Protein 9FPH (pdb70)

Secondary structure (DSSP, 8-state):
-GGGTBS-HHHHHHHHHHHHHT---HHHHHHHHPSPPHHHHHT-EE-SSTT--EE--SSSSS--S-TTS--HHHHHHHHHHHHHHHHHHHHHHHHHHHHHHHHHHHTTS-TT-----HHHHHHHHHHHT---TT--HHHHHHHHHHHHHHTTS--SS--HHHHTTS-HHHHHHHHHTT-S-S-HHHHHHHHHHHTSTTS---HHHHHHHHHHHHHHHHHHHHHHHHHHHHHH-----EEEEESGGG--TTSEEEEEESS-HHHHHHHHHHHHHTHHHHHHTT-S-EEEEEEHHHHHHHHHHH-PPEEE-GGGTHHHHHTS-EEEEEE-SSS--TTHHHHHHHH--EEEE-BTTB--TTSEE----GGGHHHHHHHHHHHHHHHHHHTTT---------EEEEE---HHHHHHHHHTT-TT-THHHHHHHHHTTSS--EEEE-S---TTS-BTHHHHHHHHHHHHTT-EEEEEHHHHHHHHHTTTT-GGGHHHHS-HHHHHHHHHHHHHTT-SSPPPSEEEEESSTTHHHHHHHHHHHHHHHTS-GGGSSEEEEETT--SHHHHHHHHHHHHHT-EEEESS--TTTT-HHHHHIIIIITHHHHS-EEEE-SSHHHHHHHHHHHHHHHHHHTT---

Foldseek 3Di:
DCLQFAVFVLLSVLVVLCVVVVNDAPLNVVVVCPPPDPQQLQQQFDDLDPVDRGGDPLDDDPPQAGPLRFGSLLSNLLVLLLLLLVLLCVLLVLLLVLLVLLLCCLVVQFVVWDFPDLVLLVVLCVLLVHDDVPDDSSVSSNVLSVLSVVQQDADPDHRSLQVSQFDVVLVVLCVVLVQGHRHQVVLSVVSSVQSHPPHPRDNVVSVSSSLSNLSSSLSSLSSNLSSCCRTQNQFAKDKAKEALLLFDQQALEEEEEEANLLLVSVLVVLQVVCQVVLVVLRGNGYQYEYEWFNRLSCCRRPVRYHHAYARSVLSSLSQLRHLEYEYEDDRDDLSNLVSCVVSLHQYEYAYPVDDRPNHHYQHADSSCSSVSSVVRVVSSSVSSSVCVPPHGHRPNAMEMAIANPFLVNQLVLQCLVPVPCSCVVVVVLCQVQLALAEEEEEAHAASVGHGLVLLVLLQQLNQQSNHAYEYAICSSRSCSRVHQRPQVCSVVRHHPSNLVSQQVSCVSVVNNGGGGNYYYQGYRSSVSSVSSNLSVVCVVVVHASLLGLYAYEPQRHDHSSVSSNQSNCQQSAHAYEYQRRDNNNSDPVSQCCQAPVCCVSRNYHYDYHNPSNVVSVVSSVSSVVSCVSVVGDD

Solvent-accessible surface area: 22941 Å² total; per-residue (Å²): 104,24,93,140,62,0,44,3,156,0,0,28,62,0,5,69,26,0,159,155,86,68,18,101,3,22,12,54,70,47,108,83,121,96,132,63,79,35,56,37,81,28,11,1,52,16,192,45,48,184,107,23,104,18,110,8,42,57,189,64,111,144,34,140,75,5,117,64,44,10,63,24,62,6,5,2,0,9,37,16,0,60,19,2,1,38,0,0,48,16,2,2,29,2,0,64,39,0,0,74,0,0,56,50,16,26,77,69,118,2,99,33,8,92,40,105,27,138,110,19,0,41,59,4,0,167,66,18,62,26,102,41,166,80,88,132,35,73,64,2,0,31,80,0,0,93,21,0,32,25,0,12,99,109,71,155,58,56,0,37,0,0,32,39,11,8,6,111,59,0,24,158,52,0,58,87,76,42,0,27,0,36,0,0,52,56,6,26,61,61,3,81,121,36,0,35,94,62,53,23,70,78,6,64,66,0,6,40,1,1,7,40,0,0,0,0,0,0,0,0,0,24,0,0,5,4,0,1,0,0,1,9,18,32,5,61,79,36,96,15,64,0,2,0,10,5,6,93,51,82,2,0,0,0,0,1,1,0,5,0,0,0,5,1,6,9,0,7,53,1,5,151,114,5,53,116,68,0,140,95,20,61,8,74,6,15,19,8,0,0,0,2,3,3,1,2,2,0,0,2,32,73,15,24,28,2,0,0,2,7,9,0,2,0,0,0,0,1,0,22,0,4,2,0,0,1,0,2,18,33,31,22,31,94,20,0,6,83,8,13,146,84,28,44,8,22,5,0,2,0,16,123,143,29,120,30,139,72,23,64,59,7,81,10,29,9,96,42,0,44,108,19,0,45,102,0,0,105,59,0,8,65,8,22,108,152,29,184,75,129,133,40,47,37,1,144,28,93,30,96,0,17,0,0,2,0,11,80,9,10,54,78,5,6,23,109,76,45,73,148,35,30,20,81,11,7,26,55,25,19,76,96,31,45,0,42,0,9,0,10,0,5,4,13,1,16,33,96,19,38,0,0,68,5,0,20,35,0,0,113,69,0,0,117,76,29,0,11,0,2,0,0,0,9,0,0,0,0,0,0,9,55,4,1,0,23,28,85,40,2,105,101,6,6,9,123,11,0,80,53,8,0,34,46,10,0,100,42,44,69,103,73,17,29,10,2,1,0,7,0,0,0,1,17,3,1,0,1,8,6,4,24,5,8,6,29,12,0,88,110,75,68,33,20,0,44,109,4,10,5,0,5,0,7,0,0,6,96,43,79,8,6,24,0,10,5,3,4,3,0,0,1,0,8,0,2,1,10,1,16,75,16,65,4,64,17,2,129,66,0,28,106,24,7,37,51,41,2,95,127,26,1,17,0,23,20,17,37,28,93,68,21,107,51,0,0,77,87,0,17,61,6,0,21,117,19,4,52,53,56,68,26,101,182

Radius of gyration: 23.7 Å; Cα contacts (8 Å, |Δi|>4): 1548; chains: 1; bounding box: 56×66×66 Å

B-factor: mean 18.49, std 10.69, range [6.75, 78.42]

Structure (mmCIF, N/CA/C/O backbone):
data_9FPH
#
_entry.id   9FPH
#
_cell.length_a   112.320
_cell.length_b   75.240
_cell.length_c   71.040
_cell.angle_alpha   90.00
_cell.angle_beta   111.33
_cell.angle_gamma   90.00
#
_symmetry.space_group_name_H-M   'C 1 2 1'
#
loop_
_entity.id
_entity.type
_entity.pdbx_description
1 polymer 'Carbon monoxide dehydrogenase 2'
2 non-polymer 'IRON/SULFUR CLUSTER'
3 non-polymer 'FE2/S2 (INORGANIC) CLUSTER'
4 non-polymer 'FE(3)-NI(1)-S(4) CLUSTER'
5 non-polymer 'FE (III) ION'
6 non-polymer 'CARBON DIOXIDE'
7 non-polymer 2-AMINO-2-HYDROXYMETHYL-PROPANE-1,3-DIOL
8 non-polymer DI(HYDROXYETHYL)ETHER
9 water water
#
loop_
_atom_site.group_PDB
_atom_site.id
_atom_site.type_symbol
_atom_site.label_atom_id
_atom_site.label_alt_id
_atom_site.label_comp_id
_atom_site.label_asym_id
_atom_site.label_entity_id
_atom_site.label_seq_id
_atom_site.pdbx_PDB_ins_code
_atom_site.Cartn_x
_atom_site.Cartn_y
_atom_site.Cartn_z
_atom_site.occupancy
_atom_site.B_iso_or_equiv
_atom_site.auth_seq_id
_atom_site.auth_comp_id
_atom_site.auth_asym_id
_atom_site.auth_atom_id
_atom_site.pdbx_PDB_model_num
ATOM 1 N N . ARG A 1 3 ? 57.363 -13.574 58.573 1.00 63.01 3 ARG X N 1
ATOM 2 C CA . ARG A 1 3 ? 58.380 -12.610 59.072 1.00 62.70 3 ARG X CA 1
ATOM 3 C C . ARG A 1 3 ? 57.988 -11.193 58.641 1.00 56.94 3 ARG X C 1
ATOM 4 O O . ARG A 1 3 ? 57.942 -10.953 57.420 1.00 56.31 3 ARG X O 1
ATOM 7 N N . GLN A 1 4 ? 57.740 -10.284 59.591 1.00 51.46 4 GLN X N 1
ATOM 8 C CA . GLN A 1 4 ? 57.392 -8.910 59.269 1.00 45.32 4 GLN X CA 1
ATOM 9 C C . GLN A 1 4 ? 58.540 -8.178 58.569 1.00 37.75 4 GLN X C 1
ATOM 10 O O . GLN A 1 4 ? 58.250 -7.190 57.916 1.00 30.56 4 GLN X O 1
ATOM 24 N N . ASN A 1 5 ? 59.820 -8.651 58.685 1.00 36.65 5 ASN X N 1
ATOM 25 C CA A ASN A 1 5 ? 60.954 -8.053 57.963 0.44 35.56 5 ASN X CA 1
ATOM 26 C CA B ASN A 1 5 ? 60.933 -8.013 57.962 0.56 36.31 5 ASN X CA 1
ATOM 27 C C . ASN A 1 5 ? 60.789 -8.129 56.445 1.00 33.46 5 ASN X C 1
ATOM 28 O O . ASN A 1 5 ? 61.396 -7.353 55.700 1.00 33.31 5 ASN X O 1
ATOM 49 N N . LEU A 1 6 ? 60.026 -9.092 55.950 1.00 27.93 6 LEU X N 1
ATOM 50 C CA A LEU A 1 6 ? 59.794 -9.060 54.524 0.59 24.33 6 LEU X CA 1
ATOM 51 C CA B LEU A 1 6 ? 59.696 -9.127 54.531 0.41 24.61 6 LEU X CA 1
ATOM 52 C C . LEU A 1 6 ? 58.807 -7.947 54.165 1.00 19.78 6 LEU X C 1
ATOM 53 O O . LEU A 1 6 ? 58.819 -7.515 53.037 1.00 18.94 6 LEU X O 1
ATOM 84 N N . LYS A 1 7 ? 58.002 -7.424 55.114 1.00 14.34 7 LYS X N 1
ATOM 85 C CA A LYS A 1 7 ? 57.029 -6.369 54.817 0.48 12.93 7 LYS X CA 1
ATOM 86 C CA B LYS A 1 7 ? 57.028 -6.368 54.825 0.52 12.29 7 LYS X CA 1
ATOM 87 C C . LYS A 1 7 ? 57.626 -4.987 55.030 1.00 11.55 7 LYS X C 1
ATOM 88 O O . LYS A 1 7 ? 57.519 -4.117 54.162 1.00 11.27 7 LYS X O 1
ATOM 125 N N . SER A 1 8 ? 58.288 -4.782 56.158 1.00 11.38 8 SER X N 1
ATOM 126 C CA . SER A 1 8 ? 58.930 -3.505 56.462 1.00 10.47 8 SER X CA 1
ATOM 127 C C . SER A 1 8 ? 60.235 -3.723 57.194 1.00 10.70 8 SER X C 1
ATOM 128 O O . SER A 1 8 ? 60.333 -4.603 58.051 1.00 11.68 8 SER X O 1
ATOM 136 N N . THR A 1 9 ? 61.221 -2.913 56.847 1.00 10.04 9 THR X N 1
ATOM 137 C CA . THR A 1 9 ? 62.484 -2.910 57.575 1.00 10.21 9 THR X CA 1
ATOM 138 C C . THR A 1 9 ? 62.453 -2.032 58.831 1.00 10.52 9 THR X C 1
ATOM 139 O O . THR A 1 9 ? 63.458 -1.961 59.568 1.00 11.66 9 THR X O 1
ATOM 150 N N A ASP A 1 10 ? 61.335 -1.355 59.097 0.69 10.54 10 ASP X N 1
ATOM 151 N N B ASP A 1 10 ? 61.363 -1.308 59.056 0.31 10.38 10 ASP X N 1
ATOM 152 C CA A ASP A 1 10 ? 61.163 -0.503 60.271 0.69 10.80 10 ASP X CA 1
ATOM 153 C CA B ASP A 1 10 ? 61.198 -0.500 60.256 0.31 10.58 10 ASP X CA 1
ATOM 154 C C A ASP A 1 10 ? 60.626 -1.361 61.410 0.69 10.95 10 ASP X C 1
ATOM 155 C C B ASP A 1 10 ? 60.656 -1.366 61.385 0.31 10.92 10 ASP X C 1
ATOM 156 O O A ASP A 1 10 ? 59.541 -1.954 61.307 0.69 10.82 10 ASP X O 1
ATOM 157 O O B ASP A 1 10 ? 59.585 -1.971 61.255 0.31 10.77 10 ASP X O 1
ATOM 174 N N . ARG A 1 11 ? 61.400 -1.426 62.499 1.00 11.56 11 ARG X N 1
ATOM 175 C CA A ARG A 1 11 ? 61.043 -2.256 63.640 0.52 12.17 11 ARG X CA 1
ATOM 176 C CA B ARG A 1 11 ? 61.017 -2.286 63.605 0.48 11.89 11 ARG X CA 1
ATOM 177 C C . ARG A 1 11 ? 59.738 -1.837 64.298 1.00 11.48 11 ARG X C 1
ATOM 178 O O . ARG A 1 11 ? 59.047 -2.676 64.873 1.00 12.12 11 ARG X O 1
ATOM 219 N N . ALA A 1 12 ? 59.426 -0.529 64.320 1.00 11.23 12 ALA X N 1
ATOM 220 C CA . ALA A 1 12 ? 58.160 -0.074 64.908 1.00 11.23 12 ALA X CA 1
ATOM 221 C C . ALA A 1 12 ? 56.979 -0.584 64.064 1.00 10.78 12 ALA X C 1
ATOM 222 O O . ALA A 1 12 ? 55.938 -0.991 64.599 1.00 11.61 12 ALA X O 1
ATOM 229 N N . VAL A 1 13 ? 57.124 -0.516 62.743 1.00 10.20 13 VAL X N 1
ATOM 230 C CA . VAL A 1 13 ? 56.124 -1.041 61.828 1.00 10.14 13 VAL X CA 1
ATOM 231 C C . VAL A 1 13 ? 55.966 -2.551 62.021 1.00 10.69 13 VAL X C 1
ATOM 232 O O . VAL A 1 13 ? 54.839 -3.059 62.083 1.00 10.44 13 VAL X O 1
ATOM 245 N N . GLN A 1 14 ? 57.071 -3.278 62.158 1.00 10.61 14 GLN X N 1
ATOM 246 C CA . GLN A 1 14 ? 56.996 -4.716 62.383 1.00 10.69 14 GLN X CA 1
ATOM 247 C C . GLN A 1 14 ? 56.176 -5.018 63.633 1.00 11.05 14 GLN X C 1
ATOM 248 O O . GLN A 1 14 ? 55.337 -5.928 63.647 1.00 11.48 14 GLN X O 1
ATOM 262 N N . GLN A 1 15 ? 56.411 -4.271 64.725 1.00 10.82 15 GLN X N 1
ATOM 263 C CA . GLN A 1 15 ? 55.681 -4.508 65.964 1.00 11.42 15 GLN X CA 1
ATOM 264 C C . GLN A 1 15 ? 54.187 -4.295 65.775 1.00 11.26 15 GLN X C 1
ATOM 265 O O . GLN A 1 15 ? 53.375 -5.089 66.266 1.00 11.45 15 GLN X O 1
ATOM 279 N N . MET A 1 16 ? 53.813 -3.239 65.041 1.00 10.78 16 MET X N 1
ATOM 280 C CA . MET A 1 16 ? 52.393 -2.975 64.804 1.00 10.68 16 MET X CA 1
ATOM 281 C C . MET A 1 16 ? 51.785 -3.978 63.814 1.00 10.48 16 MET X C 1
ATOM 282 O O . MET A 1 16 ? 50.603 -4.286 63.910 1.00 10.96 16 MET X O 1
ATOM 296 N N . LEU A 1 17 ? 52.572 -4.502 62.884 1.00 10.51 17 LEU X N 1
ATOM 297 C CA . LEU A 1 17 ? 52.065 -5.560 62.014 1.00 10.65 17 LEU X CA 1
ATOM 298 C C . LEU A 1 17 ? 51.695 -6.787 62.823 1.00 11.18 17 LEU X C 1
ATOM 299 O O . LEU A 1 17 ? 50.679 -7.443 62.533 1.00 11.58 17 LEU X O 1
ATOM 315 N N . ASP A 1 18 ? 52.498 -7.124 63.845 1.00 11.00 18 ASP X N 1
ATOM 316 C CA . ASP A 1 18 ? 52.153 -8.219 64.735 1.00 11.49 18 ASP X CA 1
ATOM 317 C C . ASP A 1 18 ? 50.839 -7.959 65.474 1.00 11.69 18 ASP X C 1
ATOM 318 O O . ASP A 1 18 ? 49.999 -8.856 65.608 1.00 12.33 18 ASP X O 1
ATOM 327 N N . LYS A 1 19 ? 50.652 -6.735 65.965 1.00 11.21 19 LYS X N 1
ATOM 328 C CA . LYS A 1 19 ? 49.420 -6.372 66.652 1.00 11.36 19 LYS X CA 1
ATOM 329 C C . LYS A 1 19 ? 48.222 -6.443 65.695 1.00 11.49 19 LYS X C 1
ATOM 330 O O . LYS A 1 19 ? 47.187 -7.013 66.038 1.00 12.42 19 LYS X O 1
ATOM 349 N N . ALA A 1 20 ? 48.357 -5.879 64.488 1.00 11.38 20 ALA X N 1
ATOM 350 C CA . ALA A 1 20 ? 47.265 -5.924 63.524 1.00 12.21 20 ALA X CA 1
ATOM 351 C C . ALA A 1 20 ? 46.880 -7.374 63.222 1.00 12.50 20 ALA X C 1
ATOM 352 O O . ALA A 1 20 ? 45.682 -7.725 63.120 1.00 13.31 20 ALA X O 1
ATOM 359 N N . LYS A 1 21 ? 47.875 -8.256 63.079 1.00 12.59 21 LYS X N 1
ATOM 360 C CA A LYS A 1 21 ? 47.607 -9.654 62.772 0.30 13.29 21 LYS X CA 1
ATOM 361 C CA B LYS A 1 21 ? 47.607 -9.655 62.772 0.70 14.09 21 LYS X CA 1
ATOM 362 C C . LYS A 1 21 ? 46.822 -10.329 63.885 1.00 14.01 21 LYS X C 1
ATOM 363 O O . LYS A 1 21 ? 45.794 -10.966 63.624 1.00 14.86 21 LYS X O 1
ATOM 400 N N . ARG A 1 22 ? 47.265 -10.177 65.122 1.00 14.48 22 ARG X N 1
ATOM 401 C CA . ARG A 1 22 ? 46.550 -10.863 66.188 1.00 15.67 22 ARG X CA 1
ATOM 402 C C . ARG A 1 22 ? 45.145 -10.274 66.407 1.00 15.81 22 ARG X C 1
ATOM 403 O O . ARG A 1 22 ? 44.252 -10.993 66.856 1.00 16.88 22 ARG X O 1
ATOM 424 N N . GLU A 1 23 ? 44.924 -9.010 66.062 1.00 15.79 23 GLU X N 1
ATOM 425 C CA . GLU A 1 23 ? 43.639 -8.343 66.199 1.00 16.38 23 GLU X CA 1
ATOM 426 C C . GLU A 1 23 ? 42.764 -8.478 64.967 1.00 16.62 23 GLU X C 1
ATOM 427 O O . GLU A 1 23 ? 41.620 -8.007 64.990 1.00 18.26 23 GLU X O 1
ATOM 439 N N . GLY A 1 24 ? 43.234 -9.153 63.919 1.00 14.93 24 GLY X N 1
ATOM 440 C CA . GLY A 1 24 ? 42.450 -9.352 62.698 1.00 14.90 24 GLY X CA 1
ATOM 441 C C . GLY A 1 24 ? 42.209 -8.120 61.883 1.00 14.83 24 GLY X C 1
ATOM 442 O O . GLY A 1 24 ? 41.244 -8.088 61.120 1.00 16.53 24 GLY X O 1
ATOM 446 N N . ILE A 1 25 ? 43.056 -7.112 61.999 1.00 12.93 25 ILE X N 1
ATOM 447 C CA . ILE A 1 25 ? 42.899 -5.868 61.253 1.00 12.89 25 ILE X CA 1
ATOM 448 C C . ILE A 1 25 ? 43.699 -6.011 59.956 1.00 12.56 25 ILE X C 1
ATOM 449 O O . ILE A 1 25 ? 44.923 -6.089 59.969 1.00 12.91 25 ILE X O 1
ATOM 465 N N . GLN A 1 26 ? 43.010 -5.977 58.815 1.00 12.17 26 GLN X N 1
ATOM 466 C CA . GLN A 1 26 ? 43.662 -6.097 57.518 1.00 11.35 26 GLN X CA 1
ATOM 467 C C . GLN A 1 26 ? 44.454 -4.833 57.216 1.00 11.18 26 GLN X C 1
ATOM 468 O O . GLN A 1 26 ? 43.987 -3.704 57.419 1.00 12.72 26 GLN X O 1
ATOM 482 N N . THR A 1 27 ? 45.661 -5.029 56.698 1.00 10.41 27 THR X N 1
ATOM 483 C CA . THR A 1 27 ? 46.575 -3.943 56.353 1.00 9.76 27 THR X CA 1
ATOM 484 C C . THR A 1 27 ? 46.806 -3.873 54.840 1.00 9.65 27 THR X C 1
ATOM 485 O O . THR A 1 27 ? 46.455 -4.794 54.084 1.00 9.75 27 THR X O 1
ATOM 496 N N . VAL A 1 28 ? 47.524 -2.835 54.416 1.00 9.29 28 VAL X N 1
ATOM 497 C CA . VAL A 1 28 ? 47.955 -2.708 53.015 1.00 9.29 28 VAL X CA 1
ATOM 498 C C . VAL A 1 28 ? 48.713 -3.942 52.553 1.00 9.20 28 VAL X C 1
ATOM 499 O O . VAL A 1 28 ? 48.572 -4.354 51.400 1.00 9.48 28 VAL X O 1
ATOM 512 N N . TRP A 1 29 ? 49.573 -4.518 53.421 1.00 9.32 29 TRP X N 1
ATOM 513 C CA . TRP A 1 29 ? 50.300 -5.715 53.008 1.00 10.05 29 TRP X CA 1
ATOM 514 C C . TRP A 1 29 ? 49.382 -6.901 52.792 1.00 9.39 29 TRP X C 1
ATOM 515 O O . TRP A 1 29 ? 49.628 -7.710 51.901 1.00 10.19 29 TRP X O 1
ATOM 536 N N . ASP A 1 30 ? 48.351 -7.038 53.613 1.00 9.85 30 ASP X N 1
ATOM 537 C CA . ASP A 1 30 ? 47.377 -8.119 53.416 1.00 9.74 30 ASP X CA 1
ATOM 538 C C . ASP A 1 30 ? 46.583 -7.904 52.139 1.00 10.05 30 ASP X C 1
ATOM 539 O O . ASP A 1 30 ? 46.296 -8.863 51.405 1.00 10.27 30 ASP X O 1
ATOM 548 N N . ARG A 1 31 ? 46.217 -6.660 51.849 1.00 9.43 31 ARG X N 1
ATOM 549 C CA . ARG A 1 31 ? 45.475 -6.370 50.617 1.00 9.45 31 ARG X CA 1
ATOM 550 C C . ARG A 1 31 ? 46.330 -6.612 49.372 1.00 10.00 31 ARG X C 1
ATOM 551 O O . ARG A 1 31 ? 45.823 -7.071 48.345 1.00 10.01 31 ARG X O 1
ATOM 572 N N . TYR A 1 32 ? 47.634 -6.328 49.469 1.00 9.64 32 TYR X N 1
ATOM 573 C CA . TYR A 1 32 ? 48.563 -6.686 48.401 1.00 9.68 32 TYR X CA 1
ATOM 574 C C . TYR A 1 32 ? 48.637 -8.199 48.207 1.00 9.60 32 TYR X C 1
ATOM 575 O O . TYR A 1 32 ? 48.564 -8.689 47.078 1.00 9.97 32 TYR X O 1
ATOM 593 N N . GLU A 1 33 ? 48.827 -8.963 49.290 1.00 10.23 33 GLU X N 1
ATOM 594 C CA A GLU A 1 33 ? 48.869 -10.416 49.155 0.65 10.88 33 GLU X CA 1
ATOM 595 C CA B GLU A 1 33 ? 48.878 -10.415 49.138 0.35 10.86 33 GLU X CA 1
ATOM 596 C C . GLU A 1 33 ? 47.623 -10.949 48.468 1.00 10.79 33 GLU X C 1
ATOM 597 O O . GLU A 1 33 ? 47.708 -11.814 47.605 1.00 11.69 33 GLU X O 1
ATOM 620 N N . ALA A 1 34 ? 46.457 -10.389 48.803 1.00 10.16 34 ALA X N 1
ATOM 621 C CA . ALA A 1 34 ? 45.193 -10.823 48.221 1.00 10.53 34 ALA X CA 1
ATOM 622 C C . ALA A 1 34 ? 45.066 -10.456 46.757 1.00 10.34 34 ALA X C 1
ATOM 623 O O . ALA A 1 34 ? 44.216 -11.037 46.067 1.00 12.02 34 ALA X O 1
ATOM 630 N N . MET A 1 35 ? 45.878 -9.534 46.269 1.00 10.16 35 MET X N 1
ATOM 631 C CA . MET A 1 35 ? 45.856 -9.091 44.870 1.00 10.66 35 MET X CA 1
ATOM 632 C C . MET A 1 35 ? 46.734 -9.956 43.967 1.00 10.59 35 MET X C 1
ATOM 633 O O . MET A 1 35 ? 46.670 -9.838 42.750 1.00 11.32 35 MET X O 1
ATOM 647 N N . LYS A 1 36 ? 47.602 -10.788 44.556 1.00 11.72 36 LYS X N 1
ATOM 648 C CA . LYS A 1 36 ? 48.574 -11.507 43.756 1.00 12.43 36 LYS X CA 1
ATOM 649 C C . LYS A 1 36 ? 47.922 -12.763 43.153 1.00 13.04 36 LYS X C 1
ATOM 650 O O . LYS A 1 36 ? 47.075 -13.414 43.803 1.00 14.62 36 LYS X O 1
ATOM 669 N N . PRO A 1 37 ? 48.325 -13.168 41.935 1.00 13.85 37 PRO X N 1
ATOM 670 C CA . PRO A 1 37 ? 49.225 -12.454 41.009 1.00 12.81 37 PRO X CA 1
ATOM 671 C C . PRO A 1 37 ? 48.513 -11.307 40.370 1.00 11.24 37 PRO X C 1
ATOM 672 O O . PRO A 1 37 ? 47.361 -11.402 39.990 1.00 12.58 37 PRO X O 1
ATOM 683 N N . GLN A 1 38 ? 49.209 -10.180 40.238 1.00 10.48 38 GLN X N 1
ATOM 684 C CA . GLN A 1 38 ? 48.654 -8.999 39.583 1.00 9.69 38 GLN X CA 1
ATOM 685 C C . GLN A 1 38 ? 48.642 -9.182 38.056 1.00 10.20 38 GLN X C 1
ATOM 686 O O . GLN A 1 38 ? 49.378 -9.970 37.470 1.00 11.45 38 GLN X O 1
ATOM 700 N N . CYS A 1 39 ? 47.758 -8.428 37.395 1.00 9.75 39 CYS X N 1
ATOM 701 C CA . CYS A 1 39 ? 47.607 -8.537 35.948 1.00 9.37 39 CYS X CA 1
ATOM 702 C C . CYS A 1 39 ? 48.885 -8.156 35.213 1.00 9.76 39 CYS X C 1
ATOM 703 O O . CYS A 1 39 ? 49.385 -7.036 35.353 1.00 10.91 39 CYS X O 1
ATOM 710 N N . GLY A 1 40 ? 49.357 -9.049 34.342 1.00 10.48 40 GLY X N 1
ATOM 711 C CA . GLY A 1 40 ? 50.552 -8.793 33.574 1.00 10.93 40 GLY X CA 1
ATOM 712 C C . GLY A 1 40 ? 50.388 -7.768 32.475 1.00 10.54 40 GLY X C 1
ATOM 713 O O . GLY A 1 40 ? 51.367 -7.152 32.050 1.00 11.97 40 GLY X O 1
ATOM 717 N N . PHE A 1 41 ? 49.152 -7.579 31.983 1.00 9.44 41 PHE X N 1
ATOM 718 C CA . PHE A 1 41 ? 48.900 -6.534 30.996 1.00 9.63 41 PHE X CA 1
ATOM 719 C C . PHE A 1 41 ? 49.077 -5.166 31.652 1.00 9.69 41 PHE X C 1
ATOM 720 O O . PHE A 1 41 ? 49.812 -4.304 31.156 1.00 10.51 41 PHE X O 1
ATOM 737 N N . GLY A 1 42 ? 48.445 -4.973 32.816 1.00 9.88 42 GLY X N 1
ATOM 738 C CA . GLY A 1 42 ? 48.612 -3.722 33.510 1.00 10.53 42 GLY X CA 1
ATOM 739 C C . GLY A 1 42 ? 50.047 -3.473 33.961 1.00 10.81 42 GLY X C 1
ATOM 740 O O . GLY A 1 42 ? 50.547 -2.350 33.874 1.00 11.48 42 GLY X O 1
ATOM 744 N N . GLU A 1 43 ? 50.744 -4.526 34.428 1.00 10.62 43 GLU X N 1
ATOM 745 C CA . GLU A 1 43 ? 52.112 -4.368 34.909 1.00 11.41 43 GLU X CA 1
ATOM 746 C C . GLU A 1 43 ? 53.024 -3.833 33.817 1.00 10.81 43 GLU X C 1
ATOM 747 O O . GLU A 1 43 ? 53.966 -3.073 34.104 1.00 11.75 43 GLU X O 1
ATOM 759 N N . THR A 1 44 ? 52.830 -4.267 32.586 1.00 10.32 44 THR X N 1
ATOM 760 C CA . THR A 1 44 ? 53.678 -3.929 31.450 1.00 10.44 44 THR X CA 1
ATOM 761 C C . THR A 1 44 ? 53.186 -2.693 30.703 1.00 10.07 44 THR X C 1
ATOM 762 O O . THR A 1 44 ? 53.868 -2.197 29.809 1.00 10.51 44 THR X O 1
ATOM 773 N N . GLY A 1 45 ? 52.016 -2.164 31.059 1.00 9.79 45 GLY X N 1
ATOM 774 C CA . GLY A 1 45 ? 51.408 -1.043 30.372 1.00 9.50 45 GLY X CA 1
ATOM 775 C C . GLY A 1 45 ? 50.582 -1.404 29.155 1.00 9.33 45 GLY X C 1
ATOM 776 O O . GLY A 1 45 ? 50.082 -0.495 28.481 1.00 9.49 45 GLY X O 1
ATOM 780 N N . LEU A 1 46 ? 50.412 -2.675 28.863 1.00 8.79 46 LEU X N 1
ATOM 781 C CA . LEU A 1 46 ? 49.735 -3.141 27.635 1.00 8.62 46 LEU X CA 1
ATOM 782 C C . LEU A 1 46 ? 48.228 -3.357 27.845 1.00 8.63 46 LEU X C 1
ATOM 783 O O . LEU A 1 46 ? 47.679 -4.416 27.555 1.00 9.27 46 LEU X O 1
ATOM 799 N N . CYS A 1 47 ? 47.585 -2.326 28.395 1.00 8.49 47 CYS X N 1
ATOM 800 C CA . CYS A 1 47 ? 46.134 -2.299 28.553 1.00 8.14 47 CYS X CA 1
ATOM 801 C C . CYS A 1 47 ? 45.673 -0.875 28.287 1.00 8.10 47 CYS X C 1
ATOM 802 O O . CYS A 1 47 ? 46.333 0.095 28.699 1.00 8.58 47 CYS X O 1
ATOM 809 N N . CYS A 1 48 ? 44.526 -0.748 27.617 1.00 8.29 48 CYS X N 1
ATOM 810 C CA . CYS A 1 48 ? 43.906 0.538 27.334 1.00 7.94 48 CYS X CA 1
ATOM 811 C C . CYS A 1 48 ? 42.407 0.438 27.571 1.00 8.14 48 CYS X C 1
ATOM 812 O O . CYS A 1 48 ? 41.745 -0.472 27.074 1.00 8.69 48 CYS X O 1
ATOM 819 N N . ARG A 1 49 ? 41.885 1.433 28.291 1.00 7.91 49 ARG X N 1
ATOM 820 C CA . ARG A 1 49 ? 40.466 1.610 28.573 1.00 8.16 49 ARG X CA 1
ATOM 821 C C . ARG A 1 49 ? 40.009 3.016 28.172 1.00 8.18 49 ARG X C 1
ATOM 822 O O . ARG A 1 49 ? 39.100 3.584 28.791 1.00 9.30 49 ARG X O 1
ATOM 843 N N . HIS A 1 50 ? 40.653 3.587 27.153 1.00 7.96 50 HIS X N 1
ATOM 844 C CA . HIS A 1 50 ? 40.342 4.962 26.764 1.00 8.25 50 HIS X CA 1
ATOM 845 C C . HIS A 1 50 ? 39.080 5.093 25.933 1.00 7.83 50 HIS X C 1
ATOM 846 O O . HIS A 1 50 ? 38.698 6.238 25.639 1.00 8.81 50 HIS X O 1
ATOM 860 N N . CYS A 1 51 ? 38.386 4.024 25.566 1.00 8.15 51 CYS X N 1
ATOM 861 C CA . CYS A 1 51 ? 37.057 4.142 24.970 1.00 8.40 51 CYS X CA 1
ATOM 862 C C . CYS A 1 51 ? 36.238 2.919 25.347 1.00 8.18 51 CYS X C 1
ATOM 863 O O . CYS A 1 51 ? 36.739 1.927 25.877 1.00 8.79 51 CYS X O 1
ATOM 870 N N . LEU A 1 52 ? 34.940 2.978 24.956 1.00 8.23 52 LEU X N 1
ATOM 871 C CA . LEU A 1 52 ? 33.988 1.936 25.292 1.00 8.63 52 LEU X CA 1
ATOM 872 C C . LEU A 1 52 ? 34.036 0.749 24.329 1.00 8.79 52 LEU X C 1
ATOM 873 O O . LEU A 1 52 ? 33.235 -0.181 24.485 1.00 9.43 52 LEU X O 1
ATOM 889 N N . GLN A 1 53 ? 34.953 0.762 23.361 1.00 8.73 53 GLN X N 1
ATOM 890 C CA . GLN A 1 53 ? 35.277 -0.459 22.628 1.00 8.67 53 GLN X CA 1
ATOM 891 C C . GLN A 1 53 ? 36.184 -1.365 23.435 1.00 8.49 53 GLN X C 1
ATOM 892 O O . GLN A 1 53 ? 36.252 -2.562 23.160 1.00 9.30 53 GLN X O 1
ATOM 906 N N . GLY A 1 54 ? 36.888 -0.819 24.417 1.00 8.69 54 GLY X N 1
ATOM 907 C CA . GLY A 1 54 ? 37.734 -1.603 25.268 1.00 9.26 54 GLY X CA 1
ATOM 908 C C . GLY A 1 54 ? 36.971 -2.369 26.299 1.00 8.76 54 GLY X C 1
ATOM 909 O O . GLY A 1 54 ? 35.750 -2.419 26.305 1.00 9.92 54 GLY X O 1
ATOM 913 N N . PRO A 1 55 ? 37.702 -3.027 27.208 1.00 9.03 55 PRO X N 1
ATOM 914 C CA . PRO A 1 55 ? 39.161 -2.926 27.400 1.00 8.90 55 PRO X CA 1
ATOM 915 C C . PRO A 1 55 ? 39.935 -3.634 26.319 1.00 8.92 55 PRO X C 1
ATOM 916 O O . PRO A 1 55 ? 39.575 -4.725 25.874 1.00 9.13 55 PRO X O 1
ATOM 927 N N . CYS A 1 56 ? 41.042 -3.018 25.902 1.00 8.70 56 CYS X N 1
ATOM 928 C CA . CYS A 1 56 ? 41.980 -3.583 24.974 1.00 8.01 56 CYS X CA 1
ATOM 929 C C . CYS A 1 56 ? 43.244 -3.970 25.730 1.00 8.50 56 CYS X C 1
ATOM 930 O O . CYS A 1 56 ? 43.653 -3.323 26.694 1.00 9.18 56 CYS X O 1
ATOM 937 N N . ARG A 1 57 ? 43.916 -4.993 25.238 1.00 9.08 57 ARG X N 1
ATOM 938 C CA . ARG A 1 57 ? 45.201 -5.442 25.760 1.00 9.00 57 ARG X CA 1
ATOM 939 C C . ARG A 1 57 ? 46.052 -5.954 24.610 1.00 8.89 57 ARG X C 1
ATOM 940 O O . ARG A 1 57 ? 45.528 -6.232 23.509 1.00 10.05 57 ARG X O 1
ATOM 961 N N . ILE A 1 58 ? 47.340 -6.006 24.840 1.00 9.04 58 ILE X N 1
ATOM 962 C CA . ILE A 1 58 ? 48.300 -6.563 23.895 1.00 9.10 58 ILE X CA 1
ATOM 963 C C . ILE A 1 58 ? 49.142 -7.580 24.631 1.00 9.67 58 ILE X C 1
ATOM 964 O O . ILE A 1 58 ? 49.668 -7.287 25.699 1.00 10.13 58 ILE X O 1
ATOM 980 N N . ASN A 1 59 ? 49.283 -8.788 24.106 1.00 10.38 59 ASN X N 1
ATOM 981 C CA . ASN A 1 59 ? 50.190 -9.747 24.738 1.00 10.87 59 ASN X CA 1
ATOM 982 C C . ASN A 1 59 ? 51.610 -9.202 24.676 1.00 11.06 59 ASN X C 1
ATOM 983 O O . ASN A 1 59 ? 52.094 -8.846 23.597 1.00 11.64 59 ASN X O 1
ATOM 994 N N . PRO A 1 60 ? 52.340 -9.171 25.791 1.00 11.13 60 PRO X N 1
ATOM 995 C CA . PRO A 1 60 ? 53.759 -8.797 25.682 1.00 11.79 60 PRO X CA 1
ATOM 996 C C . PRO A 1 60 ? 54.515 -9.633 24.653 1.00 11.50 60 PRO X C 1
ATOM 997 O O . PRO A 1 60 ? 55.314 -9.095 23.863 1.00 12.23 60 PRO X O 1
ATOM 1008 N N . PHE A 1 61 ? 54.246 -10.932 24.638 1.00 12.16 61 PHE X N 1
ATOM 1009 C CA . PHE A 1 61 ? 54.849 -11.861 23.704 1.00 12.23 61 PHE X CA 1
ATOM 1010 C C . PHE A 1 61 ? 53.829 -12.888 23.268 1.00 12.71 61 PHE X C 1
ATOM 1011 O O . PHE A 1 61 ? 52.926 -13.245 24.030 1.00 14.29 61 PHE X O 1
ATOM 1028 N N . GLY A 1 62 ? 54.032 -13.406 22.067 1.00 12.87 62 GLY X N 1
ATOM 1029 C CA . GLY A 1 62 ? 53.219 -14.495 21.547 1.00 13.18 62 GLY X CA 1
ATOM 1030 C C . GLY A 1 62 ? 52.344 -14.054 20.405 1.00 13.88 62 GLY X C 1
ATOM 1031 O O . GLY A 1 62 ? 52.816 -13.388 19.477 1.00 16.06 62 GLY X O 1
ATOM 1035 N N . ASP A 1 63 ? 51.082 -14.442 20.458 1.00 13.26 63 ASP X N 1
ATOM 1036 C CA . ASP A 1 63 ? 50.149 -14.261 19.353 1.00 13.90 63 ASP X CA 1
ATOM 1037 C C . ASP A 1 63 ? 49.134 -13.164 19.691 1.00 13.31 63 ASP X C 1
ATOM 1038 O O . ASP A 1 63 ? 49.351 -12.353 20.585 1.00 13.70 63 ASP X O 1
ATOM 1047 N N . GLU A 1 64 ? 48.033 -13.111 18.957 1.00 13.73 64 GLU X N 1
ATOM 1048 C CA A GLU A 1 64 ? 47.078 -12.030 19.124 0.34 13.93 64 GLU X CA 1
ATOM 1049 C CA B GLU A 1 64 ? 47.050 -12.042 19.107 0.66 14.06 64 GLU X CA 1
ATOM 1050 C C . GLU A 1 64 ? 46.402 -12.112 20.492 1.00 13.25 64 GLU X C 1
ATOM 1051 O O . GLU A 1 64 ? 46.260 -13.195 21.075 1.00 14.94 64 GLU X O 1
ATOM 1074 N N . PRO A 1 65 ? 45.986 -10.965 21.060 1.00 12.15 65 PRO X N 1
ATOM 1075 C CA . PRO A 1 65 ? 45.995 -9.637 20.420 1.00 11.06 65 PRO X CA 1
ATOM 1076 C C . PRO A 1 65 ? 47.376 -8.990 20.392 1.00 10.66 65 PRO X C 1
ATOM 1077 O O . PRO A 1 65 ? 48.160 -9.060 21.351 1.00 11.18 65 PRO X O 1
ATOM 1088 N N . LYS A 1 66 ? 47.601 -8.301 19.275 1.00 11.00 66 LYS X N 1
ATOM 1089 C CA . LYS A 1 66 ? 48.855 -7.616 18.998 1.00 10.66 66 LYS X CA 1
ATOM 1090 C C . LYS A 1 66 ? 48.705 -6.105 18.902 1.00 10.47 66 LYS X C 1
ATOM 1091 O O . LYS A 1 66 ? 49.710 -5.386 18.948 1.00 11.42 66 LYS X O 1
ATOM 1110 N N . VAL A 1 67 ? 47.462 -5.603 18.794 1.00 10.30 67 VAL X N 1
ATOM 1111 C CA A VAL A 1 67 ? 47.168 -4.186 18.538 0.80 10.49 67 VAL X CA 1
ATOM 1112 C CA B VAL A 1 67 ? 47.165 -4.194 18.529 0.20 10.39 67 VAL X CA 1
ATOM 1113 C C . VAL A 1 67 ? 45.799 -3.900 19.138 1.00 9.54 67 VAL X C 1
ATOM 1114 O O . VAL A 1 67 ? 44.949 -4.791 19.222 1.00 10.15 67 VAL X O 1
ATOM 1139 N N . GLY A 1 68 ? 45.584 -2.656 19.571 1.00 9.36 68 GLY X N 1
ATOM 1140 C CA . GLY A 1 68 ? 44.283 -2.278 20.057 1.00 9.03 68 GLY X CA 1
ATOM 1141 C C . GLY A 1 68 ? 43.230 -2.279 18.968 1.00 8.44 68 GLY X C 1
ATOM 1142 O O . GLY A 1 68 ? 43.524 -2.257 17.771 1.00 9.32 68 GLY X O 1
ATOM 1146 N N . ILE A 1 69 ? 41.954 -2.245 19.378 1.00 8.81 69 ILE X N 1
ATOM 1147 C CA . ILE A 1 69 ? 40.846 -2.355 18.422 1.00 8.61 69 ILE X CA 1
ATOM 1148 C C . ILE A 1 69 ? 40.885 -1.210 17.411 1.00 9.13 69 ILE X C 1
ATOM 1149 O O . ILE A 1 69 ? 40.647 -1.434 16.213 1.00 9.68 69 ILE X O 1
ATOM 1165 N N . CYS A 1 70 ? 41.157 0.027 17.849 1.00 8.47 70 CYS X N 1
ATOM 1166 C CA . CYS A 1 70 ? 41.248 1.170 16.949 1.00 8.88 70 CYS X CA 1
ATOM 1167 C C . CYS A 1 70 ? 42.518 1.200 16.114 1.00 8.72 70 CYS X C 1
ATOM 1168 O O . CYS A 1 70 ? 42.676 2.078 15.266 1.00 9.66 70 CYS X O 1
ATOM 1175 N N . GLY A 1 71 ? 43.447 0.266 16.338 1.00 9.28 71 GLY X N 1
ATOM 1176 C CA . GLY A 1 71 ? 44.753 0.279 15.719 1.00 9.73 71 GLY X CA 1
ATOM 1177 C C . GLY A 1 71 ? 45.873 0.785 16.590 1.00 9.44 71 GLY X C 1
ATOM 1178 O O . GLY A 1 71 ? 47.027 0.866 16.116 1.00 10.47 71 GLY X O 1
ATOM 1182 N N . ALA A 1 72 ? 45.593 1.166 17.836 1.00 9.25 72 ALA X N 1
ATOM 1183 C CA . ALA A 1 72 ? 46.641 1.691 18.722 1.00 9.23 72 ALA X CA 1
ATOM 1184 C C . ALA A 1 72 ? 47.703 0.619 18.976 1.00 8.99 72 ALA X C 1
ATOM 1185 O O . ALA A 1 72 ? 47.393 -0.489 19.415 1.00 9.82 72 ALA X O 1
ATOM 1192 N N . THR A 1 73 ? 48.953 0.953 18.710 1.00 9.23 73 THR X N 1
ATOM 1193 C CA . THR A 1 73 ? 50.067 0.026 18.913 1.00 9.34 73 THR X CA 1
ATOM 1194 C C . THR A 1 73 ? 50.468 -0.007 20.383 1.00 8.92 73 THR X C 1
ATOM 1195 O O . THR A 1 73 ? 50.047 0.812 21.215 1.00 9.23 73 THR X O 1
ATOM 1206 N N . ALA A 1 74 ? 51.330 -0.966 20.727 1.00 9.45 74 ALA X N 1
ATOM 1207 C CA . ALA A 1 74 ? 51.891 -1.004 22.079 1.00 10.18 74 ALA X CA 1
ATOM 1208 C C . ALA A 1 74 ? 52.575 0.296 22.439 1.00 10.34 74 ALA X C 1
ATOM 1209 O O . ALA A 1 74 ? 52.475 0.773 23.577 1.00 10.64 74 ALA X O 1
ATOM 1216 N N A GLU A 1 75 ? 53.309 0.888 21.525 0.35 10.45 75 GLU X N 1
ATOM 1217 N N B GLU A 1 75 ? 53.283 0.882 21.463 0.65 11.02 75 GLU X N 1
ATOM 1218 C CA A GLU A 1 75 ? 54.028 2.091 21.936 0.35 10.47 75 GLU X CA 1
ATOM 1219 C CA B GLU A 1 75 ? 53.994 2.153 21.653 0.65 11.75 75 GLU X CA 1
ATOM 1220 C C A GLU A 1 75 ? 53.068 3.287 22.125 0.35 9.88 75 GLU X C 1
ATOM 1221 C C B GLU A 1 75 ? 53.029 3.221 22.124 0.65 10.78 75 GLU X C 1
ATOM 1222 O O A GLU A 1 75 ? 53.340 4.159 22.960 0.35 9.70 75 GLU X O 1
ATOM 1223 O O B GLU A 1 75 ? 53.249 3.920 23.124 0.65 11.23 75 GLU X O 1
ATOM 1246 N N . VAL A 1 76 ? 51.956 3.352 21.361 1.00 10.27 76 VAL X N 1
ATOM 1247 C CA . VAL A 1 76 ? 50.943 4.365 21.629 1.00 10.13 76 VAL X CA 1
ATOM 1248 C C . VAL A 1 76 ? 50.262 4.115 22.963 1.00 9.21 76 VAL X C 1
ATOM 1249 O O . VAL A 1 76 ? 50.128 5.029 23.783 1.00 9.70 76 VAL X O 1
ATOM 1262 N N . ILE A 1 77 ? 49.809 2.886 23.211 1.00 9.25 77 ILE X N 1
ATOM 1263 C CA . ILE A 1 77 ? 49.086 2.592 24.447 1.00 9.07 77 ILE X CA 1
ATOM 1264 C C . ILE A 1 77 ? 49.973 2.902 25.668 1.00 8.64 77 ILE X C 1
ATOM 1265 O O . ILE A 1 77 ? 49.541 3.556 26.618 1.00 9.01 77 ILE X O 1
ATOM 1281 N N . VAL A 1 78 ? 51.225 2.453 25.648 1.00 9.24 78 VAL X N 1
ATOM 1282 C CA . VAL A 1 78 ? 52.125 2.673 26.765 1.00 9.13 78 VAL X CA 1
ATOM 1283 C C . VAL A 1 78 ? 52.351 4.164 26.973 1.00 8.77 78 VAL X C 1
ATOM 1284 O O . VAL A 1 78 ? 52.314 4.679 28.103 1.00 9.20 78 VAL X O 1
ATOM 1297 N N . ALA A 1 79 ? 52.630 4.910 25.906 1.00 9.08 79 ALA X N 1
ATOM 1298 C CA . ALA A 1 79 ? 52.887 6.348 26.017 1.00 9.04 79 ALA X CA 1
ATOM 1299 C C . ALA A 1 79 ? 51.675 7.121 26.500 1.00 8.82 79 ALA X C 1
ATOM 1300 O O . ALA A 1 79 ? 51.787 8.053 27.295 1.00 9.24 79 ALA X O 1
ATOM 1307 N N . ARG A 1 80 ? 50.482 6.727 26.033 1.00 8.58 80 ARG X N 1
ATOM 1308 C CA . ARG A 1 80 ? 49.284 7.436 26.456 1.00 8.27 80 ARG X CA 1
ATOM 1309 C C . ARG A 1 80 ? 49.014 7.232 27.945 1.00 8.19 80 ARG X C 1
ATOM 1310 O O . ARG A 1 80 ? 48.637 8.155 28.661 1.00 8.88 80 ARG X O 1
ATOM 1331 N N . GLY A 1 81 ? 49.170 5.998 28.427 1.00 8.36 81 GLY X N 1
ATOM 1332 C CA . GLY A 1 81 ? 48.963 5.732 29.839 1.00 8.66 81 GLY X CA 1
ATOM 1333 C C . GLY A 1 81 ? 49.940 6.514 30.699 1.00 8.65 81 GLY X C 1
ATOM 1334 O O . GLY A 1 81 ? 49.577 7.112 31.729 1.00 8.76 81 GLY X O 1
ATOM 1338 N N . LEU A 1 82 ? 51.203 6.524 30.284 1.00 8.63 82 LEU X N 1
ATOM 1339 C CA . LEU A 1 82 ? 52.235 7.258 31.027 1.00 8.67 82 LEU X CA 1
ATOM 1340 C C . LEU A 1 82 ? 51.922 8.748 31.051 1.00 8.46 82 LEU X C 1
ATOM 1341 O O . LEU A 1 82 ? 52.002 9.402 32.103 1.00 8.41 82 LEU X O 1
ATOM 1357 N N . ASP A 1 83 ? 51.521 9.310 29.902 1.00 8.04 83 ASP X N 1
ATOM 1358 C CA . ASP A 1 83 ? 51.184 10.719 29.874 1.00 8.24 83 ASP X CA 1
ATOM 1359 C C . ASP A 1 83 ? 50.054 11.046 30.833 1.00 8.10 83 ASP X C 1
ATOM 1360 O O . ASP A 1 83 ? 50.070 12.090 31.498 1.00 8.43 83 ASP X O 1
ATOM 1369 N N . ARG A 1 84 ? 48.990 10.218 30.882 1.00 8.32 84 ARG X N 1
ATOM 1370 C CA . ARG A 1 84 ? 47.909 10.491 31.824 1.00 8.49 84 ARG X CA 1
ATOM 1371 C C . ARG A 1 84 ? 48.390 10.447 33.273 1.00 8.06 84 ARG X C 1
ATOM 1372 O O . ARG A 1 84 ? 47.934 11.260 34.078 1.00 8.51 84 ARG X O 1
ATOM 1393 N N . SER A 1 85 ? 49.343 9.584 33.604 1.00 8.09 85 SER X N 1
ATOM 1394 C CA A SER A 1 85 ? 49.884 9.572 34.964 0.68 8.59 85 SER X CA 1
ATOM 1395 C CA B SER A 1 85 ? 49.900 9.563 34.958 0.22 8.56 85 SER X CA 1
ATOM 1396 C CA C SER A 1 85 ? 49.900 9.561 34.959 0.10 8.24 85 SER X CA 1
ATOM 1397 C C . SER A 1 85 ? 50.622 10.866 35.280 1.00 8.28 85 SER X C 1
ATOM 1398 O O . SER A 1 85 ? 50.495 11.399 36.390 1.00 8.69 85 SER X O 1
ATOM 1420 N N . ILE A 1 86 ? 51.368 11.393 34.305 1.00 7.82 86 ILE X N 1
ATOM 1421 C CA . ILE A 1 86 ? 52.086 12.663 34.492 1.00 8.48 86 ILE X CA 1
ATOM 1422 C C . ILE A 1 86 ? 51.114 13.799 34.713 1.00 8.61 86 ILE X C 1
ATOM 1423 O O . ILE A 1 86 ? 51.274 14.624 35.620 1.00 8.74 86 ILE X O 1
ATOM 1439 N N . ALA A 1 87 ? 50.049 13.846 33.905 1.00 8.67 87 ALA X N 1
ATOM 1440 C CA . ALA A 1 87 ? 49.027 14.868 34.056 1.00 8.51 87 ALA X CA 1
ATOM 1441 C C . ALA A 1 87 ? 48.337 14.792 35.415 1.00 8.08 87 ALA X C 1
ATOM 1442 O O . ALA A 1 87 ? 48.078 15.817 36.039 1.00 8.49 87 ALA X O 1
ATOM 1449 N N . ALA A 1 88 ? 48.032 13.574 35.886 1.00 8.09 88 ALA X N 1
ATOM 1450 C CA . ALA A 1 88 ? 47.433 13.418 37.197 1.00 8.47 88 ALA X CA 1
ATOM 1451 C C . ALA A 1 88 ? 48.368 13.904 38.317 1.00 8.38 88 ALA X C 1
ATOM 1452 O O . ALA A 1 88 ? 47.911 14.548 39.265 1.00 8.99 88 ALA X O 1
ATOM 1459 N N . GLY A 1 89 ? 49.660 13.602 38.209 1.00 8.38 89 GLY X N 1
ATOM 1460 C CA . GLY A 1 89 ? 50.614 14.116 39.200 1.00 8.28 89 GLY X CA 1
ATOM 1461 C C . GLY A 1 89 ? 50.672 15.632 39.179 1.00 8.25 89 GLY X C 1
ATOM 1462 O O . GLY A 1 89 ? 50.595 16.276 40.228 1.00 8.95 89 GLY X O 1
ATOM 1466 N N . ALA A 1 90 ? 50.749 16.219 37.984 1.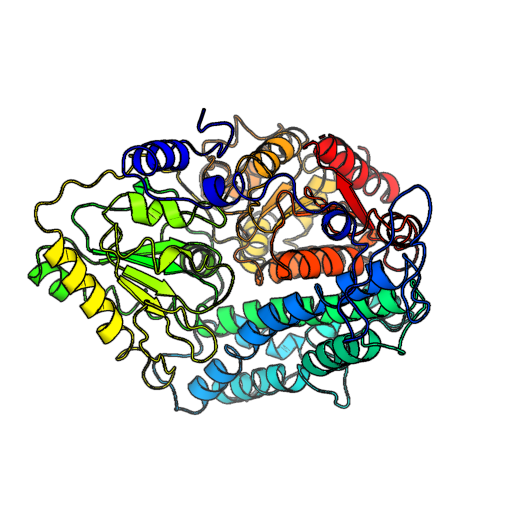00 8.13 90 ALA X N 1
ATOM 1467 C CA . ALA A 1 90 ? 50.723 17.664 37.848 1.00 8.41 90 ALA X CA 1
ATOM 1468 C C . ALA A 1 90 ? 49.491 18.261 38.462 1.00 8.50 90 ALA X C 1
ATOM 1469 O O . ALA A 1 90 ? 49.534 19.350 39.048 1.00 9.05 90 ALA X O 1
ATOM 1476 N N . ALA A 1 91 ? 48.340 17.612 38.263 1.00 8.48 91 ALA X N 1
ATOM 1477 C CA . ALA A 1 91 ? 47.089 18.105 38.801 1.00 8.97 91 ALA X CA 1
ATOM 1478 C C . ALA A 1 91 ? 47.099 18.168 40.329 1.00 8.53 91 ALA X C 1
ATOM 1479 O O . ALA A 1 91 ? 46.485 19.049 40.932 1.00 9.30 91 ALA X O 1
ATOM 1486 N N . GLY A 1 92 ? 47.769 17.200 40.970 1.00 8.62 92 GLY X N 1
ATOM 1487 C CA . GLY A 1 92 ? 47.845 17.182 42.424 1.00 9.21 92 GLY X CA 1
ATOM 1488 C C . GLY A 1 92 ? 48.780 18.249 42.965 1.00 9.20 92 GLY X C 1
ATOM 1489 O O . GLY A 1 92 ? 48.405 19.043 43.825 1.00 9.36 92 GLY X O 1
ATOM 1493 N N . HIS A 1 93 ? 50.026 18.296 42.470 1.00 9.85 93 HIS X N 1
ATOM 1494 C CA . HIS A 1 93 ? 50.965 19.282 43.026 1.00 10.48 93 HIS X CA 1
ATOM 1495 C C . HIS A 1 93 ? 50.478 20.676 42.727 1.00 10.20 93 HIS X C 1
ATOM 1496 O O . HIS A 1 93 ? 50.583 21.594 43.555 1.00 10.90 93 HIS X O 1
ATOM 1510 N N . SER A 1 94 ? 50.005 20.908 41.514 1.00 10.32 94 SER X N 1
ATOM 1511 C CA . SER A 1 94 ? 49.588 22.268 41.138 1.00 10.64 94 SER X CA 1
ATOM 1512 C C . SER A 1 94 ? 48.250 22.626 41.801 1.00 10.63 94 SER X C 1
ATOM 1513 O O . SER A 1 94 ? 48.001 23.802 42.041 1.00 10.95 94 SER X O 1
ATOM 1521 N N . GLY A 1 95 ? 47.363 21.656 42.088 1.00 10.68 95 GLY X N 1
ATOM 1522 C CA . GLY A 1 95 ? 46.136 21.920 42.851 1.00 10.84 95 GLY X CA 1
ATOM 1523 C C . GLY A 1 95 ? 46.460 22.403 44.273 1.00 10.16 95 GLY X C 1
ATOM 1524 O O . GLY A 1 95 ? 45.846 23.334 44.824 1.00 10.77 95 GLY X O 1
ATOM 1528 N N . HIS A 1 96 ? 47.469 21.785 44.870 1.00 9.75 96 HIS X N 1
ATOM 1529 C CA . HIS A 1 96 ? 48.031 22.199 46.151 1.00 9.92 96 HIS X CA 1
ATOM 1530 C C . HIS A 1 96 ? 48.538 23.643 46.050 1.00 9.46 96 HIS X C 1
ATOM 1531 O O . HIS A 1 96 ? 48.213 24.495 46.895 1.00 10.08 96 HIS X O 1
ATOM 1545 N N . ALA A 1 97 ? 49.323 23.937 45.015 1.00 9.55 97 ALA X N 1
ATOM 1546 C CA . ALA A 1 97 ? 49.848 25.294 44.837 1.00 9.45 97 ALA X CA 1
ATOM 1547 C C . ALA A 1 97 ? 48.737 26.316 44.628 1.00 10.07 97 ALA X C 1
ATOM 1548 O O . ALA A 1 97 ? 48.787 27.416 45.175 1.00 10.32 97 ALA X O 1
ATOM 1555 N N . LYS A 1 98 ? 47.742 25.960 43.812 1.00 10.08 98 LYS X N 1
ATOM 1556 C CA . LYS A 1 98 ? 46.619 26.846 43.549 1.00 10.88 98 LYS X CA 1
ATOM 1557 C C . LYS A 1 98 ? 45.915 27.205 44.849 1.00 11.05 98 LYS X C 1
ATOM 1558 O O . LYS A 1 98 ? 45.531 28.350 45.077 1.00 11.77 98 LYS X O 1
ATOM 1577 N N . HIS A 1 99 ? 45.711 26.222 45.724 1.00 10.92 99 HIS X N 1
ATOM 1578 C CA A HIS A 1 99 ? 45.043 26.510 46.978 0.31 12.50 99 HIS X CA 1
ATOM 1579 C CA B HIS A 1 99 ? 45.076 26.443 47.019 0.69 11.44 99 HIS X CA 1
ATOM 1580 C C . HIS A 1 99 ? 45.856 27.482 47.825 1.00 11.42 99 HIS X C 1
ATOM 1581 O O . HIS A 1 99 ? 45.285 28.393 48.423 1.00 12.42 99 HIS X O 1
ATOM 1608 N N . LEU A 1 100 ? 47.174 27.339 47.859 1.00 11.18 100 LEU X N 1
ATOM 1609 C CA A LEU A 1 100 ? 48.019 28.305 48.566 0.72 11.36 100 LEU X CA 1
ATOM 1610 C CA B LEU A 1 100 ? 48.019 28.301 48.561 0.28 11.33 100 LEU X CA 1
ATOM 1611 C C . LEU A 1 100 ? 47.947 29.691 47.927 1.00 11.12 100 LEU X C 1
ATOM 1612 O O . LEU A 1 100 ? 47.956 30.680 48.647 1.00 11.57 100 LEU X O 1
ATOM 1643 N N . ALA A 1 101 ? 47.864 29.773 46.591 1.00 10.49 101 ALA X N 1
ATOM 1644 C CA . ALA A 1 101 ? 47.767 31.082 45.943 1.00 11.32 101 ALA X CA 1
ATOM 1645 C C . ALA A 1 101 ? 46.488 31.793 46.342 1.00 11.71 101 ALA X C 1
ATOM 1646 O O . ALA A 1 101 ? 46.498 32.993 46.664 1.00 11.90 101 ALA X O 1
ATOM 1653 N N . HIS A 1 102 ? 45.371 31.073 46.322 1.00 11.26 102 HIS X N 1
ATOM 1654 C CA . HIS A 1 102 ? 44.110 31.663 46.772 1.00 12.37 102 HIS X CA 1
ATOM 1655 C C . HIS A 1 102 ? 44.174 32.053 48.254 1.00 12.55 102 HIS X C 1
ATOM 1656 O O . HIS A 1 102 ? 43.607 33.090 48.657 1.00 13.72 102 HIS X O 1
ATOM 1670 N N . THR A 1 103 ? 44.862 31.266 49.073 1.00 12.59 103 THR X N 1
ATOM 1671 C CA . THR A 1 103 ? 44.994 31.587 50.492 1.00 13.03 103 THR X CA 1
ATOM 1672 C C . THR A 1 103 ? 45.789 32.881 50.693 1.00 12.72 103 THR X C 1
ATOM 1673 O O . THR A 1 103 ? 45.406 33.755 51.493 1.00 13.52 103 THR X O 1
ATOM 1684 N N . LEU A 1 104 ? 46.920 33.011 49.988 1.00 12.26 104 LEU X N 1
ATOM 1685 C CA . LEU A 1 104 ? 47.697 34.244 50.125 1.00 12.65 104 LEU X CA 1
ATOM 1686 C C . LEU A 1 104 ? 46.873 35.446 49.694 1.00 14.10 104 LEU X C 1
ATOM 1687 O O . LEU A 1 104 ? 46.924 36.501 50.327 1.00 14.53 104 LEU X O 1
ATOM 1703 N N . LYS A 1 105 ? 46.153 35.325 48.576 1.00 14.86 105 LYS X N 1
ATOM 1704 C CA . LYS A 1 105 ? 45.320 36.408 48.081 1.00 17.03 105 LYS X CA 1
ATOM 1705 C C . LYS A 1 105 ? 44.299 36.817 49.138 1.00 17.63 105 LYS X C 1
ATOM 1706 O O . LYS A 1 105 ? 44.156 38.010 49.453 1.00 19.43 105 LYS X O 1
ATOM 1725 N N . LYS A 1 106 ? 43.603 35.838 49.718 1.00 18.38 106 LYS X N 1
ATOM 1726 C CA . LYS A 1 106 ? 42.618 36.122 50.758 1.00 20.06 106 LYS X CA 1
ATOM 1727 C C . LYS A 1 106 ? 43.253 36.817 51.944 1.00 19.65 106 LYS X C 1
ATOM 1728 O O . LYS A 1 106 ? 42.720 37.805 52.461 1.00 20.77 106 LYS X O 1
ATOM 1747 N N . ALA A 1 107 ? 44.429 36.333 52.357 1.00 18.78 107 ALA X N 1
ATOM 1748 C CA . ALA A 1 107 ? 45.119 36.876 53.515 1.00 19.17 107 ALA X CA 1
ATOM 1749 C C . ALA A 1 107 ? 45.391 38.353 53.342 1.00 20.04 107 ALA X C 1
ATOM 1750 O O . ALA A 1 107 ? 45.108 39.155 54.230 1.00 21.38 107 ALA X O 1
ATOM 1757 N N . VAL A 1 108 ? 45.926 38.739 52.193 1.00 20.12 108 VAL X N 1
ATOM 1758 C CA . VAL A 1 108 ? 46.304 40.140 51.984 1.00 21.66 108 VAL X CA 1
ATOM 1759 C C . VAL A 1 108 ? 45.142 41.026 51.572 1.00 23.56 108 VAL X C 1
ATOM 1760 O O . VAL A 1 108 ? 45.285 42.250 51.618 1.00 24.88 108 VAL X O 1
ATOM 1773 N N . GLN A 1 109 ? 43.995 40.458 51.216 1.00 24.75 109 GLN X N 1
ATOM 1774 C CA . GLN A 1 109 ? 42.767 41.198 50.977 1.00 27.34 109 GLN X CA 1
ATOM 1775 C C . GLN A 1 109 ? 41.908 41.322 52.227 1.00 27.38 109 GLN X C 1
ATOM 1776 O O . GLN A 1 109 ? 40.799 41.871 52.148 1.00 28.77 109 GLN X O 1
ATOM 1790 N N . GLY A 1 110 ? 42.394 40.878 53.379 1.00 27.43 110 GLY X N 1
ATOM 1791 C CA . GLY A 1 110 ? 41.627 41.040 54.603 1.00 28.16 110 GLY X CA 1
ATOM 1792 C C . GLY A 1 110 ? 40.540 40.017 54.819 1.00 28.94 110 GLY X C 1
ATOM 1793 O O . GLY A 1 110 ? 39.627 40.250 55.628 1.00 30.50 110 GLY X O 1
ATOM 1797 N N . LYS A 1 111 ? 40.577 38.910 54.090 1.00 27.93 111 LYS X N 1
ATOM 1798 C CA . LYS A 1 111 ? 39.510 37.921 54.129 1.00 28.64 111 LYS X CA 1
ATOM 1799 C C . LYS A 1 111 ? 39.861 36.688 54.937 1.00 27.17 111 LYS X C 1
ATOM 1800 O O . LYS A 1 111 ? 39.003 35.812 55.089 1.00 28.12 111 LYS X O 1
ATOM 1819 N N . ALA A 1 112 ? 41.085 36.585 55.451 1.00 25.26 112 ALA X N 1
ATOM 1820 C CA . ALA A 1 112 ? 41.489 35.381 56.169 1.00 24.13 112 ALA X CA 1
ATOM 1821 C C . ALA A 1 112 ? 42.609 35.738 57.140 1.00 22.73 112 ALA X C 1
ATOM 1822 O O . ALA A 1 112 ? 43.798 35.488 56.884 1.00 22.05 112 ALA X O 1
ATOM 1829 N N . ALA A 1 113 ? 42.224 36.305 58.281 1.00 23.68 113 ALA X N 1
ATOM 1830 C CA . ALA A 1 113 ? 43.181 36.914 59.185 1.00 23.70 113 ALA X CA 1
ATOM 1831 C C . ALA A 1 113 ? 44.021 35.901 59.953 1.00 22.83 113 ALA X C 1
ATOM 1832 O O . ALA A 1 113 ? 44.999 36.315 60.592 1.00 22.92 113 ALA X O 1
ATOM 1839 N N . SER A 1 114 ? 43.700 34.596 59.890 1.00 21.96 114 SER X N 1
ATOM 1840 C CA . SER A 1 114 ? 44.600 33.585 60.460 1.00 21.59 114 SER X CA 1
ATOM 1841 C C . SER A 1 114 ? 45.880 33.385 59.644 1.00 17.83 114 SER X C 1
ATOM 1842 O O . SER A 1 114 ? 46.771 32.656 60.088 1.00 18.00 114 SER X O 1
ATOM 1850 N N . TYR A 1 115 ? 45.951 33.982 58.456 1.00 15.62 115 TYR X N 1
ATOM 1851 C CA . TYR A 1 115 ? 47.078 33.852 57.545 1.00 14.86 115 TYR X CA 1
ATOM 1852 C C . TYR A 1 115 ? 47.676 35.234 57.324 1.00 14.90 115 TYR X C 1
ATOM 1853 O O . TYR A 1 115 ? 47.002 36.254 57.431 1.00 16.51 115 TYR X O 1
ATOM 1871 N N . MET A 1 116 ? 48.960 35.251 56.970 1.00 14.45 116 MET X N 1
ATOM 1872 C CA . MET A 1 116 ? 49.712 36.504 56.885 1.00 14.45 116 MET X CA 1
ATOM 1873 C C . MET A 1 116 ? 51.007 36.266 56.134 1.00 13.30 116 MET X C 1
ATOM 1874 O O . MET A 1 116 ? 51.396 35.134 55.873 1.00 13.88 116 MET X O 1
ATOM 1888 N N . ILE A 1 117 ? 51.675 37.363 55.794 1.00 13.97 117 ILE X N 1
ATOM 1889 C CA . ILE A 1 117 ? 53.024 37.294 55.250 1.00 13.51 117 ILE X CA 1
ATOM 1890 C C . ILE A 1 117 ? 53.975 37.044 56.414 1.00 13.65 117 ILE X C 1
ATOM 1891 O O . ILE A 1 117 ? 54.272 37.965 57.187 1.00 14.85 117 ILE X O 1
ATOM 1907 N N . LYS A 1 118 ? 54.471 35.828 56.561 1.00 13.66 118 LYS X N 1
ATOM 1908 C CA . LYS A 1 118 ? 55.418 35.541 57.642 1.00 14.08 118 LYS X CA 1
ATOM 1909 C C . LYS A 1 118 ? 56.851 35.738 57.213 1.00 14.83 118 LYS X C 1
ATOM 1910 O O . LYS A 1 118 ? 57.680 36.115 58.052 1.00 16.13 118 LYS X O 1
ATOM 1929 N N . ASP A 1 119 ? 57.167 35.484 55.947 1.00 14.73 119 ASP X N 1
ATOM 1930 C CA . ASP A 1 119 ? 58.519 35.601 55.428 1.00 15.52 119 ASP X CA 1
ATOM 1931 C C . ASP A 1 119 ? 58.598 36.716 54.403 1.00 16.02 119 ASP X C 1
ATOM 1932 O O . ASP A 1 119 ? 58.414 36.497 53.198 1.00 15.76 119 ASP X O 1
ATOM 1941 N N . ARG A 1 120 ? 58.861 37.918 54.900 1.00 17.49 120 ARG X N 1
ATOM 1942 C CA . ARG A 1 120 ? 58.890 39.074 54.015 1.00 18.65 120 ARG X CA 1
ATOM 1943 C C . ARG A 1 120 ? 60.079 39.008 53.058 1.00 19.15 120 ARG X C 1
ATOM 1944 O O . ARG A 1 120 ? 59.969 39.409 51.892 1.00 18.43 120 ARG X O 1
ATOM 1965 N N . THR A 1 121 ? 61.199 38.447 53.508 1.00 19.34 121 THR X N 1
ATOM 1966 C CA . THR A 1 121 ? 62.371 38.308 52.652 1.00 20.92 121 THR X CA 1
ATOM 1967 C C . THR A 1 121 ? 62.054 37.410 51.467 1.00 19.20 121 THR X C 1
ATOM 1968 O O . THR A 1 121 ? 62.414 37.715 50.322 1.00 19.15 121 THR X O 1
ATOM 1979 N N . LYS A 1 122 ? 61.385 36.277 51.736 1.00 17.20 122 LYS X N 1
ATOM 1980 C CA . LYS A 1 122 ? 60.992 35.354 50.669 1.00 16.06 122 LYS X CA 1
ATOM 1981 C C . LYS A 1 122 ? 60.048 36.060 49.699 1.00 15.44 122 LYS X C 1
ATOM 1982 O O . LYS A 1 122 ? 60.201 35.935 48.478 1.00 15.51 122 LYS X O 1
ATOM 2001 N N . LEU A 1 123 ? 59.075 36.808 50.215 1.00 14.70 123 LEU X N 1
ATOM 2002 C CA . LEU A 1 123 ? 58.143 37.493 49.326 1.00 14.64 123 LEU X CA 1
ATOM 2003 C C . LEU A 1 123 ? 58.874 38.422 48.368 1.00 15.84 123 LEU X C 1
ATOM 2004 O O . LEU A 1 123 ? 58.616 38.431 47.167 1.00 16.17 123 LEU X O 1
ATOM 2020 N N . HIS A 1 124 ? 59.781 39.241 48.889 1.00 17.11 124 HIS X N 1
ATOM 2021 C CA . HIS A 1 124 ? 60.472 40.197 48.028 1.00 18.97 124 HIS X CA 1
ATOM 2022 C C . HIS A 1 124 ? 61.383 39.499 47.037 1.00 19.27 124 HIS X C 1
ATOM 2023 O O . HIS A 1 124 ? 61.490 39.947 45.891 1.00 19.58 124 HIS X O 1
ATOM 2037 N N . SER A 1 125 ? 62.033 38.401 47.447 1.00 18.94 125 SER X N 1
ATOM 2038 C CA A SER A 1 125 ? 62.909 37.714 46.508 0.57 19.68 125 SER X CA 1
ATOM 2039 C CA B SER A 1 125 ? 62.911 37.658 46.546 0.43 19.39 125 SER X CA 1
ATOM 2040 C C . SER A 1 125 ? 62.114 37.044 45.396 1.00 19.32 125 SER X C 1
ATOM 2041 O O . SER A 1 125 ? 62.555 37.039 44.245 1.00 19.63 125 SER X O 1
ATOM 2056 N N . ILE A 1 126 ? 60.943 36.465 45.708 1.00 17.38 126 ILE X N 1
ATOM 2057 C CA . ILE A 1 126 ? 60.088 35.886 44.680 1.00 16.23 126 ILE X CA 1
ATOM 2058 C C . ILE A 1 126 ? 59.630 36.971 43.729 1.00 16.75 126 ILE X C 1
ATOM 2059 O O . ILE A 1 126 ? 59.684 36.784 42.514 1.00 17.33 126 ILE X O 1
ATOM 2075 N N . ALA A 1 127 ? 59.168 38.121 44.264 1.00 17.44 127 ALA X N 1
ATOM 2076 C CA . ALA A 1 127 ? 58.754 39.215 43.404 1.00 18.77 127 ALA X CA 1
ATOM 2077 C C . ALA A 1 127 ? 59.885 39.611 42.466 1.00 20.43 127 ALA X C 1
ATOM 2078 O O . ALA A 1 127 ? 59.693 39.731 41.256 1.00 20.67 127 ALA X O 1
ATOM 2085 N N . LYS A 1 128 ? 61.090 39.800 42.991 1.00 21.90 128 LYS X N 1
ATOM 2086 C CA . LYS A 1 128 ? 62.214 40.137 42.121 1.00 24.47 128 LYS X CA 1
ATOM 2087 C C . LYS A 1 128 ? 62.468 39.064 41.067 1.00 23.78 128 LYS X C 1
ATOM 2088 O O . LYS A 1 128 ? 62.776 39.376 39.908 1.00 24.12 128 LYS X O 1
ATOM 2107 N N . ARG A 1 129 ? 62.397 37.800 41.447 1.00 22.72 129 ARG X N 1
ATOM 2108 C CA . ARG A 1 129 ? 62.629 36.750 40.453 1.00 22.24 129 ARG X CA 1
ATOM 2109 C C . ARG A 1 129 ? 61.612 36.801 39.322 1.00 22.53 129 ARG X C 1
ATOM 2110 O O . ARG A 1 129 ? 61.953 36.502 38.165 1.00 23.26 129 ARG X O 1
ATOM 2131 N N . LEU A 1 130 ? 60.349 37.132 39.646 1.00 22.29 130 LEU X N 1
ATOM 2132 C CA . LEU A 1 130 ? 59.268 37.195 38.677 1.00 22.38 130 LEU X CA 1
ATOM 2133 C C . LEU A 1 130 ? 59.265 38.483 37.866 1.00 24.68 130 LEU X C 1
ATOM 2134 O O . LEU A 1 130 ? 58.554 38.541 36.850 1.00 26.38 130 LEU X O 1
ATOM 2150 N N . GLY A 1 131 ? 60.024 39.502 38.277 1.00 25.07 131 GLY X N 1
ATOM 2151 C CA . GLY A 1 131 ? 59.954 40.798 37.644 1.00 26.03 131 GLY X CA 1
ATOM 2152 C C . GLY A 1 131 ? 58.897 41.732 38.180 1.00 26.68 131 GLY X C 1
ATOM 2153 O O . GLY A 1 131 ? 58.619 42.740 37.537 1.00 27.75 131 GLY X O 1
ATOM 2157 N N . ILE A 1 132 ? 58.338 41.461 39.351 1.00 26.19 132 ILE X N 1
ATOM 2158 C CA . ILE A 1 132 ? 57.312 42.309 39.936 1.00 26.45 132 ILE X CA 1
ATOM 2159 C C . ILE A 1 132 ? 58.014 43.399 40.739 1.00 28.29 132 ILE X C 1
ATOM 2160 O O . ILE A 1 132 ? 58.825 43.100 41.627 1.00 27.57 132 ILE X O 1
ATOM 2176 N N . PRO A 1 133 ? 57.722 44.676 40.481 1.00 30.66 133 PRO X N 1
ATOM 2177 C CA . PRO A 1 133 ? 58.403 45.752 41.225 1.00 31.07 133 PRO X CA 1
ATOM 2178 C C . PRO A 1 133 ? 58.014 45.775 42.699 1.00 30.87 133 PRO X C 1
ATOM 2179 O O . PRO A 1 133 ? 56.875 45.472 43.073 1.00 30.95 133 PRO X O 1
ATOM 2190 N N . THR A 1 134 ? 59.001 46.093 43.542 1.00 30.94 134 THR X N 1
ATOM 2191 C CA . THR A 1 134 ? 58.838 46.183 44.985 1.00 31.31 134 THR X CA 1
ATOM 2192 C C . THR A 1 134 ? 59.125 47.563 45.545 1.00 32.43 134 THR X C 1
ATOM 2193 O O . THR A 1 134 ? 58.534 47.933 46.557 1.00 31.88 134 THR X O 1
ATOM 2204 N N . GLU A 1 135 ? 59.986 48.347 44.908 1.00 34.70 135 GLU X N 1
ATOM 2205 C CA . GLU A 1 135 ? 60.333 49.636 45.476 1.00 37.97 135 GLU X CA 1
ATOM 2206 C C . GLU A 1 135 ? 59.103 50.532 45.544 1.00 36.39 135 GLU X C 1
ATOM 2207 O O . GLU A 1 135 ? 58.391 50.717 44.550 1.00 35.63 135 GLU X O 1
ATOM 2219 N N A GLY A 1 136 ? 58.855 51.086 46.729 0.66 35.76 136 GLY X N 1
ATOM 2220 N N B GLY A 1 136 ? 58.843 51.068 46.739 0.34 35.62 136 GLY X N 1
ATOM 2221 C CA A GLY A 1 136 ? 57.724 51.953 46.964 0.66 35.15 136 GLY X CA 1
ATOM 2222 C CA B GLY A 1 136 ? 57.727 51.953 46.989 0.34 34.88 136 GLY X CA 1
ATOM 2223 C C A GLY A 1 136 ? 56.369 51.292 47.014 0.66 34.31 136 GLY X C 1
ATOM 2224 C C B GLY A 1 136 ? 56.392 51.286 47.224 0.34 34.06 136 GLY X C 1
ATOM 2225 O O A GLY A 1 136 ? 55.354 51.997 46.980 0.66 34.35 136 GLY X O 1
ATOM 2226 O O B GLY A 1 136 ? 55.415 51.984 47.532 0.34 34.06 136 GLY X O 1
ATOM 2233 N N . GLN A 1 137 ? 56.319 49.969 47.104 1.00 33.02 137 GLN X N 1
ATOM 2234 C CA . GLN A 1 137 ? 55.072 49.225 47.164 1.00 31.29 137 GLN X CA 1
ATOM 2235 C C . GLN A 1 137 ? 54.861 48.668 48.561 1.00 29.11 137 GLN X C 1
ATOM 2236 O O . GLN A 1 137 ? 55.819 48.289 49.233 1.00 29.54 137 GLN X O 1
ATOM 2251 N N . LYS A 1 138 ? 53.598 48.629 48.986 1.00 27.61 138 LYS X N 1
ATOM 2252 C CA . LYS A 1 138 ? 53.212 47.997 50.244 1.00 27.84 138 LYS X CA 1
ATOM 2253 C C . LYS A 1 138 ? 53.395 46.475 50.099 1.00 24.06 138 LYS X C 1
ATOM 2254 O O . LYS A 1 138 ? 53.120 45.890 49.033 1.00 22.81 138 LYS X O 1
ATOM 2273 N N . ASP A 1 139 ? 53.847 45.803 51.166 1.00 22.30 139 ASP X N 1
ATOM 2274 C CA . ASP A 1 139 ? 53.977 44.337 51.108 1.00 21.21 139 ASP X CA 1
ATOM 2275 C C . ASP A 1 139 ? 52.691 43.644 50.668 1.00 20.74 139 ASP X C 1
ATOM 2276 O O . ASP A 1 139 ? 52.741 42.655 49.942 1.00 19.75 139 ASP X O 1
ATOM 2285 N N . GLU A 1 140 ? 51.535 44.106 51.143 1.00 21.57 140 GLU X N 1
ATOM 2286 C CA . GLU A 1 140 ? 50.290 43.449 50.775 1.00 22.58 140 GLU X CA 1
ATOM 2287 C C . GLU A 1 140 ? 50.030 43.554 49.286 1.00 21.74 140 GLU X C 1
ATOM 2288 O O . GLU A 1 140 ? 49.415 42.647 48.695 1.00 21.34 140 GLU X O 1
ATOM 2300 N N . ASP A 1 141 ? 50.435 44.675 48.671 1.00 21.81 141 ASP X N 1
ATOM 2301 C CA . ASP A 1 141 ? 50.282 44.855 47.227 1.00 21.99 141 ASP X CA 1
ATOM 2302 C C . ASP A 1 141 ? 51.257 43.970 46.448 1.00 19.61 141 ASP X C 1
ATOM 2303 O O . ASP A 1 141 ? 50.885 43.375 45.433 1.00 19.77 141 ASP X O 1
ATOM 2312 N N . ILE A 1 142 ? 52.506 43.858 46.911 1.00 18.52 142 ILE X N 1
ATOM 2313 C CA . ILE A 1 142 ? 53.456 42.944 46.286 1.00 18.00 142 ILE X CA 1
ATOM 2314 C C . ILE A 1 142 ? 52.918 41.532 46.354 1.00 16.55 142 ILE X C 1
ATOM 2315 O O . ILE A 1 142 ? 52.974 40.778 45.381 1.00 16.52 142 ILE X O 1
ATOM 2331 N N . ALA A 1 143 ? 52.444 41.129 47.535 1.00 16.19 143 ALA X N 1
ATOM 2332 C CA . ALA A 1 143 ? 51.916 39.770 47.699 1.00 15.83 143 ALA X CA 1
ATOM 2333 C C . ALA A 1 143 ? 50.688 39.531 46.816 1.00 15.77 143 ALA X C 1
ATOM 2334 O O . ALA A 1 143 ? 50.525 38.435 46.263 1.00 15.88 143 ALA X O 1
ATOM 2341 N N . LEU A 1 144 ? 49.808 40.522 46.678 1.00 16.69 144 LEU X N 1
ATOM 2342 C CA . LEU A 1 144 ? 48.676 40.354 45.773 1.00 17.74 144 LEU X CA 1
ATOM 2343 C C . LEU A 1 144 ? 49.162 40.123 44.355 1.00 16.72 144 LEU X C 1
ATOM 2344 O O . LEU A 1 144 ? 48.630 39.251 43.643 1.00 16.95 144 LEU X O 1
ATOM 2360 N N . GLU A 1 145 ? 50.186 40.868 43.927 1.00 17.18 145 GLU X N 1
ATOM 2361 C CA . GLU A 1 145 ? 50.720 40.656 42.589 1.00 17.01 145 GLU X CA 1
ATOM 2362 C C . GLU A 1 145 ? 51.357 39.282 42.427 1.00 15.52 145 GLU X C 1
ATOM 2363 O O . GLU A 1 145 ? 51.222 38.648 41.378 1.00 15.11 145 GLU X O 1
ATOM 2375 N N . VAL A 1 146 ? 52.068 38.798 43.447 1.00 14.42 146 VAL X N 1
ATOM 2376 C CA . VAL A 1 146 ? 52.639 37.449 43.386 1.00 13.79 146 VAL X CA 1
ATOM 2377 C C . VAL A 1 146 ? 51.551 36.399 43.301 1.00 12.98 146 VAL X C 1
ATOM 2378 O O . VAL A 1 146 ? 51.644 35.470 42.486 1.00 12.77 146 VAL X O 1
ATOM 2391 N N . ALA A 1 147 ? 50.486 36.545 44.107 1.00 13.57 147 ALA X N 1
ATOM 2392 C CA . ALA A 1 147 ? 49.386 35.581 44.059 1.00 13.99 147 ALA X CA 1
ATOM 2393 C C . ALA A 1 147 ? 48.698 35.597 42.690 1.00 14.06 147 ALA X C 1
ATOM 2394 O O . ALA A 1 147 ? 48.333 34.549 42.148 1.00 13.74 147 ALA X O 1
ATOM 2401 N N . LYS A 1 148 ? 48.453 36.782 42.164 1.00 14.48 148 LYS X N 1
ATOM 2402 C CA A LYS A 1 148 ? 47.854 36.893 40.842 0.48 15.04 148 LYS X CA 1
ATOM 2403 C CA B LYS A 1 148 ? 47.862 36.902 40.838 0.52 15.11 148 LYS X CA 1
ATOM 2404 C C . LYS A 1 148 ? 48.744 36.269 39.773 1.00 13.59 148 LYS X C 1
ATOM 2405 O O . LYS A 1 148 ? 48.238 35.586 38.871 1.00 13.79 148 LYS X O 1
ATOM 2442 N N . ALA A 1 149 ? 50.071 36.453 39.861 1.00 13.15 149 ALA X N 1
ATOM 2443 C CA . ALA A 1 149 ? 50.974 35.822 38.903 1.00 12.69 149 ALA X CA 1
ATOM 2444 C C . ALA A 1 149 ? 50.922 34.303 39.030 1.00 12.18 149 ALA X C 1
ATOM 2445 O O . ALA A 1 149 ? 50.933 33.601 38.022 1.00 12.12 149 ALA X O 1
ATOM 2452 N N . ALA A 1 150 ? 50.863 33.784 40.255 1.00 11.62 150 ALA X N 1
ATOM 2453 C CA . ALA A 1 150 ? 50.749 32.344 40.452 1.00 11.34 150 ALA X CA 1
ATOM 2454 C C . ALA A 1 150 ? 49.486 31.810 39.777 1.00 11.05 150 ALA X C 1
ATOM 2455 O O . ALA A 1 150 ? 49.550 30.847 39.012 1.00 11.19 150 ALA X O 1
ATOM 2462 N N . LEU A 1 151 ? 48.353 32.475 39.987 1.00 11.60 151 LEU X N 1
ATOM 2463 C CA . LEU A 1 151 ? 47.123 32.016 39.355 1.00 12.14 151 LEU X CA 1
ATOM 2464 C C . LEU A 1 151 ? 47.193 32.133 37.843 1.00 11.24 151 LEU X C 1
ATOM 2465 O O . LEU A 1 151 ? 46.621 31.286 37.143 1.00 11.20 151 LEU X O 1
ATOM 2481 N N . ALA A 1 152 ? 47.845 33.169 37.317 1.00 11.48 152 ALA X N 1
ATOM 2482 C CA . ALA A 1 152 ? 47.920 33.341 35.876 1.00 11.52 152 ALA X CA 1
ATOM 2483 C C . ALA A 1 152 ? 48.724 32.236 35.197 1.00 10.89 152 ALA X C 1
ATOM 2484 O O . ALA A 1 152 ? 48.487 31.940 34.010 1.00 11.77 152 ALA X O 1
ATOM 2491 N N . ASP A 1 153 ? 49.679 31.605 35.889 1.00 10.42 153 ASP X N 1
ATOM 2492 C CA . ASP A 1 153 ? 50.448 30.522 35.299 1.00 9.97 153 ASP X CA 1
ATOM 2493 C C . ASP A 1 153 ? 49.607 29.274 35.019 1.00 9.85 153 ASP X C 1
ATOM 2494 O O . ASP A 1 153 ? 50.117 28.336 34.411 1.00 10.42 153 ASP X O 1
ATOM 2503 N N . PHE A 1 154 ? 48.359 29.230 35.485 1.00 10.42 154 PHE X N 1
ATOM 2504 C CA . PHE A 1 154 ? 47.508 28.052 35.215 1.00 10.11 154 PHE X CA 1
ATOM 2505 C C . PHE A 1 154 ? 46.906 28.055 33.825 1.00 10.02 154 PHE X C 1
ATOM 2506 O O . PHE A 1 154 ? 46.437 26.992 33.392 1.00 10.41 154 PHE X O 1
ATOM 2523 N N . HIS A 1 155 ? 46.892 29.193 33.137 1.00 10.49 155 HIS X N 1
ATOM 2524 C CA . HIS A 1 155 ? 46.220 29.337 31.855 1.00 10.86 155 HIS X CA 1
ATOM 2525 C C . HIS A 1 155 ? 47.147 30.018 30.852 1.00 11.30 155 HIS X C 1
ATOM 2526 O O . HIS A 1 155 ? 48.166 30.591 31.212 1.00 11.65 155 HIS X O 1
ATOM 2540 N N . GLU A 1 156 ? 46.774 29.940 29.575 1.00 11.54 156 GLU X N 1
ATOM 2541 C CA . GLU A 1 156 ? 47.536 30.628 28.540 1.00 12.08 156 GLU X CA 1
ATOM 2542 C C . GLU A 1 156 ? 47.473 32.148 28.759 1.00 12.14 156 GLU X C 1
ATOM 2543 O O . GLU A 1 156 ? 46.472 32.693 29.256 1.00 12.91 156 GLU X O 1
ATOM 2555 N N . LYS A 1 157 ? 48.555 32.827 28.391 1.00 13.03 157 LYS X N 1
ATOM 2556 C CA . LYS A 1 157 ? 48.657 34.267 28.456 1.00 14.28 157 LYS X CA 1
ATOM 2557 C C . LYS A 1 157 ? 49.814 34.670 27.546 1.00 16.29 157 LYS X C 1
ATOM 2558 O O . LYS A 1 157 ? 50.292 33.882 26.735 1.00 17.79 157 LYS X O 1
ATOM 2577 N N . ASP A 1 158 ? 50.278 35.911 27.672 1.00 18.12 158 ASP X N 1
ATOM 2578 C CA A ASP A 1 158 ? 51.306 36.415 26.770 0.42 19.96 158 ASP X CA 1
ATOM 2579 C CA B ASP A 1 158 ? 51.309 36.425 26.774 0.58 20.11 158 ASP X CA 1
ATOM 2580 C C . ASP A 1 158 ? 52.718 35.965 27.126 1.00 19.75 158 ASP X C 1
ATOM 2581 O O . ASP A 1 158 ? 53.658 36.315 26.382 1.00 22.94 158 ASP X O 1
ATOM 2598 N N . THR A 1 159 ? 52.907 35.281 28.248 1.00 17.23 159 THR X N 1
ATOM 2599 C CA . THR A 1 159 ? 54.164 34.706 28.681 1.00 16.34 159 THR X CA 1
ATOM 2600 C C . THR A 1 159 ? 53.901 33.222 28.923 1.00 14.65 159 THR X C 1
ATOM 2601 O O . THR A 1 159 ? 52.767 32.807 29.225 1.00 13.93 159 THR X O 1
ATOM 2612 N N . PRO A 1 160 ? 54.932 32.390 28.829 1.00 15.36 160 PRO X N 1
ATOM 2613 C CA . PRO A 1 160 ? 54.850 30.980 29.252 1.00 14.87 160 PRO X CA 1
ATOM 2614 C C . PRO A 1 160 ? 54.752 30.928 30.773 1.00 12.83 160 PRO X C 1
ATOM 2615 O O . PRO A 1 160 ? 54.704 31.944 31.471 1.00 13.29 160 PRO X O 1
ATOM 2626 N N . VAL A 1 161 ? 54.773 29.715 31.305 1.00 11.78 161 VAL X N 1
ATOM 2627 C CA . VAL A 1 161 ? 54.705 29.512 32.748 1.00 11.27 161 VAL X CA 1
ATOM 2628 C C . VAL A 1 161 ? 55.986 30.049 33.404 1.00 11.35 161 VAL X C 1
ATOM 2629 O O . VAL A 1 161 ? 57.090 29.507 33.223 1.00 11.92 161 VAL X O 1
ATOM 2642 N N . LEU A 1 162 ? 55.829 31.118 34.182 1.00 11.06 162 LEU X N 1
ATOM 2643 C CA . LEU A 1 162 ? 56.983 31.796 34.791 1.00 11.39 162 LEU X CA 1
ATOM 2644 C C . LEU A 1 162 ? 57.592 30.947 35.892 1.00 10.87 162 LEU X C 1
ATOM 2645 O O . LEU A 1 162 ? 58.797 31.060 36.171 1.00 11.57 162 LEU X O 1
ATOM 2661 N N . TRP A 1 163 ? 56.817 30.085 36.546 1.00 10.50 163 TRP X N 1
ATOM 2662 C CA . TRP A 1 163 ? 57.363 29.147 37.540 1.00 10.27 163 TRP X CA 1
ATOM 2663 C C . TRP A 1 163 ? 58.099 27.971 36.894 1.00 10.59 163 TRP X C 1
ATOM 2664 O O . TRP A 1 163 ? 58.597 27.113 37.643 1.00 11.68 163 TRP X O 1
ATOM 2685 N N . VAL A 1 164 ? 58.307 28.008 35.561 1.00 11.04 164 VAL X N 1
ATOM 2686 C CA . VAL A 1 164 ? 59.377 27.279 34.876 1.00 11.11 164 VAL X CA 1
ATOM 2687 C C . VAL A 1 164 ? 60.471 28.243 34.399 1.00 11.39 164 VAL X C 1
ATOM 2688 O O . VAL A 1 164 ? 61.646 28.050 34.690 1.00 11.75 164 VAL X O 1
ATOM 2701 N N . THR A 1 165 ? 60.109 29.249 33.593 1.00 12.12 165 THR X N 1
ATOM 2702 C CA . THR A 1 165 ? 61.127 30.008 32.879 1.00 12.11 165 THR X CA 1
ATOM 2703 C C . THR A 1 165 ? 61.956 30.886 33.793 1.00 12.76 165 THR X C 1
ATOM 2704 O O . THR A 1 165 ? 63.056 31.246 33.387 1.00 14.64 165 THR X O 1
ATOM 2715 N N . THR A 1 166 ? 61.457 31.250 34.984 1.00 12.27 166 THR X N 1
ATOM 2716 C CA . THR A 1 166 ? 62.223 32.093 35.893 1.00 12.60 166 THR X CA 1
ATOM 2717 C C . THR A 1 166 ? 62.991 31.294 36.940 1.00 12.91 166 THR X C 1
ATOM 2718 O O . THR A 1 166 ? 63.684 31.890 37.757 1.00 14.90 166 THR X O 1
ATOM 2729 N N . VAL A 1 167 ? 62.919 29.970 36.920 1.00 12.31 167 VAL X N 1
ATOM 2730 C CA . VAL A 1 167 ? 63.556 29.154 37.951 1.00 12.70 167 VAL X CA 1
ATOM 2731 C C . VAL A 1 167 ? 64.664 28.280 37.410 1.00 12.51 167 VAL X C 1
ATOM 2732 O O . VAL A 1 167 ? 65.394 27.661 38.208 1.00 14.29 167 VAL X O 1
ATOM 2745 N N . LEU A 1 168 ? 64.797 28.162 36.119 1.00 12.36 168 LEU X N 1
ATOM 2746 C CA . LEU A 1 168 ? 65.858 27.399 35.495 1.00 12.49 168 LEU X CA 1
ATOM 2747 C C . LEU A 1 168 ? 66.761 28.370 34.772 1.00 13.95 168 LEU X C 1
ATOM 2748 O O . LEU A 1 168 ? 66.314 29.442 34.343 1.00 15.23 168 LEU X O 1
ATOM 2764 N N . PRO A 1 169 ? 68.018 28.029 34.551 1.00 15.75 169 PRO X N 1
ATOM 2765 C CA . PRO A 1 169 ? 68.917 28.989 33.918 1.00 17.13 169 PRO X CA 1
ATOM 2766 C C . PRO A 1 169 ? 68.501 29.195 32.473 1.00 15.47 169 PRO X C 1
ATOM 2767 O O . PRO A 1 169 ? 67.982 28.269 31.819 1.00 14.15 169 PRO X O 1
ATOM 2778 N N . PRO A 1 170 ? 68.797 30.374 31.902 1.00 16.25 170 PRO X N 1
ATOM 2779 C CA . PRO A 1 170 ? 68.491 30.622 30.497 1.00 15.80 170 PRO X CA 1
ATOM 2780 C C . PRO A 1 170 ? 68.966 29.540 29.525 1.00 14.74 170 PRO X C 1
ATOM 2781 O O . PRO A 1 170 ? 68.235 29.215 28.594 1.00 14.87 170 PRO X O 1
ATOM 2792 N N . SER A 1 171 ? 70.143 28.962 29.717 1.00 15.26 171 SER X N 1
ATOM 2793 C CA . SER A 1 171 ? 70.587 27.965 28.732 1.00 15.76 171 SER X CA 1
ATOM 2794 C C . SER A 1 171 ? 69.714 26.702 28.744 1.00 14.02 171 SER X C 1
ATOM 2795 O O . SER A 1 171 ? 69.482 26.105 27.693 1.00 14.16 171 SER X O 1
ATOM 2803 N N . ARG A 1 172 ? 69.206 26.331 29.913 1.00 13.20 172 ARG X N 1
ATOM 2804 C CA . ARG A 1 172 ? 68.282 25.204 30.053 1.00 12.65 172 ARG X CA 1
ATOM 2805 C C . ARG A 1 172 ? 66.938 25.543 29.434 1.00 12.16 172 ARG X C 1
ATOM 2806 O O . ARG A 1 172 ? 66.369 24.728 28.704 1.00 12.58 172 ARG X O 1
ATOM 2827 N N . VAL A 1 173 ? 66.426 26.750 29.696 1.00 12.30 173 VAL X N 1
ATOM 2828 C CA . VAL A 1 173 ? 65.173 27.171 29.081 1.00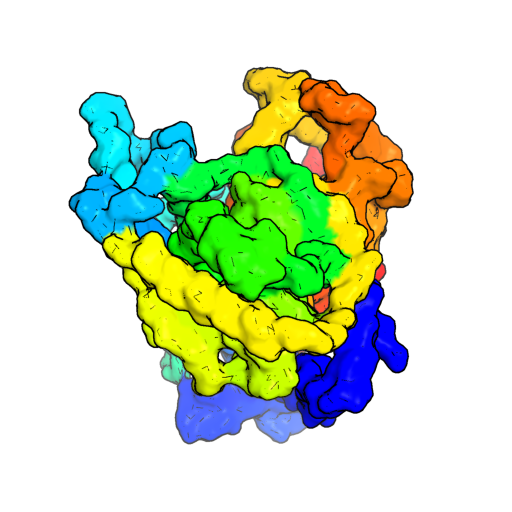 12.27 173 VAL X CA 1
ATOM 2829 C C . VAL A 1 173 ? 65.297 27.135 27.568 1.00 12.34 173 VAL X C 1
ATOM 2830 O O . VAL A 1 173 ? 64.357 26.729 26.867 1.00 13.37 173 VAL X O 1
ATOM 2843 N N . LYS A 1 174 ? 66.442 27.553 27.043 1.00 13.19 174 LYS X N 1
ATOM 2844 C CA . LYS A 1 174 ? 66.663 27.547 25.603 1.00 13.75 174 LYS X CA 1
ATOM 2845 C C . LYS A 1 174 ? 66.614 26.148 25.008 1.00 13.81 174 LYS X C 1
ATOM 2846 O O . LYS A 1 174 ? 65.976 25.928 23.968 1.00 14.36 174 LYS X O 1
ATOM 2865 N N . VAL A 1 175 ? 67.280 25.180 25.663 1.00 13.34 175 VAL X N 1
ATOM 2866 C CA . VAL A 1 175 ? 67.240 23.786 25.200 1.00 14.66 175 VAL X CA 1
ATOM 2867 C C . VAL A 1 175 ? 65.802 23.299 25.168 1.00 14.00 175 VAL X C 1
ATOM 2868 O O . VAL A 1 175 ? 65.358 22.665 24.205 1.00 15.11 175 VAL X O 1
ATOM 2881 N N . LEU A 1 176 ? 65.072 23.559 26.241 1.00 12.82 176 LEU X N 1
ATOM 2882 C CA . LEU A 1 176 ? 63.690 23.095 26.342 1.00 13.57 176 LEU X CA 1
ATOM 2883 C C . LEU A 1 176 ? 62.804 23.762 25.305 1.00 12.92 176 LEU X C 1
ATOM 2884 O O . LEU A 1 176 ? 61.973 23.098 24.672 1.00 13.58 176 LEU X O 1
ATOM 2900 N N . SER A 1 177 ? 62.949 25.071 25.135 1.00 13.35 177 SER X N 1
ATOM 2901 C CA A SER A 1 177 ? 62.166 25.810 24.153 0.46 14.67 177 SER X CA 1
ATOM 2902 C CA B SER A 1 177 ? 62.143 25.791 24.162 0.54 14.58 177 SER X CA 1
ATOM 2903 C C . SER A 1 177 ? 62.388 25.284 22.747 1.00 14.84 177 SER X C 1
ATOM 2904 O O . SER A 1 177 ? 61.455 25.211 21.939 1.00 16.06 177 SER X O 1
ATOM 2919 N N . ALA A 1 178 ? 63.618 24.924 22.424 1.00 15.97 178 ALA X N 1
ATOM 2920 C CA . ALA A 1 178 ? 63.911 24.442 21.093 1.00 17.54 178 ALA X CA 1
ATOM 2921 C C . ALA A 1 178 ? 63.138 23.179 20.775 1.00 17.45 178 ALA X C 1
ATOM 2922 O O . ALA A 1 178 ? 62.855 22.918 19.600 1.00 18.37 178 ALA X O 1
ATOM 2929 N N . HIS A 1 179 ? 62.831 22.369 21.787 1.00 17.14 179 HIS X N 1
ATOM 2930 C CA . HIS A 1 179 ? 62.069 21.151 21.645 1.00 17.94 179 HIS X CA 1
ATOM 2931 C C . HIS A 1 179 ? 60.582 21.355 21.904 1.00 16.90 179 HIS X C 1
ATOM 2932 O O . HIS A 1 179 ? 59.846 20.368 21.954 1.00 18.61 179 HIS X O 1
ATOM 2946 N N . GLY A 1 180 ? 60.133 22.590 22.100 1.00 15.29 180 GLY X N 1
ATOM 2947 C CA . GLY A 1 180 ? 58.737 22.873 22.347 1.00 14.68 180 GLY X CA 1
ATOM 2948 C C . GLY A 1 180 ? 58.255 22.443 23.697 1.00 14.48 180 GLY X C 1
ATOM 2949 O O . GLY A 1 180 ? 57.066 22.203 23.864 1.00 16.08 180 GLY X O 1
ATOM 2953 N N . LEU A 1 181 ? 59.141 22.368 24.683 1.00 12.68 181 LEU X N 1
ATOM 2954 C CA . LEU A 1 181 ? 58.787 21.740 25.952 1.00 11.98 181 LEU X CA 1
ATOM 2955 C C . LEU A 1 181 ? 58.382 22.712 27.060 1.00 11.77 181 LEU X C 1
ATOM 2956 O O . LEU A 1 181 ? 57.998 22.232 28.113 1.00 12.10 181 LEU X O 1
ATOM 2972 N N . ILE A 1 182 ? 58.460 24.012 26.859 1.00 11.91 182 ILE X N 1
ATOM 2973 C CA . ILE A 1 182 ? 58.045 24.949 27.914 1.00 12.04 182 ILE X CA 1
ATOM 2974 C C . ILE A 1 182 ? 56.520 24.978 27.990 1.00 11.85 182 ILE X C 1
ATOM 2975 O O . ILE A 1 182 ? 55.862 25.268 26.993 1.00 13.24 182 ILE X O 1
ATOM 2991 N N . PRO A 1 183 ? 55.950 24.743 29.156 1.00 11.28 183 PRO X N 1
ATOM 2992 C CA . PRO A 1 183 ? 54.485 24.780 29.282 1.00 11.64 183 PRO X CA 1
ATOM 2993 C C . PRO A 1 183 ? 53.902 26.167 29.042 1.00 11.28 183 PRO X C 1
ATOM 2994 O O . PRO A 1 183 ? 54.486 27.177 29.433 1.00 11.96 183 PRO X O 1
ATOM 3005 N N . ALA A 1 184 ? 52.719 26.181 28.427 1.00 11.10 184 ALA X N 1
ATOM 3006 C CA . ALA A 1 184 ? 52.011 27.424 28.164 1.00 11.86 184 ALA X CA 1
ATOM 3007 C C . ALA A 1 184 ? 51.133 27.840 29.336 1.00 10.95 184 ALA X C 1
ATOM 3008 O O . ALA A 1 184 ? 50.892 29.032 29.530 1.00 12.19 184 ALA X O 1
ATOM 3015 N N . GLY A 1 185 ? 50.656 26.884 30.116 1.00 10.44 185 GLY X N 1
ATOM 3016 C CA . GLY A 1 185 ? 49.825 27.107 31.270 1.00 10.10 185 GLY X CA 1
ATOM 3017 C C . GLY A 1 185 ? 49.670 25.795 31.983 1.00 10.04 185 GLY X C 1
ATOM 3018 O O . GLY A 1 185 ? 49.613 24.765 31.320 1.00 10.08 185 GLY X O 1
ATOM 3022 N N . ILE A 1 186 ? 49.579 25.760 33.310 1.00 9.90 186 ILE X N 1
ATOM 3023 C CA . ILE A 1 186 ? 49.610 24.475 34.008 1.00 9.13 186 ILE X CA 1
ATOM 3024 C C . ILE A 1 186 ? 48.351 23.657 33.696 1.00 8.91 186 ILE X C 1
ATOM 3025 O O . ILE A 1 186 ? 48.460 22.492 33.291 1.00 9.41 186 ILE X O 1
ATOM 3041 N N . ASP A 1 187 ? 47.166 24.227 33.923 1.00 9.22 187 ASP X N 1
ATOM 3042 C CA . ASP A 1 187 ? 45.938 23.466 33.655 1.00 9.41 187 ASP X CA 1
ATOM 3043 C C . ASP A 1 187 ? 45.722 23.285 32.151 1.00 9.35 187 ASP X C 1
ATOM 3044 O O . ASP A 1 187 ? 45.168 22.271 31.720 1.00 9.56 187 ASP X O 1
ATOM 3053 N N . HIS A 1 188 ? 46.220 24.216 31.353 1.00 9.58 188 HIS X N 1
ATOM 3054 C CA . HIS A 1 188 ? 46.210 24.064 29.906 1.00 9.74 188 HIS X CA 1
ATOM 3055 C C . HIS A 1 188 ? 46.922 22.779 29.477 1.00 9.61 188 HIS X C 1
ATOM 3056 O O . HIS A 1 188 ? 46.412 22.033 28.624 1.00 9.95 188 HIS X O 1
ATOM 3070 N N . GLU A 1 189 ? 48.125 22.533 30.024 1.00 9.60 189 GLU X N 1
ATOM 3071 C CA . GLU A 1 189 ? 48.890 21.341 29.651 1.00 9.36 189 GLU X CA 1
ATOM 3072 C C . GLU A 1 189 ? 48.194 20.071 30.133 1.00 9.21 189 GLU X C 1
ATOM 3073 O O . GLU A 1 189 ? 48.175 19.066 29.421 1.00 9.00 189 GLU X O 1
ATOM 3085 N N . ILE A 1 190 ? 47.661 20.077 31.373 1.00 8.87 190 ILE X N 1
ATOM 3086 C CA . ILE A 1 190 ? 46.955 18.912 31.889 1.00 8.55 190 ILE X CA 1
ATOM 3087 C C . ILE A 1 190 ? 45.819 18.547 30.946 1.00 8.65 190 ILE X C 1
ATOM 3088 O O . ILE A 1 190 ? 45.639 17.391 30.577 1.00 8.89 190 ILE X O 1
ATOM 3104 N N . ALA A 1 191 ? 45.026 19.545 30.545 1.00 9.10 191 ALA X N 1
ATOM 3105 C CA . ALA A 1 191 ? 43.910 19.293 29.628 1.00 8.85 191 ALA X CA 1
ATOM 3106 C C . ALA A 1 191 ? 44.402 18.823 28.272 1.00 8.57 191 ALA X C 1
ATOM 3107 O O . ALA A 1 191 ? 43.813 17.911 27.678 1.00 9.35 191 ALA X O 1
ATOM 3114 N N . GLU A 1 192 ? 45.469 19.421 27.738 1.00 8.97 192 GLU X N 1
ATOM 3115 C CA . GLU A 1 192 ? 45.984 19.000 26.456 1.00 9.29 192 GLU X CA 1
ATOM 3116 C C . GLU A 1 192 ? 46.452 17.542 26.506 1.00 9.04 192 GLU X C 1
ATOM 3117 O O . GLU A 1 192 ? 46.246 16.791 25.536 1.00 9.13 192 GLU X O 1
ATOM 3129 N N . ILE A 1 193 ? 47.050 17.100 27.624 1.00 8.75 193 ILE X N 1
ATOM 3130 C CA . ILE A 1 193 ? 47.391 15.684 27.745 1.00 8.43 193 ILE X CA 1
ATOM 3131 C C . ILE A 1 193 ? 46.133 14.827 27.648 1.00 7.88 193 ILE X C 1
ATOM 3132 O O . ILE A 1 193 ? 46.137 13.793 26.969 1.00 8.48 193 ILE X O 1
ATOM 3148 N N . MET A 1 194 ? 45.108 15.180 28.424 1.00 8.20 194 MET X N 1
ATOM 3149 C CA . MET A 1 194 ? 43.888 14.377 28.431 1.00 8.44 194 MET X CA 1
ATOM 3150 C C . MET A 1 194 ? 43.245 14.285 27.044 1.00 8.23 194 MET X C 1
ATOM 3151 O O . MET A 1 194 ? 42.734 13.235 26.640 1.00 9.09 194 MET X O 1
ATOM 3165 N N . HIS A 1 195 ? 43.275 15.406 26.316 1.00 8.46 195 HIS X N 1
ATOM 3166 C CA . HIS A 1 195 ? 42.814 15.434 24.928 1.00 9.01 195 HIS X CA 1
ATOM 3167 C C . HIS A 1 195 ? 43.663 14.537 24.037 1.00 8.77 195 HIS X C 1
ATOM 3168 O O . HIS A 1 195 ? 43.149 13.633 23.365 1.00 8.84 195 HIS X O 1
ATOM 3182 N N . ARG A 1 196 ? 44.971 14.773 23.994 1.00 8.75 196 ARG X N 1
ATOM 3183 C CA . ARG A 1 196 ? 45.811 14.099 23.031 1.00 8.54 196 ARG X CA 1
ATOM 3184 C C . ARG A 1 196 ? 45.856 12.582 23.236 1.00 8.95 196 ARG X C 1
ATOM 3185 O O . ARG A 1 196 ? 46.136 11.823 22.288 1.00 8.80 196 ARG X O 1
ATOM 3206 N N . THR A 1 197 ? 45.653 12.135 24.471 1.00 8.24 197 THR X N 1
ATOM 3207 C CA . THR A 1 197 ? 45.664 10.747 24.844 1.00 8.35 197 THR X CA 1
ATOM 3208 C C . THR A 1 197 ? 44.292 10.082 24.730 1.00 8.17 197 THR X C 1
ATOM 3209 O O . THR A 1 197 ? 44.196 8.839 24.890 1.00 8.50 197 THR X O 1
ATOM 3220 N N . SER A 1 198 ? 43.240 10.839 24.429 1.00 8.43 198 SER X N 1
ATOM 3221 C CA . SER A 1 198 ? 41.933 10.246 24.208 1.00 8.51 198 SER X CA 1
ATOM 3222 C C . SER A 1 198 ? 41.901 9.554 22.848 1.00 8.07 198 SER X C 1
ATOM 3223 O O . SER A 1 198 ? 42.826 9.664 22.022 1.00 8.92 198 SER X O 1
ATOM 3231 N N . MET A 1 199 ? 40.848 8.769 22.612 1.00 8.62 199 MET X N 1
ATOM 3232 C CA A MET A 1 199 ? 40.840 7.909 21.439 0.54 8.86 199 MET X CA 1
ATOM 3233 C CA B MET A 1 199 ? 40.822 7.904 21.439 0.46 8.20 199 MET X CA 1
ATOM 3234 C C . MET A 1 199 ? 40.920 8.720 20.143 1.00 8.69 199 MET X C 1
ATOM 3235 O O . MET A 1 199 ? 40.267 9.770 19.977 1.00 9.24 199 MET X O 1
ATOM 3262 N N . GLY A 1 200 ? 41.736 8.213 19.229 1.00 8.30 200 GLY X N 1
ATOM 3263 C CA . GLY A 1 200 ? 41.758 8.770 17.907 1.00 9.13 200 GLY X CA 1
ATOM 3264 C C . GLY A 1 200 ? 42.450 10.104 17.781 1.00 9.26 200 GLY X C 1
ATOM 3265 O O . GLY A 1 200 ? 42.184 10.862 16.830 1.00 10.18 200 GLY X O 1
ATOM 3269 N N . CYS A 1 201 ? 43.383 10.379 18.701 1.00 9.15 201 CYS X N 1
ATOM 3270 C CA A CYS A 1 201 ? 44.179 11.608 18.718 0.89 9.56 201 CYS X CA 1
ATOM 3271 C CA B CYS A 1 201 ? 44.170 11.604 18.718 0.11 9.60 201 CYS X CA 1
ATOM 3272 C C . CYS A 1 201 ? 45.645 11.253 18.498 1.00 9.66 201 CYS X C 1
ATOM 3273 O O . CYS A 1 201 ? 45.984 10.638 17.496 1.00 10.36 201 CYS X O 1
ATOM 3288 N N . ASP A 1 202 ? 46.535 11.655 19.402 1.00 9.42 202 ASP X N 1
ATOM 3289 C CA . ASP A 1 202 ? 47.966 11.463 19.183 1.00 9.96 202 ASP X CA 1
ATOM 3290 C C . ASP A 1 202 ? 48.292 9.978 19.214 1.00 9.43 202 ASP X C 1
ATOM 3291 O O . ASP A 1 202 ? 47.866 9.252 20.131 1.00 9.81 202 ASP X O 1
ATOM 3300 N N . ALA A 1 203 ? 49.102 9.551 18.247 1.00 9.78 203 ALA X N 1
ATOM 3301 C CA . ALA A 1 203 ? 49.375 8.149 17.985 1.00 9.52 203 ALA X CA 1
ATOM 3302 C C . ALA A 1 203 ? 50.785 8.012 17.414 1.00 9.67 203 ALA X C 1
ATOM 3303 O O . ALA A 1 203 ? 51.035 7.275 16.463 1.00 9.67 203 ALA X O 1
ATOM 3310 N N . ASP A 1 204 ? 51.720 8.721 18.025 1.00 10.43 204 ASP X N 1
ATOM 3311 C CA . ASP A 1 204 ? 53.143 8.668 17.688 1.00 11.29 204 ASP X CA 1
ATOM 3312 C C . ASP A 1 204 ? 53.873 8.700 19.027 1.00 10.88 204 ASP X C 1
ATOM 3313 O O . ASP A 1 204 ? 53.683 9.657 19.783 1.00 11.54 204 ASP X O 1
ATOM 3322 N N . ALA A 1 205 ? 54.665 7.680 19.359 1.00 11.82 205 ALA X N 1
ATOM 3323 C CA . ALA A 1 205 ? 55.246 7.611 20.699 1.00 13.16 205 ALA X CA 1
ATOM 3324 C C . ALA A 1 205 ? 56.134 8.801 21.017 1.00 12.74 205 ALA X C 1
ATOM 3325 O O . ALA A 1 205 ? 56.040 9.370 22.109 1.00 11.61 205 ALA X O 1
ATOM 3332 N N A GLN A 1 206 ? 56.995 9.206 20.086 0.59 12.83 206 GLN X N 1
ATOM 3333 N N B GLN A 1 206 ? 57.034 9.168 20.103 0.41 13.37 206 GLN X N 1
ATOM 3334 C CA A GLN A 1 206 ? 57.858 10.339 20.378 0.59 13.45 206 GLN X CA 1
ATOM 3335 C CA B GLN A 1 206 ? 57.879 10.331 20.348 0.41 14.13 206 GLN X CA 1
ATOM 3336 C C A GLN A 1 206 ? 57.045 11.602 20.622 0.59 12.39 206 GLN X C 1
ATOM 3337 C C B GLN A 1 206 ? 57.044 11.578 20.627 0.41 12.84 206 GLN X C 1
ATOM 3338 O O A GLN A 1 206 ? 57.330 12.367 21.556 0.59 12.37 206 GLN X O 1
ATOM 3339 O O B GLN A 1 206 ? 57.310 12.314 21.585 0.41 12.95 206 GLN X O 1
ATOM 3366 N N . ASN A 1 207 ? 56.042 11.847 19.786 1.00 11.75 207 ASN X N 1
ATOM 3367 C CA . ASN A 1 207 ? 55.219 13.046 19.982 1.00 11.74 207 ASN X CA 1
ATOM 3368 C C . ASN A 1 207 ? 54.512 13.002 21.340 1.00 11.08 207 ASN X C 1
ATOM 3369 O O . ASN A 1 207 ? 54.441 14.007 22.066 1.00 11.13 207 ASN X O 1
ATOM 3380 N N . LEU A 1 208 ? 53.919 11.851 21.671 1.00 10.23 208 LEU X N 1
ATOM 3381 C CA . LEU A 1 208 ? 53.237 11.693 22.939 1.00 9.56 208 LEU X CA 1
ATOM 3382 C C . LEU A 1 208 ? 54.193 11.987 24.091 1.00 9.89 208 LEU X C 1
ATOM 3383 O O . LEU A 1 208 ? 53.832 12.656 25.067 1.00 9.90 208 LEU X O 1
ATOM 3399 N N . LEU A 1 209 ? 55.402 11.414 24.042 1.00 10.66 209 LEU X N 1
ATOM 3400 C CA . LEU A 1 209 ? 56.334 11.569 25.157 1.00 10.81 209 LEU X CA 1
ATOM 3401 C C . LEU A 1 209 ? 56.860 12.994 25.279 1.00 10.86 209 LEU X C 1
ATOM 3402 O O . LEU A 1 209 ? 57.051 13.475 26.402 1.00 10.72 209 LEU X O 1
ATOM 3418 N N . LEU A 1 210 ? 57.065 13.693 24.165 1.00 11.17 210 LEU X N 1
ATOM 3419 C CA . LEU A 1 210 ? 57.386 15.131 24.251 1.00 12.00 210 LEU X CA 1
ATOM 3420 C C . LEU A 1 210 ? 56.283 15.861 25.012 1.00 11.03 210 LEU X C 1
ATOM 3421 O O . LEU A 1 210 ? 56.565 16.729 25.837 1.00 10.75 210 LEU X O 1
ATOM 3437 N N . GLY A 1 211 ? 55.016 15.569 24.696 1.00 10.75 211 GLY X N 1
ATOM 3438 C CA . GLY A 1 211 ? 53.953 16.182 25.459 1.00 10.92 211 GLY X CA 1
ATOM 3439 C C . GLY A 1 211 ? 54.045 15.879 26.950 1.00 9.80 211 GLY X C 1
ATOM 3440 O O . GLY A 1 211 ? 53.832 16.762 27.790 1.00 10.05 211 GLY X O 1
ATOM 3444 N N . GLY A 1 212 ? 54.357 14.630 27.292 1.00 9.99 212 GLY X N 1
ATOM 3445 C CA . GLY A 1 212 ? 54.560 14.273 28.687 1.00 9.92 212 GLY X CA 1
ATOM 3446 C C . GLY A 1 212 ? 55.693 15.025 29.352 1.00 8.82 212 GLY X C 1
ATOM 3447 O O . GLY A 1 212 ? 55.568 15.432 30.497 1.00 9.63 212 GLY X O 1
ATOM 3451 N N . LEU A 1 213 ? 56.821 15.197 28.646 1.00 9.26 213 LEU X N 1
ATOM 3452 C CA . LEU A 1 213 ? 57.921 15.996 29.243 1.00 9.32 213 LEU X CA 1
ATOM 3453 C C . LEU A 1 213 ? 57.448 17.415 29.527 1.00 9.00 213 LEU X C 1
ATOM 3454 O O . LEU A 1 213 ? 57.728 17.975 30.577 1.00 9.66 213 LEU X O 1
ATOM 3470 N N . ARG A 1 214 ? 56.717 18.020 28.582 1.00 9.47 214 ARG X N 1
ATOM 3471 C CA . ARG A 1 214 ? 56.184 19.359 28.792 1.00 9.42 214 ARG X CA 1
ATOM 3472 C C . ARG A 1 214 ? 55.230 19.404 29.987 1.00 9.09 214 ARG X C 1
ATOM 3473 O O . ARG A 1 214 ? 55.277 20.328 30.824 1.00 9.55 214 ARG X O 1
ATOM 3494 N N . CYS A 1 215 ? 54.319 18.419 30.109 1.00 9.12 215 CYS X N 1
ATOM 3495 C CA . CYS A 1 215 ? 53.422 18.404 31.250 1.00 9.11 215 CYS X CA 1
ATOM 3496 C C . CYS A 1 215 ? 54.193 18.172 32.551 1.00 8.67 215 CYS X C 1
ATOM 3497 O O . CYS A 1 215 ? 53.799 18.683 33.592 1.00 9.02 215 CYS X O 1
ATOM 3505 N N . SER A 1 216 ? 55.287 17.439 32.496 1.00 8.76 216 SER X N 1
ATOM 3506 C CA . SER A 1 216 ? 56.091 17.288 33.726 1.00 8.66 216 SER X CA 1
ATOM 3507 C C . SER A 1 216 ? 56.673 18.616 34.171 1.00 8.69 216 SER X C 1
ATOM 3508 O O . SER A 1 216 ? 56.821 18.848 35.375 1.00 9.01 216 SER X O 1
ATOM 3516 N N . LEU A 1 217 ? 56.991 19.505 33.231 1.00 8.77 217 LEU X N 1
ATOM 3517 C CA . LEU A 1 217 ? 57.435 20.834 33.620 1.00 9.15 217 LEU X CA 1
ATOM 3518 C C . LEU A 1 217 ? 56.298 21.664 34.232 1.00 9.07 217 LEU X C 1
ATOM 3519 O O . LEU A 1 217 ? 56.542 22.522 35.077 1.00 9.43 217 LEU X O 1
ATOM 3535 N N . ALA A 1 218 ? 55.045 21.431 33.817 1.00 9.10 218 ALA X N 1
ATOM 3536 C CA . ALA A 1 218 ? 53.919 22.030 34.504 1.00 9.34 218 ALA X CA 1
ATOM 3537 C C . ALA A 1 218 ? 53.861 21.534 35.940 1.00 8.84 218 ALA X C 1
ATOM 3538 O O . ALA A 1 218 ? 53.539 22.297 36.848 1.00 9.58 218 ALA X O 1
ATOM 3545 N N . ASP A 1 219 ? 54.136 20.237 36.165 1.00 8.69 219 ASP X N 1
ATOM 3546 C CA . ASP A 1 219 ? 54.248 19.707 37.526 1.00 8.21 219 ASP X CA 1
ATOM 3547 C C . ASP A 1 219 ? 55.354 20.400 38.325 1.00 8.54 219 ASP X C 1
ATOM 3548 O O . ASP A 1 219 ? 55.145 20.799 39.458 1.00 8.88 219 ASP X O 1
ATOM 3557 N N . LEU A 1 220 ? 56.528 20.580 37.709 1.00 9.06 220 LEU X N 1
ATOM 3558 C CA . LEU A 1 220 ? 57.616 21.289 38.389 1.00 9.21 220 LEU X CA 1
ATOM 3559 C C . LEU A 1 220 ? 57.171 22.679 38.784 1.00 8.79 220 LEU X C 1
ATOM 3560 O O . LEU A 1 220 ? 57.462 23.126 39.891 1.00 9.17 220 LEU X O 1
ATOM 3576 N N . ALA A 1 221 ? 56.497 23.389 37.872 1.00 8.89 221 ALA X N 1
ATOM 3577 C CA . ALA A 1 221 ? 56.029 24.723 38.215 1.00 9.44 221 ALA X CA 1
ATOM 3578 C C . ALA A 1 221 ? 55.102 24.674 39.428 1.00 9.48 221 ALA X C 1
ATOM 3579 O O . ALA A 1 221 ? 55.161 25.539 40.301 1.00 9.58 221 ALA X O 1
ATOM 3586 N N . GLY A 1 222 ? 54.171 23.715 39.462 1.00 9.14 222 GLY X N 1
ATOM 3587 C CA . GLY A 1 222 ? 53.296 23.567 40.614 1.00 9.13 222 GLY X CA 1
ATOM 3588 C C . GLY A 1 222 ? 54.069 23.310 41.907 1.00 8.94 222 GLY X C 1
ATOM 3589 O O . GLY A 1 222 ? 53.758 23.873 42.950 1.00 9.44 222 GLY X O 1
ATOM 3593 N N . CYS A 1 223 ? 55.066 22.424 41.838 1.00 8.63 223 CYS X N 1
ATOM 3594 C CA . CYS A 1 223 ? 55.908 22.161 43.014 1.00 8.86 223 CYS X CA 1
ATOM 3595 C C . CYS A 1 223 ? 56.603 23.439 43.488 1.00 8.58 223 CYS X C 1
ATOM 3596 O O . CYS A 1 223 ? 56.572 23.784 44.686 1.00 9.08 223 CYS X O 1
ATOM 3604 N N . TYR A 1 224 ? 57.245 24.151 42.558 1.00 8.79 224 TYR X N 1
ATOM 3605 C CA . TYR A 1 224 ? 58.026 25.346 42.931 1.00 9.40 224 TYR X CA 1
ATOM 3606 C C . TYR A 1 224 ? 57.093 26.443 43.473 1.00 9.23 224 TYR X C 1
ATOM 3607 O O . TYR A 1 224 ? 57.416 27.126 44.441 1.00 9.42 224 TYR X O 1
ATOM 3625 N N . MET A 1 225 ? 55.923 26.605 42.828 1.00 9.32 225 MET X N 1
ATOM 3626 C CA . MET A 1 225 ? 54.957 27.570 43.305 1.00 9.87 225 MET X CA 1
ATOM 3627 C C . MET A 1 225 ? 54.458 27.221 44.695 1.00 9.92 225 MET X C 1
ATOM 3628 O O . MET A 1 225 ? 54.299 28.083 45.576 1.00 10.37 225 MET X O 1
ATOM 3642 N N . GLY A 1 226 ? 54.226 25.915 44.935 1.00 10.23 226 GLY X N 1
ATOM 3643 C CA . GLY A 1 226 ? 53.794 25.479 46.261 1.00 10.02 226 GLY X CA 1
ATOM 3644 C C . GLY A 1 226 ? 54.806 25.801 47.351 1.00 9.81 226 GLY X C 1
ATOM 3645 O O . GLY A 1 226 ? 54.448 26.314 48.415 1.00 10.78 226 GLY X O 1
ATOM 3649 N N . THR A 1 227 ? 56.075 25.478 47.097 1.00 9.42 227 THR X N 1
ATOM 3650 C CA . THR A 1 227 ? 57.124 25.797 48.073 1.00 9.07 227 THR X CA 1
ATOM 3651 C C . THR A 1 227 ? 57.211 27.301 48.291 1.00 9.20 227 THR X C 1
ATOM 3652 O O . THR A 1 227 ? 57.305 27.773 49.435 1.00 9.82 227 THR X O 1
ATOM 3663 N N . ASP A 1 228 ? 57.247 28.078 47.196 1.00 9.57 228 ASP X N 1
ATOM 3664 C CA . ASP A 1 228 ? 57.360 29.528 47.288 1.00 10.21 228 ASP X CA 1
ATOM 3665 C C . ASP A 1 228 ? 56.260 30.096 48.179 1.00 9.83 228 ASP X C 1
ATOM 3666 O O . ASP A 1 228 ? 56.512 30.907 49.079 1.00 11.04 228 ASP X O 1
ATOM 3675 N N . LEU A 1 229 ? 55.008 29.745 47.870 1.00 10.31 229 LEU X N 1
ATOM 3676 C CA . LEU A 1 229 ? 53.870 30.327 48.566 1.00 10.64 229 LEU X CA 1
ATOM 3677 C C . LEU A 1 229 ? 53.812 29.854 50.023 1.00 10.38 229 LEU X C 1
ATOM 3678 O O . LEU A 1 229 ? 53.471 30.639 50.912 1.00 10.92 229 LEU X O 1
ATOM 3694 N N . ALA A 1 230 ? 54.081 28.572 50.281 1.00 10.05 230 ALA X N 1
ATOM 3695 C CA . ALA A 1 230 ? 54.121 28.093 51.664 1.00 10.02 230 ALA X CA 1
ATOM 3696 C C . ALA A 1 230 ? 55.212 28.770 52.455 1.00 10.05 230 ALA X C 1
ATOM 3697 O O . ALA A 1 230 ? 55.025 29.053 53.641 1.00 10.59 230 ALA X O 1
ATOM 3704 N N . ASP A 1 231 ? 56.356 29.070 51.832 1.00 10.13 231 ASP X N 1
ATOM 3705 C CA . ASP A 1 231 ? 57.405 29.775 52.577 1.00 10.23 231 ASP X CA 1
ATOM 3706 C C . ASP A 1 231 ? 56.956 31.176 52.922 1.00 10.47 231 ASP X C 1
ATOM 3707 O O . ASP A 1 231 ? 57.201 31.649 54.034 1.00 11.20 231 ASP X O 1
ATOM 3716 N N . ILE A 1 232 ? 56.307 31.884 51.999 1.00 10.47 232 ILE X N 1
ATOM 3717 C CA . ILE A 1 232 ? 55.806 33.224 52.324 1.00 11.10 232 ILE X CA 1
ATOM 3718 C C . ILE A 1 232 ? 54.861 33.172 53.520 1.00 11.55 232 ILE X C 1
ATOM 3719 O O . ILE A 1 232 ? 54.928 33.983 54.437 1.00 12.12 232 ILE X O 1
ATOM 3735 N N . LEU A 1 233 ? 53.869 32.278 53.422 1.00 11.32 233 LEU X N 1
ATOM 3736 C CA . LEU A 1 233 ? 52.787 32.207 54.392 1.00 11.76 233 LEU X CA 1
ATOM 3737 C C . LEU A 1 233 ? 53.264 31.672 55.742 1.00 11.61 233 LEU X C 1
ATOM 3738 O O . LEU A 1 233 ? 52.723 32.086 56.774 1.00 12.02 233 LEU X O 1
ATOM 3754 N N . PHE A 1 234 ? 54.193 30.694 55.733 1.00 11.36 234 PHE X N 1
ATOM 3755 C CA . PHE A 1 234 ? 54.442 29.925 56.951 1.00 10.91 234 PHE X CA 1
ATOM 3756 C C . PHE A 1 234 ? 55.877 29.984 57.433 1.00 11.21 234 PHE X C 1
ATOM 3757 O O . PHE A 1 234 ? 56.144 29.536 58.553 1.00 12.13 234 PHE X O 1
ATOM 3774 N N . GLY A 1 235 ? 56.784 30.555 56.651 1.00 11.48 235 GLY X N 1
ATOM 3775 C CA . GLY A 1 235 ? 58.201 30.749 56.983 1.00 11.55 235 GLY X CA 1
ATOM 3776 C C . GLY A 1 235 ? 59.102 29.785 56.212 1.00 11.45 235 GLY X C 1
ATOM 3777 O O . GLY A 1 235 ? 58.814 28.595 56.087 1.00 13.49 235 GLY X O 1
ATOM 3781 N N . THR A 1 236 ? 60.226 30.277 55.749 1.00 11.30 236 THR X N 1
ATOM 3782 C CA . THR A 1 236 ? 61.192 29.423 55.082 1.00 10.64 236 THR X CA 1
ATOM 3783 C C . THR A 1 236 ? 61.882 28.553 56.121 1.00 10.43 236 THR X C 1
ATOM 3784 O O . THR A 1 236 ? 62.382 29.084 57.126 1.00 11.65 236 THR X O 1
ATOM 3795 N N . PRO A 1 237 ? 61.980 27.235 55.931 1.00 10.42 237 PRO X N 1
ATOM 3796 C CA . PRO A 1 237 ? 62.653 26.398 56.926 1.00 10.03 237 PRO X CA 1
ATOM 3797 C C . PRO A 1 237 ? 64.103 26.781 57.180 1.00 10.28 237 PRO X C 1
ATOM 3798 O O . PRO A 1 237 ? 64.838 27.227 56.284 1.00 10.52 237 PRO X O 1
ATOM 3809 N N . ALA A 1 238 ? 64.532 26.535 58.390 1.00 10.16 238 ALA X N 1
ATOM 3810 C CA . ALA A 1 238 ? 65.922 26.608 58.827 1.00 10.54 238 ALA X CA 1
ATOM 3811 C C . ALA A 1 238 ? 66.203 25.388 59.708 1.00 10.27 238 ALA X C 1
ATOM 3812 O O . ALA A 1 238 ? 65.274 24.705 60.166 1.00 10.89 238 ALA X O 1
ATOM 3819 N N . PRO A 1 239 ? 67.460 25.078 60.018 1.00 10.82 239 PRO X N 1
ATOM 3820 C CA . PRO A 1 239 ? 67.762 23.841 60.739 1.00 11.47 239 PRO X CA 1
ATOM 3821 C C . PRO A 1 239 ? 66.996 23.708 62.043 1.00 11.39 239 PRO X C 1
ATOM 3822 O O . PRO A 1 239 ? 66.932 24.649 62.829 1.00 12.13 239 PRO X O 1
ATOM 3833 N N . VAL A 1 240 ? 66.443 22.514 62.279 1.00 10.89 240 VAL X N 1
ATOM 3834 C CA . VAL A 1 240 ? 65.620 22.234 63.450 1.00 11.78 240 VAL X CA 1
ATOM 3835 C C . VAL A 1 240 ? 65.885 20.811 63.875 1.00 11.71 240 VAL X C 1
ATOM 3836 O O . VAL A 1 240 ? 66.264 19.983 63.058 1.00 13.83 240 VAL X O 1
ATOM 3849 N N . VAL A 1 241 ? 65.710 20.539 65.164 1.00 12.68 241 VAL X N 1
ATOM 3850 C CA A VAL A 1 241 ? 65.944 19.224 65.749 0.86 13.59 241 VAL X CA 1
ATOM 3851 C CA B VAL A 1 241 ? 65.943 19.215 65.734 0.14 13.01 241 VAL X CA 1
ATOM 3852 C C . VAL A 1 241 ? 64.636 18.655 66.291 1.00 12.91 241 VAL X C 1
ATOM 3853 O O . VAL A 1 241 ? 63.913 19.344 67.028 1.00 14.68 241 VAL X O 1
ATOM 3878 N N . THR A 1 242 ? 64.329 17.416 65.918 1.00 11.66 242 THR X N 1
ATOM 3879 C CA . THR A 1 242 ? 63.107 16.771 66.376 1.00 12.23 242 THR X CA 1
ATOM 3880 C C . THR A 1 242 ? 63.354 15.262 66.412 1.00 11.81 242 THR X C 1
ATOM 3881 O O . THR A 1 242 ? 64.499 14.817 66.554 1.00 12.05 242 THR X O 1
ATOM 3892 N N . GLU A 1 243 ? 62.275 14.483 66.319 1.00 12.09 243 GLU X N 1
ATOM 3893 C CA . GLU A 1 243 ? 62.321 13.037 66.380 1.00 11.78 243 GLU X CA 1
ATOM 3894 C C . GLU A 1 243 ? 61.377 12.445 65.338 1.00 11.58 243 GLU X C 1
ATOM 3895 O O . GLU A 1 243 ? 60.508 13.143 64.805 1.00 12.15 243 GLU X O 1
ATOM 3907 N N . SER A 1 244 ? 61.523 11.159 65.066 1.00 11.05 244 SER X N 1
ATOM 3908 C CA . SER A 1 244 ? 60.628 10.445 64.175 1.00 10.75 244 SER X CA 1
ATOM 3909 C C . SER A 1 244 ? 60.400 9.031 64.655 1.00 10.68 244 SER X C 1
ATOM 3910 O O . SER A 1 244 ? 61.206 8.455 65.395 1.00 11.49 244 SER X O 1
ATOM 3918 N N . ASN A 1 245 ? 59.323 8.459 64.110 1.00 10.36 245 ASN X N 1
ATOM 3919 C CA . ASN A 1 245 ? 58.837 7.092 64.288 1.00 10.75 245 ASN X CA 1
ATOM 3920 C C . ASN A 1 245 ? 57.752 7.004 65.353 1.00 10.65 245 ASN X C 1
ATOM 3921 O O . ASN A 1 245 ? 57.440 7.987 66.028 1.00 11.13 245 ASN X O 1
ATOM 3932 N N . LEU A 1 246 ? 57.136 5.827 65.494 1.00 10.64 246 LEU X N 1
ATOM 3933 C CA . LEU A 1 246 ? 55.899 5.726 66.260 1.00 11.25 246 LEU X CA 1
ATOM 3934 C C . LEU A 1 246 ? 56.076 6.072 67.732 1.00 11.38 246 LEU X C 1
ATOM 3935 O O . LEU A 1 246 ? 55.107 6.458 68.386 1.00 12.26 246 LEU X O 1
ATOM 3951 N N . GLY A 1 247 ? 57.284 5.946 68.266 1.00 11.71 247 GLY X N 1
ATOM 3952 C CA . GLY A 1 247 ? 57.584 6.291 69.643 1.00 12.24 247 GLY X CA 1
ATOM 3953 C C . GLY A 1 247 ? 57.399 7.751 69.978 1.00 12.72 247 GLY X C 1
ATOM 3954 O O . GLY A 1 247 ? 57.481 8.082 71.161 1.00 13.79 247 GLY X O 1
ATOM 3958 N N . VAL A 1 248 ? 57.159 8.624 68.986 1.00 12.52 248 VAL X N 1
ATOM 3959 C CA . VAL A 1 248 ? 56.790 10.027 69.249 1.00 12.43 248 VAL X CA 1
ATOM 3960 C C . VAL A 1 248 ? 55.365 10.180 69.751 1.00 12.72 248 VAL X C 1
ATOM 3961 O O . VAL A 1 248 ? 55.009 11.250 70.260 1.00 13.95 248 VAL X O 1
ATOM 3974 N N . LEU A 1 249 ? 54.526 9.159 69.607 1.00 12.85 249 LEU X N 1
ATOM 3975 C CA . LEU A 1 249 ? 53.208 9.180 70.227 1.00 12.99 249 LEU X CA 1
ATOM 3976 C C . LEU A 1 249 ? 53.355 9.050 71.728 1.00 13.53 249 LEU X C 1
ATOM 3977 O O . LEU A 1 249 ? 54.283 8.388 72.217 1.00 14.18 249 LEU X O 1
ATOM 3993 N N . LYS A 1 250 ? 52.407 9.624 72.489 1.00 14.54 250 LYS X N 1
ATOM 3994 C CA . LYS A 1 250 ? 52.455 9.618 73.935 1.00 15.89 250 LYS X CA 1
ATOM 3995 C C . LYS A 1 250 ? 51.137 9.179 74.506 1.00 16.18 250 LYS X C 1
ATOM 3996 O O . LYS A 1 250 ? 50.098 9.812 74.234 1.00 16.49 250 LYS X O 1
ATOM 4015 N N . ALA A 1 251 ? 51.133 8.085 75.282 1.00 16.65 251 ALA X N 1
ATOM 4016 C CA . ALA A 1 251 ? 49.867 7.549 75.776 1.00 17.77 251 ALA X CA 1
ATOM 4017 C C . ALA A 1 251 ? 49.072 8.584 76.566 1.00 18.45 251 ALA X C 1
ATOM 4018 O O . ALA A 1 251 ? 47.828 8.541 76.553 1.00 19.40 251 ALA X O 1
ATOM 4025 N N . ASP A 1 252 ? 49.761 9.477 77.289 1.00 19.36 252 ASP X N 1
ATOM 4026 C CA . ASP A 1 252 ? 49.115 10.403 78.211 1.00 21.65 252 ASP X CA 1
ATOM 4027 C C . ASP A 1 252 ? 48.721 11.723 77.562 1.00 20.63 252 ASP X C 1
ATOM 4028 O O . ASP A 1 252 ? 48.221 12.607 78.244 1.00 21.71 252 ASP X O 1
ATOM 4037 N N . ALA A 1 253 ? 48.906 11.872 76.263 1.00 18.82 253 ALA X N 1
ATOM 4038 C CA . ALA A 1 253 ? 48.540 13.068 75.524 1.00 17.96 253 ALA X CA 1
ATOM 4039 C C . ALA A 1 253 ? 47.416 12.758 74.551 1.00 17.24 253 ALA X C 1
ATOM 4040 O O . ALA A 1 253 ? 47.163 11.600 74.213 1.00 16.76 253 ALA X O 1
ATOM 4047 N N . VAL A 1 254 ? 46.755 13.812 74.087 1.00 16.85 254 VAL X N 1
ATOM 4048 C CA . VAL A 1 254 ? 45.885 13.699 72.913 1.00 16.31 254 VAL X CA 1
ATOM 4049 C C . VAL A 1 254 ? 46.768 13.668 71.673 1.00 15.54 254 VAL X C 1
ATOM 4050 O O . VAL A 1 254 ? 47.403 14.671 71.332 1.00 16.43 254 VAL X O 1
ATOM 4063 N N . ASN A 1 255 ? 46.855 12.507 71.025 1.00 14.05 255 ASN X N 1
ATOM 4064 C CA . ASN A 1 255 ? 47.712 12.365 69.853 1.00 13.44 255 ASN X CA 1
ATOM 4065 C C . ASN A 1 255 ? 46.924 12.675 68.583 1.00 13.22 255 ASN X C 1
ATOM 4066 O O . ASN A 1 255 ? 45.905 12.019 68.303 1.00 13.42 255 ASN X O 1
ATOM 4077 N N . VAL A 1 256 ? 47.365 13.682 67.838 1.00 13.19 256 VAL X N 1
ATOM 4078 C CA . VAL A 1 256 ? 46.691 14.163 66.630 1.00 13.16 256 VAL X CA 1
ATOM 4079 C C . VAL A 1 256 ? 47.679 14.094 65.472 1.00 13.19 256 VAL X C 1
ATOM 4080 O O . VAL A 1 256 ? 48.689 14.803 65.465 1.00 13.02 256 VAL X O 1
ATOM 4093 N N . ALA A 1 257 ? 47.389 13.264 64.465 1.00 12.22 257 ALA X N 1
ATOM 4094 C CA . ALA A 1 257 ? 48.210 13.243 63.258 1.00 11.45 257 ALA X CA 1
ATOM 4095 C C . ALA A 1 257 ? 47.653 14.213 62.231 1.00 11.25 257 ALA X C 1
ATOM 4096 O O . ALA A 1 257 ? 46.447 14.247 61.979 1.00 13.86 257 ALA X O 1
ATOM 4103 N N . VAL A 1 258 ? 48.537 14.994 61.638 1.00 10.45 258 VAL X N 1
ATOM 4104 C CA . VAL A 1 258 ? 48.235 15.745 60.421 1.00 10.76 258 VAL X CA 1
ATOM 4105 C C . VAL A 1 258 ? 48.767 14.936 59.246 1.00 10.61 258 VAL X C 1
ATOM 4106 O O . VAL A 1 258 ? 49.931 14.506 59.249 1.00 11.31 258 VAL X O 1
ATOM 4119 N N . HIS A 1 259 ? 47.897 14.680 58.264 1.00 10.54 259 HIS X N 1
ATOM 4120 C CA . HIS A 1 259 ? 48.179 13.733 57.183 1.00 10.52 259 HIS X CA 1
ATOM 4121 C C . HIS A 1 259 ? 47.603 14.294 55.883 1.00 11.21 259 HIS X C 1
ATOM 4122 O O . HIS A 1 259 ? 46.532 14.871 55.875 1.00 13.16 259 HIS X O 1
ATOM 4136 N N A GLY A 1 260 ? 48.261 14.033 54.791 0.64 11.44 260 GLY X N 1
ATOM 4137 N N B GLY A 1 260 ? 48.344 14.103 54.799 0.36 11.58 260 GLY X N 1
ATOM 4138 C CA A GLY A 1 260 ? 47.982 14.670 53.524 0.64 10.67 260 GLY X CA 1
ATOM 4139 C CA B GLY A 1 260 ? 48.093 14.711 53.506 0.36 11.28 260 GLY X CA 1
ATOM 4140 C C A GLY A 1 260 ? 49.085 15.628 53.149 0.64 10.46 260 GLY X C 1
ATOM 4141 C C B GLY A 1 260 ? 49.358 15.349 52.961 0.36 11.54 260 GLY X C 1
ATOM 4142 O O A GLY A 1 260 ? 50.258 15.254 53.287 0.64 10.99 260 GLY X O 1
ATOM 4143 O O B GLY A 1 260 ? 50.455 14.910 53.312 0.36 11.26 260 GLY X O 1
ATOM 4150 N N A HIS A 1 261 ? 48.734 16.831 52.683 0.63 10.77 261 HIS X N 1
ATOM 4151 N N B HIS A 1 261 ? 49.148 16.477 52.287 0.37 12.01 261 HIS X N 1
ATOM 4152 C CA A HIS A 1 261 ? 49.724 17.645 51.979 0.63 9.50 261 HIS X CA 1
ATOM 4153 C CA B HIS A 1 261 ? 50.251 17.213 51.639 0.37 12.41 261 HIS X CA 1
ATOM 4154 C C A HIS A 1 261 ? 49.834 19.125 52.303 0.63 11.03 261 HIS X C 1
ATOM 4155 C C B HIS A 1 261 ? 50.093 18.703 51.889 0.37 12.99 261 HIS X C 1
ATOM 4156 O O A HIS A 1 261 ? 50.953 19.645 52.244 0.63 12.35 261 HIS X O 1
ATOM 4157 O O B HIS A 1 261 ? 51.057 19.406 52.234 0.37 13.66 261 HIS X O 1
ATOM 4183 N N A ASN A 1 262 ? 48.723 19.843 52.518 0.64 10.34 262 ASN X N 1
ATOM 4184 N N B ASN A 1 262 ? 48.898 19.193 51.662 0.36 12.31 262 ASN X N 1
ATOM 4185 C CA A ASN A 1 262 ? 48.811 21.289 52.407 0.64 11.09 262 ASN X CA 1
ATOM 4186 C CA B ASN A 1 262 ? 48.715 20.641 51.789 0.36 12.14 262 ASN X CA 1
ATOM 4187 C C A ASN A 1 262 ? 49.009 21.967 53.748 0.64 10.68 262 ASN X C 1
ATOM 4188 C C B ASN A 1 262 ? 48.572 21.033 53.249 0.36 12.05 262 ASN X C 1
ATOM 4189 O O A ASN A 1 262 ? 48.149 21.845 54.631 0.64 11.34 262 ASN X O 1
ATOM 4190 O O B ASN A 1 262 ? 47.545 20.712 53.852 0.36 11.69 262 ASN X O 1
ATOM 4211 N N A PRO A 1 263 ? 50.076 22.767 53.909 0.64 10.77 263 PRO X N 1
ATOM 4212 N N B PRO A 1 263 ? 49.524 21.812 53.831 0.36 11.97 263 PRO X N 1
ATOM 4213 C CA A PRO A 1 263 ? 50.277 23.454 55.192 0.64 11.10 263 PRO X CA 1
ATOM 4214 C CA B PRO A 1 263 ? 49.484 22.105 55.274 0.36 12.01 263 PRO X CA 1
ATOM 4215 C C A PRO A 1 263 ? 49.215 24.500 55.486 0.64 10.90 263 PRO X C 1
ATOM 4216 C C B PRO A 1 263 ? 48.672 23.336 55.646 0.36 12.54 263 PRO X C 1
ATOM 4217 O O A PRO A 1 263 ? 49.114 24.918 56.647 0.64 11.42 263 PRO X O 1
ATOM 4218 O O B PRO A 1 263 ? 48.811 23.826 56.772 0.36 12.67 263 PRO X O 1
ATOM 4239 N N A VAL A 1 264 ? 48.396 24.898 54.508 0.64 11.04 264 VAL X N 1
ATOM 4240 N N B VAL A 1 264 ? 47.819 23.836 54.739 0.36 12.50 264 VAL X N 1
ATOM 4241 C CA A VAL A 1 264 ? 47.261 25.762 54.830 0.64 12.10 264 VAL X CA 1
ATOM 4242 C CA B VAL A 1 264 ? 47.221 25.161 54.937 0.36 13.32 264 VAL X CA 1
ATOM 4243 C C A VAL A 1 264 ? 46.430 25.150 55.943 0.64 11.76 264 VAL X C 1
ATOM 4244 C C B VAL A 1 264 ? 46.436 25.215 56.246 0.36 13.47 264 VAL X C 1
ATOM 4245 O O A VAL A 1 264 ? 45.837 25.887 56.747 0.64 12.45 264 VAL X O 1
ATOM 4246 O O B VAL A 1 264 ? 46.456 26.237 56.951 0.36 14.29 264 VAL X O 1
ATOM 4271 N N A LEU A 1 265 ? 46.350 23.812 55.998 0.64 11.72 265 LEU X N 1
ATOM 4272 N N B LEU A 1 265 ? 45.740 24.126 56.604 0.36 12.76 265 LEU X N 1
ATOM 4273 C CA A LEU A 1 265 ? 45.655 23.128 57.086 0.64 11.63 265 LEU X CA 1
ATOM 4274 C CA B LEU A 1 265 ? 45.056 24.070 57.893 0.36 13.48 265 LEU X CA 1
ATOM 4275 C C A LEU A 1 265 ? 46.583 22.788 58.253 0.64 11.81 265 LEU X C 1
ATOM 4276 C C B LEU A 1 265 ? 45.937 23.470 58.990 0.36 14.24 265 LEU X C 1
ATOM 4277 O O A LEU A 1 265 ? 46.382 23.261 59.372 0.64 12.34 265 LEU X O 1
ATOM 4278 O O B LEU A 1 265 ? 45.865 23.876 60.161 0.36 14.58 265 LEU X O 1
ATOM 4309 N N A SER A 1 266 ? 47.677 22.065 57.997 0.64 11.88 266 SER X N 1
ATOM 4310 N N B SER A 1 266 ? 46.768 22.487 58.646 0.36 14.56 266 SER X N 1
ATOM 4311 C CA A SER A 1 266 ? 48.502 21.595 59.117 0.64 11.94 266 SER X CA 1
ATOM 4312 C CA B SER A 1 266 ? 47.541 21.806 59.679 0.36 14.87 266 SER X CA 1
ATOM 4313 C C A SER A 1 266 ? 49.136 22.733 59.903 0.64 12.89 266 SER X C 1
ATOM 4314 C C B SER A 1 266 ? 48.646 22.686 60.262 0.36 15.60 266 SER X C 1
ATOM 4315 O O A SER A 1 266 ? 49.336 22.604 61.115 0.64 13.45 266 SER X O 1
ATOM 4316 O O B SER A 1 266 ? 49.003 22.508 61.437 0.36 15.90 266 SER X O 1
ATOM 4331 N N A ASP A 1 267 ? 49.509 23.841 59.264 0.64 12.70 267 ASP X N 1
ATOM 4332 N N B ASP A 1 267 ? 49.204 23.629 59.490 0.36 15.81 267 ASP X N 1
ATOM 4333 C CA A ASP A 1 267 ? 50.165 24.898 60.028 0.64 12.34 267 ASP X CA 1
ATOM 4334 C CA B ASP A 1 267 ? 50.044 24.648 60.122 0.36 15.69 267 ASP X CA 1
ATOM 4335 C C A ASP A 1 267 ? 49.242 25.489 61.096 0.64 12.89 267 ASP X C 1
ATOM 4336 C C B ASP A 1 267 ? 49.220 25.438 61.119 0.36 15.27 267 ASP X C 1
ATOM 4337 O O A ASP A 1 267 ? 49.673 25.779 62.222 0.64 13.14 267 ASP X O 1
ATOM 4338 O O B ASP A 1 267 ? 49.691 25.814 62.203 0.36 15.71 267 ASP X O 1
ATOM 4355 N N . ILE A 1 268 ? 47.958 25.659 60.770 1.00 15.15 268 ILE X N 1
ATOM 4356 C CA . ILE A 1 268 ? 46.999 26.171 61.724 1.00 17.27 268 ILE X CA 1
ATOM 4357 C C . ILE A 1 268 ? 46.687 25.146 62.803 1.00 18.60 268 ILE X C 1
ATOM 4358 O O . ILE A 1 268 ? 46.525 25.507 63.972 1.00 19.96 268 ILE X O 1
ATOM 4374 N N . ILE A 1 269 ? 46.576 23.857 62.452 1.00 17.76 269 ILE X N 1
ATOM 4375 C CA . ILE A 1 269 ? 46.384 22.854 63.501 1.00 17.77 269 ILE X CA 1
ATOM 4376 C C . ILE A 1 269 ? 47.504 22.982 64.553 1.00 17.42 269 ILE X C 1
ATOM 4377 O O . ILE A 1 269 ? 47.261 22.919 65.769 1.00 17.84 269 ILE X O 1
ATOM 4393 N N . VAL A 1 270 ? 48.749 23.171 64.097 1.00 15.51 270 VAL X N 1
ATOM 4394 C CA . VAL A 1 270 ? 49.884 23.271 65.020 1.00 16.40 270 VAL X CA 1
ATOM 4395 C C . VAL A 1 270 ? 49.707 24.463 65.931 1.00 18.79 270 VAL X C 1
ATOM 4396 O O . VAL A 1 270 ? 49.874 24.354 67.146 1.00 18.75 270 VAL X O 1
ATOM 4409 N N . SER A 1 271 ? 49.409 25.636 65.370 1.00 20.53 271 SER X N 1
ATOM 4410 C CA . SER A 1 271 ? 49.333 26.828 66.222 1.00 23.70 271 SER X CA 1
ATOM 4411 C C . SER A 1 271 ? 48.134 26.748 67.174 1.00 24.27 271 SER X C 1
ATOM 4412 O O . SER A 1 271 ? 48.238 27.082 68.363 1.00 25.15 271 SER X O 1
ATOM 4420 N N . VAL A 1 272 ? 46.974 26.343 66.669 1.00 24.16 272 VAL X N 1
ATOM 4421 C CA . VAL A 1 272 ? 45.794 26.302 67.531 1.00 24.86 272 VAL X CA 1
ATOM 4422 C C . VAL A 1 272 ? 45.951 25.247 68.632 1.00 26.11 272 VAL X C 1
ATOM 4423 O O . VAL A 1 272 ? 45.459 25.430 69.745 1.00 26.55 272 VAL X O 1
ATOM 4436 N N . SER A 1 273 ? 46.609 24.123 68.343 1.00 25.96 273 SER X N 1
ATOM 4437 C CA A SER A 1 273 ? 46.766 23.081 69.358 0.66 26.88 273 SER X CA 1
ATOM 4438 C CA B SER A 1 273 ? 46.759 23.081 69.359 0.34 26.93 273 SER X CA 1
ATOM 4439 C C . SER A 1 273 ? 47.473 23.613 70.597 1.00 29.22 273 SER X C 1
ATOM 4440 O O . SER A 1 273 ? 47.195 23.172 71.719 1.00 28.91 273 SER X O 1
ATOM 4455 N N . LYS A 1 274 ? 48.392 24.559 70.425 1.00 33.42 274 LYS X N 1
ATOM 4456 C CA . LYS A 1 274 ? 49.077 25.097 71.594 1.00 38.19 274 LYS X CA 1
ATOM 4457 C C . LYS A 1 274 ? 48.135 25.957 72.435 1.00 39.75 274 LYS X C 1
ATOM 4458 O O . LYS A 1 274 ? 48.202 25.931 73.671 1.00 40.35 274 LYS X O 1
ATOM 4477 N N . GLU A 1 275 ? 47.222 26.699 71.795 1.00 40.79 275 GLU X N 1
ATOM 4478 C CA . GLU A 1 275 ? 46.277 27.454 72.605 1.00 42.43 275 GLU X CA 1
ATOM 4479 C C . GLU A 1 275 ? 45.293 26.572 73.354 1.00 40.19 275 GLU X C 1
ATOM 4480 O O . GLU A 1 275 ? 44.616 27.050 74.265 1.00 40.35 275 GLU X O 1
ATOM 4492 N N . MET A 1 276 ? 45.129 25.320 72.951 1.00 37.45 276 MET X N 1
ATOM 4493 C CA A MET A 1 276 ? 44.150 24.441 73.570 0.64 36.37 276 MET X CA 1
ATOM 4494 C CA B MET A 1 276 ? 44.149 24.445 73.573 0.36 36.80 276 MET X CA 1
ATOM 4495 C C . MET A 1 276 ? 44.763 23.515 74.612 1.00 37.51 276 MET X C 1
ATOM 4496 O O . MET A 1 276 ? 44.086 22.591 75.070 1.00 36.77 276 MET X O 1
ATOM 4523 N N . GLU A 1 277 ? 46.020 23.753 75.016 1.00 40.76 277 GLU X N 1
ATOM 4524 C CA . GLU A 1 277 ? 46.650 22.857 75.988 1.00 44.39 277 GLU X CA 1
ATOM 4525 C C . GLU A 1 277 ? 45.845 22.762 77.284 1.00 44.67 277 GLU X C 1
ATOM 4526 O O . GLU A 1 277 ? 45.734 21.687 77.878 1.00 44.22 277 GLU X O 1
ATOM 4538 N N . ASN A 1 278 ? 45.317 23.876 77.780 1.00 45.83 278 ASN X N 1
ATOM 4539 C CA . ASN A 1 278 ? 44.626 23.787 79.063 1.00 46.72 278 ASN X CA 1
ATOM 4540 C C . ASN A 1 278 ? 43.295 23.070 78.927 1.00 44.77 278 ASN X C 1
ATOM 4541 O O . ASN A 1 278 ? 42.875 22.339 79.829 1.00 44.43 278 ASN X O 1
ATOM 4552 N N . GLU A 1 279 ? 42.628 23.261 77.799 1.00 43.15 279 GLU X N 1
ATOM 4553 C CA . GLU A 1 279 ? 41.432 22.494 77.500 1.00 41.56 279 GLU X CA 1
ATOM 4554 C C . GLU A 1 279 ? 41.727 20.996 77.393 1.00 39.81 279 GLU X C 1
ATOM 4555 O O . GLU A 1 279 ? 40.952 20.172 77.890 1.00 39.59 279 GLU X O 1
ATOM 4567 N N . ALA A 1 280 ? 42.823 20.609 76.731 1.00 38.24 280 ALA X N 1
ATOM 4568 C CA . ALA A 1 280 ? 43.210 19.200 76.749 1.00 37.71 280 ALA X CA 1
ATOM 4569 C C . ALA A 1 280 ? 43.493 18.723 78.174 1.00 37.71 280 ALA X C 1
ATOM 4570 O O . ALA A 1 280 ? 43.128 17.609 78.553 1.00 36.59 280 ALA X O 1
ATOM 4577 N N . ARG A 1 281 ? 44.113 19.561 78.996 1.00 39.33 281 ARG X N 1
ATOM 4578 C CA . ARG A 1 281 ? 44.430 19.122 80.351 1.00 41.75 281 ARG X CA 1
ATOM 4579 C C . ARG A 1 281 ? 43.183 18.959 81.206 1.00 41.10 281 ARG X C 1
ATOM 4580 O O . ARG A 1 281 ? 43.122 18.072 82.067 1.00 40.40 281 ARG X O 1
ATOM 4601 N N . ALA A 1 282 ? 42.186 19.812 81.003 1.00 41.13 282 ALA X N 1
ATOM 4602 C CA . ALA A 1 282 ? 40.933 19.619 81.715 1.00 41.44 282 ALA X CA 1
ATOM 4603 C C . ALA A 1 282 ? 40.328 18.250 81.422 1.00 40.31 282 ALA X C 1
ATOM 4604 O O . ALA A 1 282 ? 39.627 17.693 82.279 1.00 40.76 282 ALA X O 1
ATOM 4611 N N . ALA A 1 283 ? 40.582 17.697 80.225 1.00 38.11 283 ALA X N 1
ATOM 4612 C CA . ALA A 1 283 ? 40.094 16.383 79.836 1.00 36.13 283 ALA X CA 1
ATOM 4613 C C . ALA A 1 283 ? 40.991 15.264 80.341 1.00 34.86 283 ALA X C 1
ATOM 4614 O O . ALA A 1 283 ? 40.740 14.094 80.030 1.00 36.06 283 ALA X O 1
ATOM 4621 N N . GLY A 1 284 ? 42.042 15.604 81.076 1.00 32.91 284 GLY X N 1
ATOM 4622 C CA . GLY A 1 284 ? 42.912 14.626 81.675 1.00 31.41 284 GLY X CA 1
ATOM 4623 C C . GLY A 1 284 ? 44.135 14.267 80.868 1.00 29.40 284 GLY X C 1
ATOM 4624 O O . GLY A 1 284 ? 44.843 13.331 81.255 1.00 30.23 284 GLY X O 1
ATOM 4628 N N . ALA A 1 285 ? 44.421 14.984 79.782 1.00 26.79 285 ALA X N 1
ATOM 4629 C CA . ALA A 1 285 ? 45.618 14.760 78.980 1.00 25.86 285 ALA X CA 1
ATOM 4630 C C . ALA A 1 285 ? 46.730 15.677 79.489 1.00 25.60 285 ALA X C 1
ATOM 4631 O O . ALA A 1 285 ? 46.492 16.637 80.235 1.00 26.60 285 ALA X O 1
ATOM 4638 N N . THR A 1 286 ? 47.958 15.394 79.052 1.00 25.89 286 THR X N 1
ATOM 4639 C CA . THR A 1 286 ? 49.053 16.305 79.363 1.00 26.38 286 THR X CA 1
ATOM 4640 C C . THR A 1 286 ? 49.059 17.523 78.451 1.00 26.14 286 THR X C 1
ATOM 4641 O O . THR A 1 286 ? 49.661 18.550 78.794 1.00 27.28 286 THR X O 1
ATOM 4652 N N . GLY A 1 287 ? 48.391 17.417 77.314 1.00 24.55 287 GLY X N 1
ATOM 4653 C CA . GLY A 1 287 ? 48.474 18.394 76.251 1.00 23.97 287 GLY X CA 1
ATOM 4654 C C . GLY A 1 287 ? 48.033 17.728 74.965 1.00 22.39 287 GLY X C 1
ATOM 4655 O O . GLY A 1 287 ? 47.612 16.571 74.960 1.00 22.59 287 GLY X O 1
ATOM 4659 N N . ILE A 1 288 ? 48.146 18.475 73.873 1.00 21.67 288 ILE X N 1
ATOM 4660 C CA . ILE A 1 288 ? 47.881 17.953 72.535 1.00 20.73 288 ILE X CA 1
ATOM 4661 C C . ILE A 1 288 ? 49.229 17.728 71.879 1.00 18.84 288 ILE X C 1
ATOM 4662 O O . ILE A 1 288 ? 50.030 18.662 71.766 1.00 20.52 288 ILE X O 1
ATOM 4678 N N . ASN A 1 289 ? 49.469 16.505 71.459 1.00 16.67 289 ASN X N 1
ATOM 4679 C CA . ASN A 1 289 ? 50.696 16.089 70.801 1.00 15.21 289 ASN X CA 1
ATOM 4680 C C . ASN A 1 289 ? 50.416 15.937 69.307 1.00 14.15 289 ASN X C 1
ATOM 4681 O O . ASN A 1 289 ? 49.913 14.907 68.863 1.00 14.35 289 ASN X O 1
ATOM 4692 N N . VAL A 1 290 ? 50.701 16.980 68.539 1.00 13.79 290 VAL X N 1
ATOM 4693 C CA . VAL A 1 290 ? 50.573 16.913 67.091 1.00 13.61 290 VAL X CA 1
ATOM 4694 C C . VAL A 1 290 ? 51.780 16.181 66.500 1.00 13.17 290 VAL X C 1
ATOM 4695 O O . VAL A 1 290 ? 52.932 16.469 66.835 1.00 13.03 290 VAL X O 1
ATOM 4708 N N . VAL A 1 291 ? 51.510 15.230 65.625 1.00 11.98 291 VAL X N 1
ATOM 4709 C CA . VAL A 1 291 ? 52.536 14.443 64.971 1.00 11.34 291 VAL X CA 1
ATOM 4710 C C . VAL A 1 291 ? 52.236 14.438 63.473 1.00 11.21 291 VAL X C 1
ATOM 4711 O O . VAL A 1 291 ? 51.087 14.593 63.050 1.00 12.09 291 VAL X O 1
ATOM 4724 N N . GLY A 1 292 ? 53.257 14.162 62.662 1.00 10.54 292 GLY X N 1
ATOM 4725 C CA . GLY A 1 292 ? 53.094 14.209 61.223 1.00 10.16 292 GLY X CA 1
ATOM 4726 C C . GLY A 1 292 ? 53.055 12.861 60.538 1.00 10.41 292 GLY X C 1
ATOM 4727 O O . GLY A 1 292 ? 53.770 11.924 60.914 1.00 11.67 292 GLY X O 1
ATOM 4731 N N . ILE A 1 293 ? 52.265 12.775 59.473 1.00 10.34 293 ILE X N 1
ATOM 4732 C CA . ILE A 1 293 ? 52.318 11.665 58.514 1.00 10.19 293 ILE X CA 1
ATOM 4733 C C . ILE A 1 293 ? 52.477 12.257 57.117 1.00 10.22 293 ILE X C 1
ATOM 4734 O O . ILE A 1 293 ? 51.825 13.257 56.779 1.00 10.64 293 ILE X O 1
ATOM 4750 N N A CYS A 1 294 ? 53.300 11.621 56.272 0.86 10.13 294 CYS X N 1
ATOM 4751 N N B CYS A 1 294 ? 53.333 11.626 56.333 0.14 10.79 294 CYS X N 1
ATOM 4752 C CA A CYS A 1 294 ? 53.382 12.035 54.842 0.86 10.76 294 CYS X CA 1
ATOM 4753 C CA B CYS A 1 294 ? 53.380 12.052 54.926 0.14 11.33 294 CYS X CA 1
ATOM 4754 C C A CYS A 1 294 ? 53.792 13.510 54.705 0.86 10.33 294 CYS X C 1
ATOM 4755 C C B CYS A 1 294 ? 53.848 13.493 54.766 0.14 10.95 294 CYS X C 1
ATOM 4756 O O A CYS A 1 294 ? 54.459 14.013 55.614 0.86 11.79 294 CYS X O 1
ATOM 4757 O O B CYS A 1 294 ? 54.536 13.940 55.671 0.14 11.35 294 CYS X O 1
ATOM 4771 N N A CYS A 1 295 ? 53.470 14.159 53.574 0.78 10.34 295 CYS X N 1
ATOM 4772 N N B CYS A 1 295 ? 53.493 14.206 53.723 0.22 10.59 295 CYS X N 1
ATOM 4773 C CA A CYS A 1 295 ? 54.079 15.466 53.275 0.78 10.32 295 CYS X CA 1
ATOM 4774 C CA B CYS A 1 295 ? 54.208 15.453 53.498 0.22 9.91 295 CYS X CA 1
ATOM 4775 C C A CYS A 1 295 ? 53.623 16.561 54.222 0.78 9.49 295 CYS X C 1
ATOM 4776 C C B CYS A 1 295 ? 53.605 16.656 54.197 0.22 9.90 295 CYS X C 1
ATOM 4777 O O A CYS A 1 295 ? 54.440 17.416 54.607 0.78 9.36 295 CYS X O 1
ATOM 4778 O O B CYS A 1 295 ? 54.324 17.641 54.405 0.22 10.40 295 CYS X O 1
ATOM 4791 N N . THR A 1 296 ? 52.339 16.610 54.607 1.00 9.73 296 THR X N 1
ATOM 4792 C CA A THR A 1 296 ? 51.954 17.688 55.490 0.66 10.17 296 THR X CA 1
ATOM 4793 C CA B THR A 1 296 ? 51.874 17.625 55.553 0.34 10.33 296 THR X CA 1
ATOM 4794 C C . THR A 1 296 ? 52.702 17.543 56.829 1.00 10.20 296 THR X C 1
ATOM 4795 O O . THR A 1 296 ? 53.072 18.561 57.449 1.00 10.31 296 THR X O 1
ATOM 4816 N N . GLY A 1 297 ? 53.003 16.311 57.249 1.00 10.38 297 GLY X N 1
ATOM 4817 C CA . GLY A 1 297 ? 53.924 16.100 58.362 1.00 10.18 297 GLY X CA 1
ATOM 4818 C C . GLY A 1 297 ? 55.304 16.674 58.103 1.00 9.67 297 GLY X C 1
ATOM 4819 O O . GLY A 1 297 ? 55.883 17.321 58.964 1.00 10.09 297 GLY X O 1
ATOM 4823 N N . ASN A 1 298 ? 55.854 16.437 56.915 1.00 9.61 298 ASN X N 1
ATOM 4824 C CA . ASN A 1 298 ? 57.128 17.035 56.544 1.00 9.40 298 ASN X CA 1
ATOM 4825 C C . ASN A 1 298 ? 57.069 18.555 56.618 1.00 9.44 298 ASN X C 1
ATOM 4826 O O . ASN A 1 298 ? 58.037 19.184 57.044 1.00 9.84 298 ASN X O 1
ATOM 4837 N N . GLU A 1 299 ? 55.974 19.171 56.170 1.00 9.38 299 GLU X N 1
ATOM 4838 C CA . GLU A 1 299 ? 55.865 20.633 56.196 1.00 9.45 299 GLU X CA 1
ATOM 4839 C C . GLU A 1 299 ? 56.025 21.161 57.625 1.00 10.23 299 GLU X C 1
ATOM 4840 O O . GLU A 1 299 ? 56.752 22.134 57.854 1.00 11.35 299 GLU X O 1
ATOM 4852 N N . VAL A 1 300 ? 55.274 20.581 58.564 1.00 10.02 300 VAL X N 1
ATOM 4853 C CA . VAL A 1 300 ? 55.328 21.082 59.936 1.00 10.34 300 VAL X CA 1
ATOM 4854 C C . VAL A 1 300 ? 56.586 20.615 60.685 1.00 10.01 300 VAL X C 1
ATOM 4855 O O . VAL A 1 300 ? 56.999 21.276 61.652 1.00 10.99 300 VAL X O 1
ATOM 4868 N N . LEU A 1 301 ? 57.187 19.512 60.265 1.00 9.97 301 LEU X N 1
ATOM 4869 C CA . LEU A 1 301 ? 58.513 19.116 60.765 1.00 10.05 301 LEU X CA 1
ATOM 4870 C C . LEU A 1 301 ? 59.552 20.149 60.352 1.00 9.63 301 LEU X C 1
ATOM 4871 O O . LEU A 1 301 ? 60.326 20.653 61.170 1.00 10.74 301 LEU X O 1
ATOM 4887 N N . MET A 1 302 ? 59.563 20.522 59.065 1.00 9.49 302 MET X N 1
ATOM 4888 C CA . MET A 1 302 ? 60.557 21.443 58.525 1.00 9.86 302 MET X CA 1
ATOM 4889 C C . MET A 1 302 ? 60.464 22.826 59.159 1.00 10.29 302 MET X C 1
ATOM 4890 O O . MET A 1 302 ? 61.497 23.460 59.428 1.00 10.80 302 MET X O 1
ATOM 4904 N N . ARG A 1 303 ? 59.251 23.322 59.381 1.00 10.42 303 ARG X N 1
ATOM 4905 C CA . ARG A 1 303 ? 59.065 24.675 59.867 1.00 10.67 303 ARG X CA 1
ATOM 4906 C C . ARG A 1 303 ? 59.040 24.763 61.379 1.00 11.28 303 ARG X C 1
ATOM 4907 O O . ARG A 1 303 ? 59.483 25.781 61.940 1.00 12.06 303 ARG X O 1
ATOM 4928 N N . HIS A 1 304 ? 58.537 23.736 62.065 1.00 11.14 304 HIS X N 1
ATOM 4929 C CA . HIS A 1 304 ? 58.221 23.834 63.485 1.00 11.47 304 HIS X CA 1
ATOM 4930 C C . HIS A 1 304 ? 58.826 22.726 64.314 1.00 11.42 304 HIS X C 1
ATOM 4931 O O . HIS A 1 304 ? 58.656 22.736 65.545 1.00 13.45 304 HIS X O 1
ATOM 4945 N N . GLY A 1 305 ? 59.519 21.776 63.697 1.00 11.39 305 GLY X N 1
ATOM 4946 C CA . GLY A 1 305 ? 60.027 20.675 64.480 1.00 12.10 305 GLY X CA 1
ATOM 4947 C C . GLY A 1 305 ? 58.974 19.741 65.028 1.00 11.81 305 GLY X C 1
ATOM 4948 O O . GLY A 1 305 ? 59.257 18.993 65.977 1.00 12.92 305 GLY X O 1
ATOM 4952 N N . ILE A 1 306 ? 57.800 19.675 64.417 1.00 11.09 306 ILE X N 1
ATOM 4953 C CA . ILE A 1 306 ? 56.798 18.698 64.830 1.00 11.63 306 ILE X CA 1
ATOM 4954 C C . ILE A 1 306 ? 57.310 17.317 64.489 1.00 11.20 306 ILE X C 1
ATOM 4955 O O . ILE A 1 306 ? 57.737 17.089 63.355 1.00 11.70 306 ILE X O 1
ATOM 4971 N N . PRO A 1 307 ? 57.278 16.367 65.429 1.00 11.28 307 PRO X N 1
ATOM 4972 C CA . PRO A 1 307 ? 57.882 15.054 65.175 1.00 11.89 307 PRO X CA 1
ATOM 4973 C C . PRO A 1 307 ? 57.020 14.288 64.156 1.00 11.47 307 PRO X C 1
ATOM 4974 O O . PRO A 1 307 ? 55.779 14.363 64.148 1.00 12.29 307 PRO X O 1
ATOM 4985 N N . ALA A 1 308 ? 57.697 13.511 63.331 1.00 11.60 308 ALA X N 1
ATOM 4986 C CA . ALA A 1 308 ? 57.050 12.689 62.314 1.00 11.46 308 ALA X CA 1
ATOM 4987 C C . ALA A 1 308 ? 56.756 11.319 62.890 1.00 11.83 308 ALA X C 1
ATOM 4988 O O . ALA A 1 308 ? 57.654 10.647 63.401 1.00 14.39 308 ALA X O 1
ATOM 4995 N N A CYS A 1 309 ? 55.508 10.920 62.798 0.65 11.00 309 CYS X N 1
ATOM 4996 N N B CYS A 1 309 ? 55.509 10.871 62.822 0.35 11.27 309 CYS X N 1
ATOM 4997 C CA A CYS A 1 309 ? 55.055 9.637 63.267 0.65 11.29 309 CYS X CA 1
ATOM 4998 C CA B CYS A 1 309 ? 55.258 9.534 63.349 0.35 11.44 309 CYS X CA 1
ATOM 4999 C C A CYS A 1 309 ? 55.424 8.502 62.327 0.65 10.65 309 CYS X C 1
ATOM 5000 C C B CYS A 1 309 ? 55.409 8.411 62.327 0.35 10.86 309 CYS X C 1
ATOM 5001 O O A CYS A 1 309 ? 56.129 7.568 62.724 0.65 11.24 309 CYS X O 1
ATOM 5002 O O B CYS A 1 309 ? 55.923 7.341 62.691 0.35 11.27 309 CYS X O 1
ATOM 5017 N N . THR A 1 310 ? 54.991 8.591 61.067 1.00 10.33 310 THR X N 1
ATOM 5018 C CA . THR A 1 310 ? 55.291 7.575 60.063 1.00 10.34 310 THR X CA 1
ATOM 5019 C C . THR A 1 310 ? 55.009 8.170 58.693 1.00 10.12 310 THR X C 1
ATOM 5020 O O . THR A 1 310 ? 54.678 9.351 58.576 1.00 10.65 310 THR X O 1
ATOM 5031 N N . HIS A 1 311 ? 55.126 7.333 57.656 1.00 9.94 311 HIS X N 1
ATOM 5032 C CA . HIS A 1 311 ? 55.055 7.767 56.273 1.00 9.80 311 HIS X CA 1
ATOM 5033 C C . HIS A 1 311 ? 54.413 6.695 55.410 1.00 10.36 311 HIS X C 1
ATOM 5034 O O . HIS A 1 311 ? 54.625 5.499 55.619 1.00 11.84 311 HIS X O 1
ATOM 5048 N N . SER A 1 312 ? 53.837 7.148 54.316 1.00 9.98 312 SER X N 1
ATOM 5049 C CA . SER A 1 312 ? 53.470 6.362 53.161 1.00 9.58 312 SER X CA 1
ATOM 5050 C C . SER A 1 312 ? 52.852 5.026 53.521 1.00 8.81 312 SER X C 1
ATOM 5051 O O . SER A 1 312 ? 51.790 4.956 54.158 1.00 9.90 312 SER X O 1
ATOM 5059 N N . VAL A 1 313 ? 53.486 3.943 53.060 1.00 9.18 313 VAL X N 1
ATOM 5060 C CA . VAL A 1 313 ? 52.887 2.622 53.108 1.00 8.89 313 VAL X CA 1
ATOM 5061 C C . VAL A 1 313 ? 52.501 2.193 54.501 1.00 9.12 313 VAL X C 1
ATOM 5062 O O . VAL A 1 313 ? 51.563 1.421 54.643 1.00 9.57 313 VAL X O 1
ATOM 5075 N N . SER A 1 314 ? 53.203 2.632 55.554 1.00 9.08 314 SER X N 1
ATOM 5076 C CA . SER A 1 314 ? 52.946 2.204 56.929 1.00 9.14 314 SER X CA 1
ATOM 5077 C C . SER A 1 314 ? 52.002 3.117 57.695 1.00 9.49 314 SER X C 1
ATOM 5078 O O . SER A 1 314 ? 51.868 2.945 58.903 1.00 10.03 314 SER X O 1
ATOM 5086 N N . GLN A 1 315 ? 51.311 4.030 57.012 1.00 9.57 315 GLN X N 1
ATOM 5087 C CA . GLN A 1 315 ? 50.469 4.989 57.730 1.00 9.45 315 GLN X CA 1
ATOM 5088 C C . GLN A 1 315 ? 49.391 4.342 58.608 1.00 9.24 315 GLN X C 1
ATOM 5089 O O . GLN A 1 315 ? 49.033 4.920 59.639 1.00 10.54 315 GLN X O 1
ATOM 5103 N N . GLU A 1 316 ? 48.881 3.154 58.250 1.00 9.50 316 GLU X N 1
ATOM 5104 C CA . GLU A 1 316 ? 47.848 2.539 59.071 1.00 10.16 316 GLU X CA 1
ATOM 5105 C C . GLU A 1 316 ? 48.404 2.170 60.447 1.00 9.64 316 GLU X C 1
ATOM 5106 O O . GLU A 1 316 ? 47.651 2.059 61.420 1.00 10.43 316 GLU X O 1
ATOM 5118 N N . MET A 1 317 ? 49.697 1.939 60.541 1.00 10.13 317 MET X N 1
ATOM 5119 C CA . MET A 1 317 ? 50.296 1.444 61.777 1.00 10.81 317 MET X CA 1
ATOM 5120 C C . MET A 1 317 ? 50.210 2.433 62.932 1.00 10.66 317 MET X C 1
ATOM 5121 O O . MET A 1 317 ? 50.182 2.028 64.098 1.00 11.37 317 MET X O 1
ATOM 5135 N N . ALA A 1 318 ? 50.151 3.738 62.625 1.00 11.22 318 ALA X N 1
ATOM 5136 C CA . ALA A 1 318 ? 49.964 4.720 63.687 1.00 11.40 318 ALA X CA 1
ATOM 5137 C C . ALA A 1 318 ? 48.659 4.464 64.424 1.00 11.86 318 ALA X C 1
ATOM 5138 O O . ALA A 1 318 ? 48.581 4.630 65.648 1.00 12.32 318 ALA X O 1
ATOM 5145 N N . MET A 1 319 ? 47.624 4.079 63.691 1.00 11.60 319 MET X N 1
ATOM 5146 C CA . MET A 1 319 ? 46.324 3.779 64.247 1.00 12.38 319 MET X CA 1
ATOM 5147 C C . MET A 1 319 ? 46.316 2.538 65.112 1.00 11.79 319 MET X C 1
ATOM 5148 O O . MET A 1 319 ? 45.608 2.453 66.123 1.00 12.19 319 MET X O 1
ATOM 5162 N N . ILE A 1 320 ? 47.071 1.540 64.689 1.00 12.02 320 ILE X N 1
ATOM 5163 C CA . ILE A 1 320 ? 47.084 0.254 65.371 1.00 12.48 320 ILE X CA 1
ATOM 5164 C C . ILE A 1 320 ? 47.640 0.374 66.778 1.00 12.98 320 ILE X C 1
ATOM 5165 O O . ILE A 1 320 ? 47.312 -0.452 67.622 1.00 13.71 320 ILE X O 1
ATOM 5181 N N . THR A 1 321 ? 48.431 1.415 67.079 1.00 12.58 321 THR X N 1
ATOM 5182 C CA . THR A 1 321 ? 48.902 1.602 68.456 1.00 12.59 321 THR X CA 1
ATOM 5183 C C . THR A 1 321 ? 47.755 1.673 69.449 1.00 12.93 321 THR X C 1
ATOM 5184 O O . THR A 1 321 ? 47.949 1.371 70.631 1.00 14.16 321 THR X O 1
ATOM 5195 N N . GLY A 1 322 ? 46.615 2.207 69.030 1.00 12.92 322 GLY X N 1
ATOM 5196 C CA . GLY A 1 322 ? 45.498 2.500 69.912 1.00 13.99 322 GLY X CA 1
ATOM 5197 C C . GLY A 1 322 ? 45.562 3.862 70.556 1.00 14.04 322 GLY X C 1
ATOM 5198 O O . GLY A 1 322 ? 44.630 4.238 71.241 1.00 16.04 322 GLY X O 1
ATOM 5202 N N . ALA A 1 323 ? 46.621 4.624 70.326 1.00 13.83 323 ALA X N 1
ATOM 5203 C CA . ALA A 1 323 ? 46.813 5.925 70.930 1.00 14.49 323 ALA X CA 1
ATOM 5204 C C . ALA A 1 323 ? 46.564 7.084 69.989 1.00 13.31 323 ALA X C 1
ATOM 5205 O O . ALA A 1 323 ? 46.698 8.253 70.419 1.00 13.76 323 ALA X O 1
ATOM 5212 N N . LEU A 1 324 ? 46.182 6.832 68.726 1.00 13.08 324 LEU X N 1
ATOM 5213 C CA . LEU A 1 324 ? 45.989 7.931 67.775 1.00 12.53 324 LEU X CA 1
ATOM 5214 C C . LEU A 1 324 ? 44.544 8.398 67.895 1.00 13.39 324 LEU X C 1
ATOM 5215 O O . LEU A 1 324 ? 43.601 7.740 67.427 1.00 14.63 324 LEU X O 1
ATOM 5231 N N . ASP A 1 325 ? 44.357 9.545 68.555 1.00 13.45 325 ASP X N 1
ATOM 5232 C CA . ASP A 1 325 ? 43.026 10.053 68.852 1.00 13.47 325 ASP X CA 1
ATOM 5233 C C . ASP A 1 325 ? 42.371 10.685 67.628 1.00 13.07 325 ASP X C 1
ATOM 5234 O O . ASP A 1 325 ? 41.158 10.575 67.445 1.00 14.75 325 ASP X O 1
ATOM 5243 N N . ALA A 1 326 ? 43.148 11.324 66.772 1.00 13.16 326 ALA X N 1
ATOM 5244 C CA . ALA A 1 326 ? 42.573 11.885 65.561 1.00 13.40 326 ALA X CA 1
ATOM 5245 C C . ALA A 1 326 ? 43.603 11.840 64.439 1.00 12.98 326 ALA X C 1
ATOM 5246 O O . ALA A 1 326 ? 44.814 11.925 64.677 1.00 13.02 326 ALA X O 1
ATOM 5253 N N . MET A 1 327 ? 43.091 11.724 63.220 1.00 12.19 327 MET X N 1
ATOM 5254 C CA . MET A 1 327 ? 43.902 11.820 61.972 1.00 12.09 327 MET X CA 1
ATOM 5255 C C . MET A 1 327 ? 43.186 12.853 61.119 1.00 12.28 327 MET X C 1
ATOM 5256 O O . MET A 1 327 ? 42.061 12.616 60.673 1.00 13.12 327 MET X O 1
ATOM 5270 N N . ILE A 1 328 ? 43.824 14.003 60.930 1.00 11.67 328 ILE X N 1
ATOM 5271 C CA . ILE A 1 328 ? 43.245 15.154 60.252 1.00 12.02 328 ILE X CA 1
ATOM 5272 C C . ILE A 1 328 ? 43.796 15.232 58.839 1.00 11.72 328 ILE X C 1
ATOM 5273 O O . ILE A 1 328 ? 45.014 15.386 58.655 1.00 11.73 328 ILE X O 1
ATOM 5289 N N . LEU A 1 329 ? 42.913 15.088 57.858 1.00 12.09 329 LEU X N 1
ATOM 5290 C CA . LEU A 1 329 ? 43.261 14.859 56.454 1.00 12.63 329 LEU X CA 1
ATOM 5291 C C . LEU A 1 329 ? 42.912 16.056 55.564 1.00 12.55 329 LEU X C 1
ATOM 5292 O O . LEU A 1 329 ? 41.870 16.674 55.767 1.00 12.86 329 LEU X O 1
ATOM 5308 N N A ASP A 1 330 ? 43.748 16.382 54.567 0.58 12.66 330 ASP X N 1
ATOM 5309 N N B ASP A 1 330 ? 43.774 16.291 54.565 0.42 13.31 330 ASP X N 1
ATOM 5310 C CA A ASP A 1 330 ? 43.278 17.191 53.441 0.58 12.80 330 ASP X CA 1
ATOM 5311 C CA B ASP A 1 330 ? 43.551 17.250 53.488 0.42 13.87 330 ASP X CA 1
ATOM 5312 C C A ASP A 1 330 ? 43.248 16.254 52.250 0.58 13.32 330 ASP X C 1
ATOM 5313 C C B ASP A 1 330 ? 43.266 16.527 52.154 0.42 13.47 330 ASP X C 1
ATOM 5314 O O A ASP A 1 330 ? 42.216 15.652 52.000 0.58 15.18 330 ASP X O 1
ATOM 5315 O O B ASP A 1 330 ? 42.104 16.414 51.689 0.42 13.80 330 ASP X O 1
ATOM 5332 N N . TYR A 1 331 ? 44.341 16.097 51.503 1.00 12.09 331 TYR X N 1
ATOM 5333 C CA . TYR A 1 331 ? 44.273 15.328 50.262 1.00 11.74 331 TYR X CA 1
ATOM 5334 C C . TYR A 1 331 ? 45.634 14.737 49.930 1.00 10.39 331 TYR X C 1
ATOM 5335 O O . TYR A 1 331 ? 46.685 15.264 50.333 1.00 11.21 331 TYR X O 1
ATOM 5353 N N . GLN A 1 332 ? 45.592 13.648 49.154 1.00 10.83 332 GLN X N 1
ATOM 5354 C CA . GLN A 1 332 ? 46.673 12.944 48.488 1.00 10.81 332 GLN X CA 1
ATOM 5355 C C . GLN A 1 332 ? 47.381 11.973 49.437 1.00 10.96 332 GLN X C 1
ATOM 5356 O O . GLN A 1 332 ? 47.774 12.357 50.552 1.00 11.95 332 GLN X O 1
ATOM 5370 N N . CYS A 1 333 ? 47.543 10.732 48.987 1.00 10.47 333 CYS X N 1
ATOM 5371 C CA . CYS A 1 333 ? 48.397 9.726 49.619 1.00 10.53 333 CYS X CA 1
ATOM 5372 C C . CYS A 1 333 ? 47.807 9.131 50.887 1.00 10.01 333 CYS X C 1
ATOM 5373 O O . CYS A 1 333 ? 48.513 8.414 51.606 1.00 10.44 333 CYS X O 1
ATOM 5380 N N . ILE A 1 334 ? 46.549 9.395 51.178 1.00 9.84 334 ILE X N 1
ATOM 5381 C CA . ILE A 1 334 ? 45.851 8.822 52.311 1.00 9.97 334 ILE X CA 1
ATOM 5382 C C . ILE A 1 334 ? 45.162 7.528 51.877 1.00 9.79 334 ILE X C 1
ATOM 5383 O O . ILE A 1 334 ? 44.260 7.541 51.054 1.00 10.17 334 ILE X O 1
ATOM 5399 N N . GLN A 1 335 ? 45.630 6.407 52.409 1.00 9.25 335 GLN X N 1
ATOM 5400 C CA . GLN A 1 335 ? 44.978 5.133 52.124 1.00 9.38 335 GLN X CA 1
ATOM 5401 C C . GLN A 1 335 ? 43.531 5.219 52.621 1.00 9.07 335 GLN X C 1
ATOM 5402 O O . GLN A 1 335 ? 43.318 5.456 53.824 1.00 9.49 335 GLN X O 1
ATOM 5416 N N . PRO A 1 336 ? 42.524 5.002 51.776 1.00 9.06 336 PRO X N 1
ATOM 5417 C CA . PRO A 1 336 ? 41.151 5.145 52.266 1.00 10.48 336 PRO X CA 1
ATOM 5418 C C . PRO A 1 336 ? 40.762 4.076 53.277 1.00 9.90 336 PRO X C 1
ATOM 5419 O O . PRO A 1 336 ? 39.778 4.234 54.010 1.00 10.72 336 PRO X O 1
ATOM 5430 N N . SER A 1 337 ? 41.580 3.009 53.410 1.00 9.83 337 SER X N 1
ATOM 5431 C CA . SER A 1 337 ? 41.419 2.056 54.489 1.00 10.47 337 SER X CA 1
ATOM 5432 C C . SER A 1 337 ? 41.388 2.692 55.862 1.00 10.91 337 SER X C 1
ATOM 5433 O O . SER A 1 337 ? 40.798 2.118 56.771 1.00 11.65 337 SER X O 1
ATOM 5441 N N . VAL A 1 338 ? 41.991 3.868 56.039 1.00 10.73 338 VAL X N 1
ATOM 5442 C CA . VAL A 1 338 ? 42.001 4.456 57.380 1.00 10.74 338 VAL X CA 1
ATOM 5443 C C . VAL A 1 338 ? 40.592 4.648 57.913 1.00 11.22 338 VAL X C 1
ATOM 5444 O O . VAL A 1 338 ? 40.382 4.580 59.125 1.00 11.58 338 VAL X O 1
ATOM 5457 N N . ALA A 1 339 ? 39.609 4.950 57.057 1.00 11.04 339 ALA X N 1
ATOM 5458 C CA . ALA A 1 339 ? 38.259 5.195 57.545 1.00 12.08 339 ALA X CA 1
ATOM 5459 C C . ALA A 1 339 ? 37.625 3.949 58.116 1.00 13.12 339 ALA X C 1
ATOM 5460 O O . ALA A 1 339 ? 36.773 4.062 58.991 1.00 16.06 339 ALA X O 1
ATOM 5467 N N . THR A 1 340 ? 37.990 2.762 57.626 1.00 12.40 340 THR X N 1
ATOM 5468 C CA A THR A 1 340 ? 37.469 1.495 58.134 0.43 13.88 340 THR X CA 1
ATOM 5469 C CA B THR A 1 340 ? 37.423 1.548 58.195 0.57 13.79 340 THR X CA 1
ATOM 5470 C C . THR A 1 340 ? 38.251 1.039 59.363 1.00 13.66 340 THR X C 1
ATOM 5471 O O . THR A 1 340 ? 37.681 0.585 60.362 1.00 14.87 340 THR X O 1
ATOM 5492 N N . ILE A 1 341 ? 39.571 1.164 59.305 1.00 12.91 341 ILE X N 1
ATOM 5493 C CA . ILE A 1 341 ? 40.428 0.790 60.436 1.00 13.81 341 ILE X CA 1
ATOM 5494 C C . ILE A 1 341 ? 40.038 1.574 61.676 1.00 13.74 341 ILE X C 1
ATOM 5495 O O . ILE A 1 341 ? 40.099 1.068 62.801 1.00 14.64 341 ILE X O 1
ATOM 5511 N N . ALA A 1 342 ? 39.641 2.840 61.482 1.00 14.26 342 ALA X N 1
ATOM 5512 C CA . ALA A 1 342 ? 39.247 3.670 62.609 1.00 15.33 342 ALA X CA 1
ATOM 5513 C C . ALA A 1 342 ? 38.146 3.044 63.415 1.00 17.17 342 ALA X C 1
ATOM 5514 O O . ALA A 1 342 ? 38.098 3.287 64.608 1.00 17.74 342 ALA X O 1
ATOM 5521 N N . GLU A 1 343 ? 37.231 2.274 62.790 1.00 19.23 343 GLU X N 1
ATOM 5522 C CA . GLU A 1 343 ? 36.178 1.646 63.579 1.00 22.71 343 GLU X CA 1
ATOM 5523 C C . GLU A 1 343 ? 36.738 0.654 64.595 1.00 22.12 343 GLU X C 1
ATOM 5524 O O . GLU A 1 343 ? 36.127 0.428 65.650 1.00 23.82 343 GLU X O 1
ATOM 5536 N N . CYS A 1 344 ? 37.862 0.013 64.267 1.00 20.35 344 CYS X N 1
ATOM 5537 C CA A CYS A 1 344 ? 38.511 -0.961 65.132 0.42 19.86 344 CYS X CA 1
ATOM 5538 C CA B CYS A 1 344 ? 38.473 -0.948 65.169 0.58 20.06 344 CYS X CA 1
ATOM 5539 C C . CYS A 1 344 ? 39.375 -0.265 66.186 1.00 19.28 344 CYS X C 1
ATOM 5540 O O . CYS A 1 344 ? 39.383 -0.662 67.352 1.00 21.60 344 CYS X O 1
ATOM 5555 N N . THR A 1 345 ? 40.083 0.796 65.800 1.00 16.90 345 THR X N 1
ATOM 5556 C CA . THR A 1 345 ? 41.095 1.370 66.684 1.00 17.15 345 THR X CA 1
ATOM 5557 C C . THR A 1 345 ? 40.554 2.492 67.556 1.00 18.55 345 THR X C 1
ATOM 5558 O O . THR A 1 345 ? 41.189 2.819 68.561 1.00 20.94 345 THR X O 1
ATOM 5569 N N . GLY A 1 346 ? 39.424 3.083 67.207 1.00 17.95 346 GLY X N 1
ATOM 5570 C CA . GLY A 1 346 ? 38.873 4.211 67.933 1.00 18.81 346 GLY X CA 1
ATOM 5571 C C . GLY A 1 346 ? 39.274 5.576 67.430 1.00 17.83 346 GLY X C 1
ATOM 5572 O O . GLY A 1 346 ? 38.685 6.576 67.868 1.00 20.19 346 GLY X O 1
ATOM 5576 N N . THR A 1 347 ? 40.191 5.664 66.506 1.00 15.14 347 THR X N 1
ATOM 5577 C CA . THR A 1 347 ? 40.660 6.928 65.996 1.00 14.23 347 THR X CA 1
ATOM 5578 C C . THR A 1 347 ? 39.551 7.680 65.271 1.00 14.39 347 THR X C 1
ATOM 5579 O O . THR A 1 347 ? 38.747 7.104 64.541 1.00 15.96 347 THR X O 1
ATOM 5590 N N . THR A 1 348 ? 39.511 8.986 65.461 1.00 14.30 348 THR X N 1
ATOM 5591 C CA . THR A 1 348 ? 38.597 9.835 64.708 1.00 14.41 348 THR X CA 1
ATOM 5592 C C . THR A 1 348 ? 39.312 10.363 63.462 1.00 14.18 348 THR X C 1
ATOM 5593 O O . THR A 1 348 ? 40.249 11.164 63.565 1.00 14.81 348 THR X O 1
ATOM 5604 N N . VAL A 1 349 ? 38.909 9.869 62.298 1.00 13.64 349 VAL X N 1
ATOM 5605 C CA . VAL A 1 349 ? 39.424 10.305 61.008 1.00 13.17 349 VAL X CA 1
ATOM 5606 C C . VAL A 1 349 ? 38.549 11.450 60.494 1.00 12.27 349 VAL X C 1
ATOM 5607 O O . VAL A 1 349 ? 37.320 11.289 60.382 1.00 13.43 349 VAL X O 1
ATOM 5620 N N . ILE A 1 350 ? 39.180 12.583 60.177 1.00 12.21 350 ILE X N 1
ATOM 5621 C CA . ILE A 1 350 ? 38.451 13.799 59.833 1.00 12.38 350 ILE X CA 1
ATOM 5622 C C . ILE A 1 350 ? 38.955 14.300 58.470 1.00 12.30 350 ILE X C 1
ATOM 5623 O O . ILE A 1 350 ? 40.152 14.609 58.321 1.00 12.68 350 ILE X O 1
ATOM 5639 N N . THR A 1 351 ? 38.057 14.395 57.482 1.00 11.95 351 THR X N 1
ATOM 5640 C CA . THR A 1 351 ? 38.368 15.045 56.226 1.00 12.26 351 THR X CA 1
ATOM 5641 C C . THR A 1 351 ? 37.956 16.517 56.337 1.00 13.02 351 THR X C 1
ATOM 5642 O O . THR A 1 351 ? 37.108 16.900 57.148 1.00 14.53 351 THR X O 1
ATOM 5653 N N . THR A 1 352 ? 38.549 17.337 55.480 1.00 14.03 352 THR X N 1
ATOM 5654 C CA . THR A 1 352 ? 38.389 18.775 55.565 1.00 15.47 352 THR X CA 1
ATOM 5655 C C . THR A 1 352 ? 38.199 19.486 54.230 1.00 16.63 352 THR X C 1
ATOM 5656 O O . THR A 1 352 ? 37.800 20.659 54.250 1.00 18.27 352 THR X O 1
ATOM 5667 N N . MET A 1 353 ? 38.467 18.837 53.095 1.00 17.26 353 MET X N 1
ATOM 5668 C CA A MET A 1 353 ? 38.471 19.465 51.782 0.80 17.49 353 MET X CA 1
ATOM 5669 C CA B MET A 1 353 ? 38.480 19.466 51.782 0.20 17.68 353 MET X CA 1
ATOM 5670 C C . MET A 1 353 ? 37.317 18.909 50.968 1.00 17.80 353 MET X C 1
ATOM 5671 O O . MET A 1 353 ? 37.081 17.714 50.956 1.00 17.04 353 MET X O 1
ATOM 5698 N N . GLU A 1 354 ? 36.608 19.792 50.267 1.00 19.34 354 GLU X N 1
ATOM 5699 C CA . GLU A 1 354 ? 35.407 19.388 49.588 1.00 20.15 354 GLU X CA 1
ATOM 5700 C C . GLU A 1 354 ? 35.664 18.335 48.534 1.00 16.73 354 GLU X C 1
ATOM 5701 O O . GLU A 1 354 ? 34.778 17.526 48.287 1.00 17.46 354 GLU X O 1
ATOM 5713 N N . MET A 1 355 ? 36.828 18.333 47.870 1.00 15.19 355 MET X N 1
ATOM 5714 C CA A MET A 1 355 ? 37.090 17.371 46.801 0.82 13.43 355 MET X CA 1
ATOM 5715 C CA B MET A 1 355 ? 37.124 17.387 46.802 0.18 14.60 355 MET X CA 1
ATOM 5716 C C . MET A 1 355 ? 37.819 16.127 47.304 1.00 12.62 355 MET X C 1
ATOM 5717 O O . MET A 1 355 ? 38.296 15.348 46.494 1.00 13.34 355 MET X O 1
ATOM 5744 N N . SER A 1 356 ? 37.884 15.906 48.613 1.00 12.03 356 SER X N 1
ATOM 5745 C CA . SER A 1 356 ? 38.580 14.701 49.110 1.00 11.66 356 SER X CA 1
ATOM 5746 C C . SER A 1 356 ? 37.894 14.192 50.385 1.00 11.76 356 SER X C 1
ATOM 5747 O O . SER A 1 356 ? 38.311 14.452 51.525 1.00 13.92 356 SER X O 1
ATOM 5755 N N . LYS A 1 357 ? 36.848 13.405 50.198 1.00 11.01 357 LYS X N 1
ATOM 5756 C CA . LYS A 1 357 ? 36.063 12.808 51.264 1.00 11.29 357 LYS X CA 1
ATOM 5757 C C . LYS A 1 357 ? 36.300 11.306 51.272 1.00 11.14 357 LYS X C 1
ATOM 5758 O O . LYS A 1 357 ? 36.676 10.723 50.257 1.00 11.38 357 LYS X O 1
ATOM 5777 N N . ILE A 1 358 ? 36.032 10.662 52.408 1.00 10.63 358 ILE X N 1
ATOM 5778 C CA . ILE A 1 358 ? 36.205 9.203 52.512 1.00 10.42 358 ILE X CA 1
ATOM 5779 C C . ILE A 1 358 ? 34.974 8.679 53.225 1.00 11.04 358 ILE X C 1
ATOM 5780 O O . ILE A 1 358 ? 34.689 9.091 54.346 1.00 12.05 358 ILE X O 1
ATOM 5796 N N . THR A 1 359 ? 34.229 7.773 52.578 1.00 11.05 359 THR X N 1
ATOM 5797 C CA . THR A 1 359 ? 33.036 7.232 53.212 1.00 11.32 359 THR X CA 1
ATOM 5798 C C . THR A 1 359 ? 33.353 6.684 54.602 1.00 11.48 359 THR X C 1
ATOM 5799 O O . THR A 1 359 ? 34.297 5.901 54.769 1.00 11.97 359 THR X O 1
ATOM 5810 N N . GLY A 1 360 ? 32.581 7.099 55.602 1.00 12.10 360 GLY X N 1
ATOM 5811 C CA . GLY A 1 360 ? 32.748 6.677 56.955 1.00 13.05 360 GLY X CA 1
ATOM 5812 C C . GLY A 1 360 ? 33.594 7.581 57.796 1.00 13.04 360 GLY X C 1
ATOM 5813 O O . GLY A 1 360 ? 33.648 7.358 59.013 1.00 15.22 360 GLY X O 1
ATOM 5817 N N . ALA A 1 361 ? 34.281 8.557 57.228 1.00 13.17 361 ALA X N 1
ATOM 5818 C CA . ALA A 1 361 ? 35.044 9.536 58.004 1.00 13.90 361 ALA X CA 1
ATOM 5819 C C . ALA A 1 361 ? 34.151 10.724 58.318 1.00 16.45 361 ALA X C 1
ATOM 5820 O O . ALA A 1 361 ? 33.233 11.022 57.574 1.00 21.02 361 ALA X O 1
ATOM 5827 N N . THR A 1 362 ? 34.418 11.408 59.398 1.00 15.96 362 THR X N 1
ATOM 5828 C CA . THR A 1 362 ? 33.720 12.640 59.707 1.00 16.71 362 THR X CA 1
ATOM 5829 C C . THR A 1 362 ? 34.285 13.750 58.866 1.00 16.11 362 THR X C 1
ATOM 5830 O O . THR A 1 362 ? 35.495 13.873 58.754 1.00 17.02 362 THR X O 1
ATOM 5841 N N . HIS A 1 363 ? 33.423 14.588 58.305 1.00 15.96 363 HIS X N 1
ATOM 5842 C CA . HIS A 1 363 ? 33.858 15.695 57.481 1.00 16.04 363 HIS X CA 1
ATOM 5843 C C . HIS A 1 363 ? 33.613 16.992 58.229 1.00 16.97 363 HIS X C 1
ATOM 5844 O O . HIS A 1 363 ? 32.498 17.241 58.710 1.00 18.62 363 HIS X O 1
ATOM 5858 N N . VAL A 1 364 ? 34.654 17.800 58.375 1.00 18.64 364 VAL X N 1
ATOM 5859 C CA . VAL A 1 364 ? 34.560 19.128 58.977 1.00 21.48 364 VAL X CA 1
ATOM 5860 C C . VAL A 1 364 ? 35.068 20.082 57.920 1.00 23.73 364 VAL X C 1
ATOM 5861 O O . VAL A 1 364 ? 36.269 20.100 57.638 1.00 25.06 364 VAL X O 1
ATOM 5874 N N . ASN A 1 365 ? 34.171 20.874 57.324 1.00 24.75 365 ASN X N 1
ATOM 5875 C CA A ASN A 1 365 ? 34.608 21.790 56.287 0.62 25.97 365 ASN X CA 1
ATOM 5876 C CA B ASN A 1 365 ? 34.570 21.810 56.285 0.38 25.48 365 ASN X CA 1
ATOM 5877 C C . ASN A 1 365 ? 35.603 22.762 56.879 1.00 25.44 365 ASN X C 1
ATOM 5878 O O . ASN A 1 365 ? 35.382 23.328 57.949 1.00 27.16 365 ASN X O 1
ATOM 5899 N N . PHE A 1 366 ? 36.728 22.891 56.236 1.00 22.36 366 PHE X N 1
ATOM 5900 C CA A PHE A 1 366 ? 37.749 23.855 56.632 0.65 22.01 366 PHE X CA 1
ATOM 5901 C CA B PHE A 1 366 ? 37.726 23.859 56.621 0.35 22.04 366 PHE X CA 1
ATOM 5902 C C . PHE A 1 366 ? 37.658 25.012 55.638 1.00 22.16 366 PHE X C 1
ATOM 5903 O O . PHE A 1 366 ? 37.674 24.802 54.417 1.00 24.72 366 PHE X O 1
ATOM 5936 N N . ALA A 1 367 ? 37.535 26.215 56.150 1.00 20.16 367 ALA X N 1
ATOM 5937 C CA . ALA A 1 367 ? 37.580 27.408 55.316 1.00 20.24 367 ALA X CA 1
ATOM 5938 C C . ALA A 1 367 ? 38.679 28.299 55.849 1.00 20.22 367 ALA X C 1
ATOM 5939 O O . ALA A 1 367 ? 38.747 28.544 57.064 1.00 19.03 367 ALA X O 1
ATOM 5946 N N . GLU A 1 368 ? 39.507 28.820 54.927 1.00 22.26 368 GLU X N 1
ATOM 5947 C CA . GLU A 1 368 ? 40.629 29.646 55.345 1.00 25.11 368 GLU X CA 1
ATOM 5948 C C . GLU A 1 368 ? 40.088 30.872 56.080 1.00 25.36 368 GLU X C 1
ATOM 5949 O O . GLU A 1 368 ? 40.717 31.365 57.019 1.00 25.46 368 GLU X O 1
ATOM 5961 N N . GLU A 1 369 ? 38.886 31.318 55.707 1.00 25.74 369 GLU X N 1
ATOM 5962 C CA . GLU A 1 369 ? 38.254 32.474 56.324 1.00 27.22 369 GLU X CA 1
ATOM 5963 C C . GLU A 1 369 ? 37.870 32.217 57.789 1.00 26.38 369 GLU X C 1
ATOM 5964 O O . GLU A 1 369 ? 37.643 33.189 58.526 1.00 28.52 369 GLU X O 1
ATOM 5976 N N . ALA A 1 370 ? 37.768 30.931 58.214 1.00 24.46 370 ALA X N 1
ATOM 5977 C CA . ALA A 1 370 ? 37.386 30.519 59.564 1.00 23.51 370 ALA X CA 1
ATOM 5978 C C . ALA A 1 370 ? 38.354 29.507 60.150 1.00 22.19 370 ALA X C 1
ATOM 5979 O O . ALA A 1 370 ? 37.947 28.614 60.908 1.00 21.79 370 ALA X O 1
ATOM 5986 N N . ALA A 1 371 ? 39.629 29.619 59.780 1.00 20.71 371 ALA X N 1
ATOM 5987 C CA . ALA A 1 371 ? 40.557 28.518 59.997 1.00 20.36 371 ALA X CA 1
ATOM 5988 C C . ALA A 1 371 ? 40.680 28.199 61.478 1.00 20.73 371 ALA X C 1
ATOM 5989 O O . ALA A 1 371 ? 40.689 27.020 61.864 1.00 20.40 371 ALA X O 1
ATOM 5996 N N . VAL A 1 372 ? 40.812 29.228 62.322 1.00 22.16 372 VAL X N 1
ATOM 5997 C CA . VAL A 1 372 ? 41.027 28.967 63.739 1.00 23.26 372 VAL X CA 1
ATOM 5998 C C . VAL A 1 372 ? 39.804 28.298 64.352 1.00 24.15 372 VAL X C 1
ATOM 5999 O O . VAL A 1 372 ? 39.918 27.293 65.081 1.00 23.58 372 VAL X O 1
ATOM 6012 N N . GLU A 1 373 ? 38.611 28.784 64.005 1.00 24.78 373 GLU X N 1
ATOM 6013 C CA A GLU A 1 373 ? 37.425 28.161 64.564 0.49 25.46 373 GLU X CA 1
ATOM 6014 C CA B GLU A 1 373 ? 37.366 28.188 64.497 0.51 25.83 373 GLU X CA 1
ATOM 6015 C C . GLU A 1 373 ? 37.241 26.736 64.044 1.00 24.86 373 GLU X C 1
ATOM 6016 O O . GLU A 1 373 ? 36.864 25.845 64.822 1.00 24.58 373 GLU X O 1
ATOM 6039 N N A ASN A 1 374 ? 37.596 26.419 62.783 0.33 23.97 374 ASN X N 1
ATOM 6040 N N B ASN A 1 374 ? 37.546 26.490 62.775 0.67 23.68 374 ASN X N 1
ATOM 6041 C CA A ASN A 1 374 ? 37.361 25.033 62.418 0.33 23.12 374 ASN X CA 1
ATOM 6042 C CA B ASN A 1 374 ? 37.386 25.160 62.236 0.67 22.62 374 ASN X CA 1
ATOM 6043 C C A ASN A 1 374 ? 38.429 24.156 63.032 0.33 22.96 374 ASN X C 1
ATOM 6044 C C B ASN A 1 374 ? 38.399 24.221 62.899 0.67 22.63 374 ASN X C 1
ATOM 6045 O O A ASN A 1 374 ? 38.213 22.979 63.295 0.33 23.17 374 ASN X O 1
ATOM 6046 O O B ASN A 1 374 ? 38.063 23.113 63.247 0.67 22.84 374 ASN X O 1
ATOM 6067 N N . ALA A 1 375 ? 39.638 24.697 63.188 1.00 22.65 375 ALA X N 1
ATOM 6068 C CA . ALA A 1 375 ? 40.663 23.910 63.854 1.00 22.64 375 ALA X CA 1
ATOM 6069 C C . ALA A 1 375 ? 40.222 23.551 65.265 1.00 23.41 375 ALA X C 1
ATOM 6070 O O . ALA A 1 375 ? 40.408 22.418 65.703 1.00 23.80 375 ALA X O 1
ATOM 6077 N N . LYS A 1 376 ? 39.632 24.496 66.007 1.00 24.43 376 LYS X N 1
ATOM 6078 C CA . LYS A 1 376 ? 39.144 24.160 67.351 1.00 25.58 376 LYS X CA 1
ATOM 6079 C C . LYS A 1 376 ? 38.034 23.109 67.330 1.00 25.32 376 LYS X C 1
ATOM 6080 O O . LYS A 1 376 ? 37.991 22.225 68.190 1.00 24.98 376 LYS X O 1
ATOM 6099 N N . GLN A 1 377 ? 37.137 23.170 66.345 1.00 25.16 377 GLN X N 1
ATOM 6100 C CA . GLN A 1 377 ? 36.107 22.142 66.249 1.00 26.19 377 GLN X CA 1
ATOM 6101 C C . GLN A 1 377 ? 36.750 20.777 66.053 1.00 25.61 377 GLN X C 1
ATOM 6102 O O . GLN A 1 377 ? 36.355 19.781 66.679 1.00 26.04 377 GLN X O 1
ATOM 6116 N N . ILE A 1 378 ? 37.754 20.724 65.183 1.00 24.27 378 ILE X N 1
ATOM 6117 C CA . ILE A 1 378 ? 38.453 19.477 64.894 1.00 23.90 378 ILE X CA 1
ATOM 6118 C C . ILE A 1 378 ? 39.169 18.960 66.133 1.00 23.68 378 ILE X C 1
ATOM 6119 O O . ILE A 1 378 ? 39.084 17.775 66.464 1.00 24.14 378 ILE X O 1
ATOM 6135 N N . LEU A 1 379 ? 39.902 19.830 66.824 1.00 23.28 379 LEU X N 1
ATOM 6136 C CA . LEU A 1 379 ? 40.673 19.390 67.985 1.00 23.74 379 LEU X CA 1
ATOM 6137 C C . LEU A 1 379 ? 39.774 18.995 69.148 1.00 24.16 379 LEU X C 1
ATOM 6138 O O . LEU A 1 379 ? 40.147 18.112 69.929 1.00 24.20 379 LEU X O 1
ATOM 6154 N N . ARG A 1 380 ? 38.595 19.594 69.264 1.00 24.62 380 ARG X N 1
ATOM 6155 C CA . ARG A 1 380 ? 37.682 19.131 70.301 1.00 24.94 380 ARG X CA 1
ATOM 6156 C C . ARG A 1 380 ? 37.169 17.732 70.031 1.00 24.08 380 ARG X C 1
ATOM 6157 O O . ARG A 1 380 ? 36.937 16.988 70.980 1.00 23.68 380 ARG X O 1
ATOM 6178 N N . LEU A 1 381 ? 36.988 17.349 68.764 1.00 23.13 381 LEU X N 1
ATOM 6179 C CA . LEU A 1 381 ? 36.699 15.943 68.483 1.00 22.85 381 LEU X CA 1
ATOM 6180 C C . LEU A 1 381 ? 37.836 15.049 68.950 1.00 22.34 381 LEU X C 1
ATOM 6181 O O . LEU A 1 381 ? 37.593 13.969 69.500 1.00 22.15 381 LEU X O 1
ATOM 6197 N N . ALA A 1 382 ? 39.084 15.487 68.743 1.00 21.13 382 ALA X N 1
ATOM 6198 C CA . ALA A 1 382 ? 40.234 14.704 69.176 1.00 20.83 382 ALA X CA 1
ATOM 6199 C C . ALA A 1 382 ? 40.252 14.574 70.699 1.00 21.05 382 ALA X C 1
ATOM 6200 O O . ALA A 1 382 ? 40.499 13.487 71.229 1.00 21.02 382 ALA X O 1
ATOM 6207 N N . ILE A 1 383 ? 40.005 15.671 71.424 1.00 21.67 383 ILE X N 1
ATOM 6208 C CA . ILE A 1 383 ? 39.981 15.624 72.886 1.00 23.25 383 ILE X CA 1
ATOM 6209 C C . ILE A 1 383 ? 38.904 14.660 73.366 1.00 24.41 383 ILE X C 1
ATOM 6210 O O . ILE A 1 383 ? 39.138 13.828 74.256 1.00 23.92 383 ILE X O 1
ATOM 6226 N N . ASP A 1 384 ? 37.726 14.707 72.751 1.00 25.33 384 ASP X N 1
ATOM 6227 C CA . ASP A 1 384 ? 36.669 13.781 73.151 1.00 26.97 384 ASP X CA 1
ATOM 6228 C C . ASP A 1 384 ? 37.108 12.334 72.959 1.00 24.88 384 ASP X C 1
ATOM 6229 O O . ASP A 1 384 ? 36.759 11.461 73.760 1.00 24.73 384 ASP X O 1
ATOM 6238 N N . THR A 1 385 ? 37.834 12.051 71.874 1.00 22.62 385 THR X N 1
ATOM 6239 C CA . THR A 1 385 ? 38.287 10.690 71.583 1.00 21.99 385 THR X CA 1
ATOM 6240 C C . THR A 1 385 ? 39.308 10.236 72.616 1.00 21.79 385 THR X C 1
ATOM 6241 O O . THR A 1 385 ? 39.266 9.086 73.066 1.00 21.83 385 THR X O 1
ATOM 6252 N N . PHE A 1 386 ? 40.231 11.124 73.000 1.00 21.49 386 PHE X N 1
ATOM 6253 C CA . PHE A 1 386 ? 41.143 10.800 74.086 1.00 22.26 386 PHE X CA 1
ATOM 6254 C C . PHE A 1 386 ? 40.371 10.383 75.326 1.00 22.69 386 PHE X C 1
ATOM 6255 O O . PHE A 1 386 ? 40.713 9.397 75.991 1.00 22.01 386 PHE X O 1
ATOM 6272 N N . LYS A 1 387 ? 39.326 11.141 75.681 1.00 24.27 387 LYS X N 1
ATOM 6273 C CA . LYS A 1 387 ? 38.592 10.801 76.892 1.00 26.44 387 LYS X CA 1
ATOM 6274 C C . LYS A 1 387 ? 38.003 9.392 76.787 1.00 26.50 387 LYS X C 1
ATOM 6275 O O . LYS A 1 387 ? 37.935 8.665 77.786 1.00 26.61 387 LYS X O 1
ATOM 6294 N N . ARG A 1 388 ? 37.554 8.993 75.592 1.00 27.24 388 ARG X N 1
ATOM 6295 C CA . ARG A 1 388 ? 36.894 7.703 75.437 1.00 28.68 388 ARG X CA 1
ATOM 6296 C C . ARG A 1 388 ? 37.860 6.540 75.620 1.00 27.76 388 ARG X C 1
ATOM 6297 O O . ARG A 1 388 ? 37.410 5.424 75.896 1.00 28.27 388 ARG X O 1
ATOM 6318 N N . ARG A 1 389 ? 39.170 6.763 75.482 1.00 25.84 389 ARG X N 1
ATOM 6319 C CA . ARG A 1 389 ? 40.138 5.692 75.686 1.00 25.27 389 ARG X CA 1
ATOM 6320 C C . ARG A 1 389 ? 40.742 5.738 77.075 1.00 27.86 389 ARG X C 1
ATOM 6321 O O . ARG A 1 389 ? 41.714 5.026 77.346 1.00 26.73 389 ARG X O 1
ATOM 6342 N N . LYS A 1 390 ? 40.166 6.535 77.977 1.00 32.31 390 LYS X N 1
ATOM 6343 C CA . LYS A 1 390 ? 40.593 6.481 79.367 1.00 36.89 390 LYS X CA 1
ATOM 6344 C C . LYS A 1 390 ? 40.544 5.034 79.834 1.00 37.31 390 LYS X C 1
ATOM 6345 O O . LYS A 1 390 ? 39.524 4.357 79.682 1.00 36.77 390 LYS X O 1
ATOM 6364 N N . GLY A 1 391 ? 41.687 4.533 80.288 1.00 38.03 391 GLY X N 1
ATOM 6365 C CA . GLY A 1 391 ? 41.790 3.185 80.807 1.00 38.60 391 GLY X CA 1
ATOM 6366 C C . GLY A 1 391 ? 42.145 2.082 79.830 1.00 38.86 391 GLY X C 1
ATOM 6367 O O . GLY A 1 391 ? 42.347 0.939 80.266 1.00 39.59 391 GLY X O 1
ATOM 6371 N N . LYS A 1 392 ? 42.251 2.366 78.554 1.00 37.72 392 LYS X N 1
ATOM 6372 C CA . LYS A 1 392 ? 42.591 1.302 77.614 1.00 37.80 392 LYS X CA 1
ATOM 6373 C C . LYS A 1 392 ? 44.106 1.223 77.482 1.00 34.69 392 LYS X C 1
ATOM 6374 O O . LYS A 1 392 ? 44.752 2.262 77.264 1.00 33.47 392 LYS X O 1
ATOM 6393 N N . PRO A 1 393 ? 44.729 0.052 77.615 1.00 33.49 393 PRO X N 1
ATOM 6394 C CA . PRO A 1 393 ? 46.154 -0.033 77.293 1.00 31.30 393 PRO X CA 1
ATOM 6395 C C . PRO A 1 393 ? 46.370 0.310 75.836 1.00 26.90 393 PRO X C 1
ATOM 6396 O O . PRO A 1 393 ? 45.511 0.086 74.977 1.00 28.46 393 PRO X O 1
ATOM 6407 N N . VAL A 1 394 ? 47.503 0.928 75.574 1.00 21.60 394 VAL X N 1
ATOM 6408 C CA . VAL A 1 394 ? 47.931 1.200 74.206 1.00 17.92 394 VAL X CA 1
ATOM 6409 C C . VAL A 1 394 ? 49.287 0.538 74.025 1.00 16.46 394 VAL X C 1
ATOM 6410 O O . VAL A 1 394 ? 49.994 0.243 75.003 1.00 17.54 394 VAL X O 1
ATOM 6423 N N . GLU A 1 395 ? 49.656 0.302 72.762 1.00 14.44 395 GLU X N 1
ATOM 6424 C CA . GLU A 1 395 ? 50.946 -0.330 72.445 1.00 13.28 395 GLU X CA 1
ATOM 6425 C C . GLU A 1 395 ? 51.660 0.598 71.463 1.00 12.93 395 GLU X C 1
ATOM 6426 O O . GLU A 1 395 ? 51.526 0.474 70.253 1.00 13.24 395 GLU X O 1
ATOM 6438 N N . ILE A 1 396 ? 52.413 1.539 72.016 1.00 13.22 396 ILE X N 1
ATOM 6439 C CA . ILE A 1 396 ? 53.244 2.453 71.239 1.00 13.13 396 ILE X CA 1
ATOM 6440 C C . ILE A 1 396 ? 54.654 1.872 71.241 1.00 12.19 396 ILE X C 1
ATOM 6441 O O . ILE A 1 396 ? 55.292 1.858 72.309 1.00 13.62 396 ILE X O 1
ATOM 6457 N N . PRO A 1 397 ? 55.183 1.381 70.111 1.00 12.40 397 PRO X N 1
ATOM 6458 C CA . PRO A 1 397 ? 56.573 0.922 70.120 1.00 12.23 397 PRO X CA 1
ATOM 6459 C C . PRO A 1 397 ? 57.470 2.028 70.646 1.00 12.17 397 PRO X C 1
ATOM 6460 O O . PRO A 1 397 ? 57.347 3.190 70.247 1.00 12.97 397 PRO X O 1
ATOM 6471 N N . ASN A 1 398 ? 58.419 1.669 71.519 1.00 12.40 398 ASN X N 1
ATOM 6472 C CA . ASN A 1 398 ? 59.298 2.653 72.153 1.00 12.10 398 ASN X CA 1
ATOM 6473 C C . ASN A 1 398 ? 60.518 2.875 71.268 1.00 12.45 398 ASN X C 1
ATOM 6474 O O . ASN A 1 398 ? 61.648 2.663 71.672 1.00 14.40 398 ASN X O 1
ATOM 6485 N N . ILE A 1 399 ? 60.239 3.313 70.045 1.00 12.35 399 ILE X N 1
ATOM 6486 C CA . ILE A 1 399 ? 61.220 3.368 68.976 1.00 12.39 399 ILE X CA 1
ATOM 6487 C C . ILE A 1 399 ? 61.141 4.721 68.334 1.00 12.80 399 ILE X C 1
ATOM 6488 O O . ILE A 1 399 ? 60.080 5.096 67.794 1.00 13.91 399 ILE X O 1
ATOM 6504 N N . LYS A 1 400 ? 62.240 5.452 68.367 1.00 13.48 400 LYS X N 1
ATOM 6505 C CA . LYS A 1 400 ? 62.312 6.756 67.709 1.00 14.09 400 LYS X CA 1
ATOM 6506 C C . LYS A 1 400 ? 63.744 7.071 67.382 1.00 13.45 400 LYS X C 1
ATOM 6507 O O . LYS A 1 400 ? 64.670 6.575 68.050 1.00 15.15 400 LYS X O 1
ATOM 6526 N N . THR A 1 401 ? 63.908 7.940 66.415 1.00 12.01 401 THR X N 1
ATOM 6527 C CA . THR A 1 401 ? 65.228 8.434 66.061 1.00 11.48 401 THR X CA 1
ATOM 6528 C C . THR A 1 401 ? 65.275 9.954 66.248 1.00 11.76 401 THR X C 1
ATOM 6529 O O . THR A 1 401 ? 64.266 10.639 66.228 1.00 12.86 401 THR X O 1
ATOM 6540 N N . LYS A 1 402 ? 66.485 10.467 66.443 1.00 11.75 402 LYS X N 1
ATOM 6541 C CA A LYS A 1 402 ? 66.744 11.893 66.389 0.56 11.88 402 LYS X CA 1
ATOM 6542 C CA B LYS A 1 402 ? 66.759 11.894 66.387 0.44 12.43 402 LYS X CA 1
ATOM 6543 C C . LYS A 1 402 ? 66.864 12.340 64.935 1.00 11.52 402 LYS X C 1
ATOM 6544 O O . LYS A 1 402 ? 67.481 11.656 64.101 1.00 11.83 402 LYS X O 1
ATOM 6581 N N . VAL A 1 403 ? 66.257 13.479 64.629 1.00 12.07 403 VAL X N 1
ATOM 6582 C CA . VAL A 1 403 ? 66.194 14.015 63.273 1.00 11.87 403 VAL X CA 1
ATOM 6583 C C . VAL A 1 403 ? 66.598 15.485 63.306 1.00 12.23 403 VAL X C 1
ATOM 6584 O O . VAL A 1 403 ? 65.924 16.309 63.931 1.00 14.52 403 VAL X O 1
ATOM 6597 N N . VAL A 1 404 ? 67.661 15.833 62.583 1.00 11.43 404 VAL X N 1
ATOM 6598 C CA . VAL A 1 404 ? 67.985 17.224 62.263 1.00 11.76 404 VAL X CA 1
ATOM 6599 C C . VAL A 1 404 ? 67.482 17.437 60.846 1.00 11.43 404 VAL X C 1
ATOM 6600 O O . VAL A 1 404 ? 67.784 16.628 59.951 1.00 13.34 404 VAL X O 1
ATOM 6613 N N . ALA A 1 405 ? 66.686 18.479 60.645 1.00 11.17 405 ALA X N 1
ATOM 6614 C CA . ALA A 1 405 ? 66.073 18.749 59.349 1.00 11.23 405 ALA X CA 1
ATOM 6615 C C . ALA A 1 405 ? 66.015 20.254 59.129 1.00 10.45 405 ALA X C 1
ATOM 6616 O O . ALA A 1 405 ? 66.742 20.999 59.779 1.00 10.69 405 ALA X O 1
ATOM 6623 N N . GLY A 1 406 ? 65.185 20.711 58.186 1.00 9.79 406 GLY X N 1
ATOM 6624 C CA . GLY A 1 406 ? 65.060 22.136 57.937 1.00 9.49 406 GLY X CA 1
ATOM 6625 C C . GLY A 1 406 ? 66.045 22.712 56.932 1.00 9.26 406 GLY X C 1
ATOM 6626 O O . GLY A 1 406 ? 66.243 23.946 56.924 1.00 10.52 406 GLY X O 1
ATOM 6630 N N . PHE A 1 407 ? 66.631 21.857 56.075 1.00 9.99 407 PHE X N 1
ATOM 6631 C CA . PHE A 1 407 ? 67.606 22.309 55.091 1.00 10.14 407 PHE X CA 1
ATOM 6632 C C . PHE A 1 407 ? 66.921 22.765 53.790 1.00 9.85 407 PHE X C 1
ATOM 6633 O O . PHE A 1 407 ? 67.049 22.168 52.725 1.00 10.38 407 PHE X O 1
ATOM 6650 N N . SER A 1 408 ? 66.237 23.911 53.904 1.00 10.01 408 SER X N 1
ATOM 6651 C CA . SER A 1 408 ? 65.861 24.637 52.708 1.00 9.97 408 SER X CA 1
ATOM 6652 C C . SER A 1 408 ? 67.112 25.035 51.929 1.00 10.09 408 SER X C 1
ATOM 6653 O O . SER A 1 408 ? 68.230 25.031 52.455 1.00 10.16 408 SER X O 1
ATOM 6661 N N . THR A 1 409 ? 66.942 25.456 50.673 1.00 9.92 409 THR X N 1
ATOM 6662 C CA . THR A 1 409 ? 68.101 25.906 49.909 1.00 9.64 409 THR X CA 1
ATOM 6663 C C . THR A 1 409 ? 68.718 27.148 50.538 1.00 9.40 409 THR X C 1
ATOM 6664 O O . THR A 1 409 ? 69.942 27.285 50.609 1.00 10.10 409 THR X O 1
ATOM 6675 N N . GLU A 1 410 ? 67.880 28.048 51.052 1.00 9.78 410 GLU X N 1
ATOM 6676 C CA . GLU A 1 410 ? 68.384 29.211 51.777 1.00 10.11 410 GLU X CA 1
ATOM 6677 C C . GLU A 1 410 ? 69.228 28.772 52.962 1.00 10.00 410 GLU X C 1
ATOM 6678 O O . GLU A 1 410 ? 70.28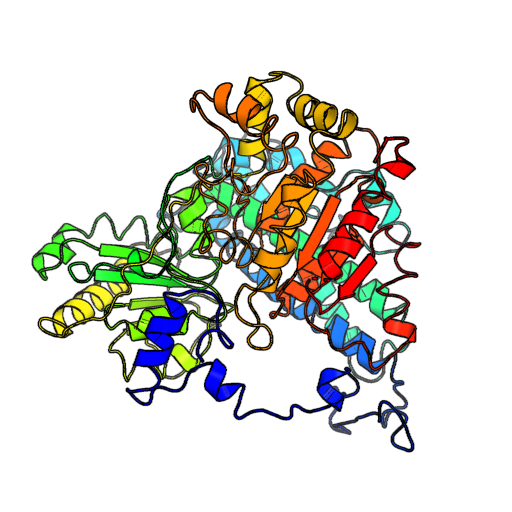5 29.362 53.220 1.00 11.08 410 GLU X O 1
ATOM 6690 N N . ALA A 1 411 ? 68.767 27.766 53.701 1.00 10.11 411 ALA X N 1
ATOM 6691 C CA . ALA A 1 411 ? 69.509 27.300 54.858 1.00 10.30 411 ALA X CA 1
ATOM 6692 C C . ALA A 1 411 ? 70.824 26.639 54.451 1.00 10.26 411 ALA X C 1
ATOM 6693 O O . ALA A 1 411 ? 71.838 26.768 55.160 1.00 11.16 411 ALA X O 1
ATOM 6700 N N . ILE A 1 412 ? 70.861 25.887 53.355 1.00 10.10 412 ILE X N 1
ATOM 6701 C CA . ILE A 1 412 ? 72.100 25.261 52.887 1.00 10.48 412 ILE X CA 1
ATOM 6702 C C . ILE A 1 412 ? 73.091 26.326 52.473 1.00 10.68 412 ILE X C 1
ATOM 6703 O O . ILE A 1 412 ? 74.278 26.269 52.839 1.00 11.43 412 ILE X O 1
ATOM 6719 N N . ILE A 1 413 ? 72.621 27.341 51.731 1.00 11.07 413 ILE X N 1
ATOM 6720 C CA . ILE A 1 413 ? 73.489 28.446 51.334 1.00 11.76 413 ILE X CA 1
ATOM 6721 C C . ILE A 1 413 ? 74.017 29.145 52.575 1.00 11.82 413 ILE X C 1
ATOM 6722 O O . ILE A 1 413 ? 75.206 29.469 52.660 1.00 12.58 413 ILE X O 1
ATOM 6738 N N . ASN A 1 414 ? 73.158 29.391 53.567 1.00 11.19 414 ASN X N 1
ATOM 6739 C CA . ASN A 1 414 ? 73.625 30.061 54.773 1.00 12.01 414 ASN X CA 1
ATOM 6740 C C . ASN A 1 414 ? 74.653 29.216 55.519 1.00 12.00 414 ASN X C 1
ATOM 6741 O O . ASN A 1 414 ? 75.668 29.751 56.013 1.00 12.99 414 ASN X O 1
ATOM 6752 N N . ALA A 1 415 ? 74.454 27.904 55.610 1.00 11.52 415 ALA X N 1
ATOM 6753 C CA . ALA A 1 415 ? 75.442 27.051 56.279 1.00 12.06 415 ALA X CA 1
ATOM 6754 C C . ALA A 1 415 ? 76.786 27.088 55.570 1.00 11.85 415 ALA X C 1
ATOM 6755 O O . ALA A 1 415 ? 77.836 27.190 56.217 1.00 12.91 415 ALA X O 1
ATOM 6762 N N . LEU A 1 416 ? 76.766 27.007 54.241 1.00 12.21 416 LEU X N 1
ATOM 6763 C CA . LEU A 1 416 ? 77.973 27.118 53.438 1.00 12.63 416 LEU X CA 1
ATOM 6764 C C . LEU A 1 416 ? 78.632 28.489 53.559 1.00 13.68 416 LEU X C 1
ATOM 6765 O O . LEU A 1 416 ? 79.864 28.611 53.521 1.00 14.52 416 LEU X O 1
ATOM 6781 N N . SER A 1 417 ? 77.838 29.534 53.774 1.00 13.72 417 SER X N 1
ATOM 6782 C CA . SER A 1 417 ? 78.375 30.879 53.848 1.00 14.78 417 SER X CA 1
ATOM 6783 C C . SER A 1 417 ? 79.279 31.067 55.065 1.00 15.66 417 SER X C 1
ATOM 6784 O O . SER A 1 417 ? 80.035 32.033 55.110 1.00 17.02 417 SER X O 1
ATOM 6792 N N . LYS A 1 418 ? 79.168 30.204 56.072 1.00 16.03 418 LYS X N 1
ATOM 6793 C CA . LYS A 1 418 ? 80.072 30.259 57.212 1.00 17.18 418 LYS X CA 1
ATOM 6794 C C . LYS A 1 418 ? 81.486 29.883 56.835 1.00 16.98 418 LYS X C 1
ATOM 6795 O O . LYS A 1 418 ? 82.412 30.206 57.585 1.00 18.59 418 LYS X O 1
ATOM 6814 N N . LEU A 1 419 ? 81.671 29.198 55.717 1.00 16.38 419 LEU X N 1
ATOM 6815 C CA . LEU A 1 419 ? 82.980 28.898 55.157 1.00 16.76 419 LEU X CA 1
ATOM 6816 C C . LEU A 1 419 ? 83.420 29.923 54.132 1.00 16.89 419 LEU X C 1
ATOM 6817 O O . LEU A 1 419 ? 84.601 30.173 53.982 1.00 20.68 419 LEU X O 1
ATOM 6833 N N . ASN A 1 420 ? 82.502 30.570 53.443 1.00 14.83 420 ASN X N 1
ATOM 6834 C CA . ASN A 1 420 ? 82.832 31.540 52.402 1.00 14.21 420 ASN X CA 1
ATOM 6835 C C . ASN A 1 420 ? 81.646 32.496 52.311 1.00 14.30 420 ASN X C 1
ATOM 6836 O O . ASN A 1 420 ? 80.634 32.186 51.672 1.00 14.14 420 ASN X O 1
ATOM 6847 N N . ALA A 1 421 ? 81.780 33.657 52.959 1.00 15.00 421 ALA X N 1
ATOM 6848 C CA . ALA A 1 421 ? 80.622 34.506 53.184 1.00 15.98 421 ALA X CA 1
ATOM 6849 C C . ALA A 1 421 ? 80.050 35.058 51.892 1.00 15.98 421 ALA X C 1
ATOM 6850 O O . ALA A 1 421 ? 78.820 35.110 51.719 1.00 17.73 421 ALA X O 1
ATOM 6857 N N . ASN A 1 422 ? 80.899 35.466 50.956 1.00 14.64 422 ASN X N 1
ATOM 6858 C CA . ASN A 1 422 ? 80.402 36.113 49.741 1.00 15.89 422 ASN X CA 1
ATOM 6859 C C . ASN A 1 422 ? 80.433 35.236 48.515 1.00 15.01 422 ASN X C 1
ATOM 6860 O O . ASN A 1 422 ? 80.090 35.708 47.421 1.00 17.17 422 ASN X O 1
ATOM 6871 N N . ASP A 1 423 ? 80.738 33.953 48.662 1.00 13.62 423 ASP X N 1
ATOM 6872 C CA . ASP A 1 423 ? 80.631 32.987 47.557 1.00 12.54 423 ASP X CA 1
ATOM 6873 C C . ASP A 1 423 ? 80.261 31.658 48.190 1.00 12.10 423 ASP X C 1
ATOM 6874 O O . ASP A 1 423 ? 81.063 30.724 48.244 1.00 12.45 423 ASP X O 1
ATOM 6883 N N . PRO A 1 424 ? 79.033 31.548 48.730 1.00 12.94 424 PRO X N 1
ATOM 6884 C CA . PRO A 1 424 ? 78.692 30.367 49.554 1.00 13.46 424 PRO X CA 1
ATOM 6885 C C . PRO A 1 424 ? 78.720 29.065 48.793 1.00 13.20 424 PR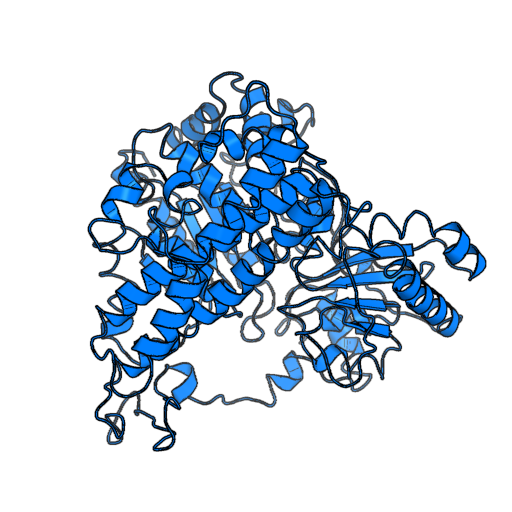O X C 1
ATOM 6886 O O . PRO A 1 424 ? 78.988 28.007 49.385 1.00 14.98 424 PRO X O 1
ATOM 6897 N N . LEU A 1 425 ? 78.407 29.079 47.490 1.00 12.84 425 LEU X N 1
ATOM 6898 C CA . LEU A 1 425 ? 78.423 27.816 46.769 1.00 13.34 425 LEU X CA 1
ATOM 6899 C C . LEU A 1 425 ? 79.829 27.299 46.530 1.00 12.44 425 LEU X C 1
ATOM 6900 O O . LEU A 1 425 ? 80.029 26.102 46.304 1.00 13.58 425 LEU X O 1
ATOM 6916 N N . LYS A 1 426 ? 80.831 28.187 46.561 1.00 12.51 426 LYS X N 1
ATOM 6917 C CA . LYS A 1 426 ? 82.185 27.791 46.227 1.00 12.83 426 LYS X CA 1
ATOM 6918 C C . LYS A 1 426 ? 82.739 26.691 47.128 1.00 12.71 426 LYS X C 1
ATOM 6919 O O . LYS A 1 426 ? 83.318 25.740 46.583 1.00 13.32 426 LYS X O 1
ATOM 6938 N N . PRO A 1 427 ? 82.566 26.706 48.456 1.00 13.66 427 PRO X N 1
ATOM 6939 C CA . PRO A 1 427 ? 83.104 25.587 49.245 1.00 14.11 427 PRO X CA 1
ATOM 6940 C C . PRO A 1 427 ? 82.496 24.251 48.843 1.00 13.22 427 PRO X C 1
ATOM 6941 O O . PRO A 1 427 ? 83.193 23.223 48.860 1.00 13.61 427 PRO X O 1
ATOM 6952 N N . LEU A 1 428 ? 81.211 24.220 48.459 1.00 13.03 428 LEU X N 1
ATOM 6953 C CA . LEU A 1 428 ? 80.642 22.964 47.971 1.00 12.84 428 LEU X CA 1
ATOM 6954 C C . LEU A 1 428 ? 81.330 22.528 46.686 1.00 11.95 428 LEU X C 1
ATOM 6955 O O . LEU A 1 428 ? 81.785 21.379 46.541 1.00 13.43 428 LEU X O 1
ATOM 6971 N N . ILE A 1 429 ? 81.458 23.456 45.736 1.00 11.10 429 ILE X N 1
ATOM 6972 C CA . ILE A 1 429 ? 82.100 23.147 44.473 1.00 11.07 429 ILE X CA 1
ATOM 6973 C C . ILE A 1 429 ? 83.559 22.724 44.682 1.00 10.84 429 ILE X C 1
ATOM 6974 O O . ILE A 1 429 ? 84.033 21.776 44.053 1.00 11.37 429 ILE X O 1
ATOM 6990 N N . ASP A 1 430 ? 84.288 23.412 45.560 1.00 11.31 430 ASP X N 1
ATOM 6991 C CA . ASP A 1 430 ? 85.670 23.052 45.830 1.00 11.58 430 ASP X CA 1
ATOM 6992 C C . ASP A 1 430 ? 85.805 21.613 46.263 1.00 11.77 430 ASP X C 1
ATOM 6993 O O . ASP A 1 430 ? 86.744 20.929 45.852 1.00 12.62 430 ASP X O 1
ATOM 7002 N N . ASN A 1 431 ? 84.897 21.159 47.108 1.00 11.64 431 ASN X N 1
ATOM 7003 C CA . ASN A 1 431 ? 84.947 19.813 47.610 1.00 12.85 431 ASN X CA 1
ATOM 7004 C C . ASN A 1 431 ? 84.444 18.785 46.616 1.00 12.76 431 ASN X C 1
ATOM 7005 O O . ASN A 1 431 ? 84.848 17.624 46.685 1.00 14.08 431 ASN X O 1
ATOM 7016 N N . VAL A 1 432 ? 83.604 19.175 45.660 1.00 11.96 432 VAL X N 1
ATOM 7017 C CA . VAL A 1 432 ? 83.352 18.294 44.530 1.00 12.03 432 VAL X CA 1
ATOM 7018 C C . VAL A 1 432 ? 84.623 18.132 43.718 1.00 12.53 432 VAL X C 1
ATOM 7019 O O . VAL A 1 432 ? 84.984 17.010 43.339 1.00 13.15 432 VAL X O 1
ATOM 7032 N N . VAL A 1 433 ? 85.300 19.258 43.419 1.00 12.46 433 VAL X N 1
ATOM 7033 C CA . VAL A 1 433 ? 86.516 19.215 42.594 1.00 13.10 433 VAL X CA 1
ATOM 7034 C C . VAL A 1 433 ? 87.612 18.361 43.244 1.00 13.47 433 VAL X C 1
ATOM 7035 O O . VAL A 1 433 ? 88.228 17.516 42.572 1.00 14.87 433 VAL X O 1
ATOM 7048 N N . ASN A 1 434 ? 87.831 18.525 44.544 1.00 13.89 434 ASN X N 1
ATOM 7049 C CA . ASN A 1 434 ? 88.889 17.768 45.221 1.00 15.33 434 ASN X CA 1
ATOM 7050 C C . ASN A 1 434 ? 88.483 16.354 45.615 1.00 16.63 434 ASN X C 1
ATOM 7051 O O . ASN A 1 434 ? 89.336 15.609 46.144 1.00 18.00 434 ASN X O 1
ATOM 7062 N N . GLY A 1 435 ? 87.239 15.963 45.337 1.00 15.76 435 GLY X N 1
ATOM 7063 C CA . GLY A 1 435 ? 86.819 14.611 45.548 1.00 16.15 435 GLY X CA 1
ATOM 7064 C C . GLY A 1 435 ? 86.270 14.307 46.935 1.00 16.17 435 GLY X C 1
ATOM 7065 O O . GLY A 1 435 ? 85.842 13.178 47.173 1.00 17.33 435 GLY X O 1
ATOM 7069 N N . ASN A 1 436 ? 86.301 15.268 47.867 1.00 15.15 436 ASN X N 1
ATOM 7070 C CA . ASN A 1 436 ? 85.667 15.009 49.140 1.00 15.20 436 ASN X CA 1
ATOM 7071 C C . ASN A 1 436 ? 84.169 14.801 48.994 1.00 14.46 436 ASN X C 1
ATOM 7072 O O . ASN A 1 436 ? 83.577 14.111 49.830 1.00 15.82 436 ASN X O 1
ATOM 7083 N N A ILE A 1 437 ? 83.544 15.408 47.999 0.72 13.57 437 ILE X N 1
ATOM 7084 N N B ILE A 1 437 ? 83.575 15.400 47.981 0.28 13.91 437 ILE X N 1
ATOM 7085 C CA A ILE A 1 437 ? 82.148 15.195 47.608 0.72 13.08 437 ILE X CA 1
ATOM 7086 C CA B ILE A 1 437 ? 82.198 15.174 47.601 0.28 13.43 437 ILE X CA 1
ATOM 7087 C C A ILE A 1 437 ? 82.191 14.642 46.181 0.72 12.61 437 ILE X C 1
ATOM 7088 C C B ILE A 1 437 ? 82.236 14.620 46.182 0.28 12.79 437 ILE X C 1
ATOM 7089 O O A ILE A 1 437 ? 82.551 15.307 45.250 0.72 13.47 437 ILE X O 1
ATOM 7090 O O B ILE A 1 437 ? 82.770 15.253 45.276 0.28 13.19 437 ILE X O 1
ATOM 7121 N N . ARG A 1 438 ? 81.761 13.383 46.014 1.00 12.09 438 ARG X N 1
ATOM 7122 C CA . ARG A 1 438 ? 81.786 12.764 44.693 1.00 11.81 438 ARG X CA 1
ATOM 7123 C C . ARG A 1 438 ? 80.720 13.389 43.787 1.00 11.27 438 ARG X C 1
ATOM 7124 O O . ARG A 1 438 ? 80.946 13.625 42.592 1.00 11.64 438 ARG X O 1
ATOM 7145 N N . GLY A 1 439 ? 79.542 13.618 44.346 1.00 11.32 439 GLY X N 1
ATOM 7146 C CA . GLY A 1 439 ? 78.434 14.212 43.620 1.00 10.84 439 GLY X CA 1
ATOM 7147 C C . GLY A 1 439 ? 77.273 14.365 44.573 1.00 9.91 439 GLY X C 1
ATOM 7148 O O . GLY A 1 439 ? 77.462 14.278 45.787 1.00 11.07 439 GLY X O 1
ATOM 7152 N N . VAL A 1 440 ? 76.088 14.598 44.039 1.00 10.13 440 VAL X N 1
ATOM 7153 C CA . VAL A 1 440 ? 74.890 14.807 44.840 1.00 10.15 440 VAL X CA 1
ATOM 7154 C C . VAL A 1 440 ? 73.825 13.844 44.377 1.00 10.16 440 VAL X C 1
ATOM 7155 O O . VAL A 1 440 ? 73.649 13.669 43.167 1.00 10.62 440 VAL X O 1
ATOM 7168 N N . CYS A 1 441 ? 73.099 13.257 45.332 1.00 9.68 441 CYS X N 1
ATOM 7169 C CA . CYS A 1 441 ? 71.947 12.391 45.005 1.00 9.55 441 CYS X CA 1
ATOM 7170 C C . CYS A 1 441 ? 70.735 12.848 45.802 1.00 9.45 441 CYS X C 1
ATOM 7171 O O . CYS A 1 441 ? 70.841 12.915 47.015 1.00 10.15 441 CYS X O 1
ATOM 7179 N N . LEU A 1 442 ? 69.642 13.142 45.123 1.00 8.96 442 LEU X N 1
ATOM 7180 C CA . LEU A 1 442 ? 68.352 13.432 45.723 1.00 9.39 442 LEU X CA 1
ATOM 7181 C C . LEU A 1 442 ? 67.508 12.148 45.810 1.00 8.85 442 LEU X C 1
ATOM 7182 O O . LEU A 1 442 ? 67.193 11.573 44.760 1.00 9.91 442 LEU X O 1
ATOM 7198 N N . PHE A 1 443 ? 67.156 11.725 47.013 1.00 9.17 443 PHE X N 1
ATOM 7199 C CA . PHE A 1 443 ? 66.141 10.689 47.207 1.00 9.28 443 PHE X CA 1
ATOM 7200 C C . PHE A 1 443 ? 64.778 11.349 47.325 1.00 9.00 443 PHE X C 1
ATOM 7201 O O . PHE A 1 443 ? 64.612 12.281 48.126 1.00 10.12 443 PHE X O 1
ATOM 7218 N N . ALA A 1 444 ? 63.810 10.817 46.613 1.00 9.19 444 ALA X N 1
ATOM 7219 C CA . ALA A 1 444 ? 62.498 11.408 46.528 1.00 9.50 444 ALA X CA 1
ATOM 7220 C C . ALA A 1 444 ? 61.443 10.325 46.477 1.00 9.02 444 ALA X C 1
ATOM 7221 O O . ALA A 1 444 ? 61.717 9.161 46.150 1.00 9.44 444 ALA X O 1
ATOM 7228 N N . GLY A 1 445 ? 60.211 10.731 46.730 1.00 9.46 445 GLY X N 1
ATOM 7229 C CA . GLY A 1 445 ? 59.099 9.821 46.483 1.00 9.90 445 GLY X CA 1
ATOM 7230 C C . GLY A 1 445 ? 58.659 8.943 47.615 1.00 10.16 445 GLY X C 1
ATOM 7231 O O . GLY A 1 445 ? 59.261 9.008 48.753 1.00 11.86 445 GLY X O 1
ATOM 7235 N N . CYS A 1 446 ? 57.736 8.063 47.259 1.00 9.55 446 CYS X N 1
ATOM 7236 C CA . CYS A 1 446 ? 57.009 7.214 48.202 1.00 9.43 446 CYS X CA 1
ATOM 7237 C C . CYS A 1 446 ? 57.618 5.902 48.629 1.00 9.29 446 CYS X C 1
ATOM 7238 O O . CYS A 1 446 ? 58.754 5.623 48.221 1.00 9.94 446 CYS X O 1
ATOM 7245 N N . ASN A 1 447 ? 56.883 5.179 49.467 1.00 8.79 447 ASN X N 1
ATOM 7246 C CA . ASN A 1 447 ? 57.193 3.773 49.766 1.00 8.93 447 ASN X CA 1
ATOM 7247 C C . ASN A 1 447 ? 56.216 3.061 48.834 1.00 8.89 447 ASN X C 1
ATOM 7248 O O . ASN A 1 447 ? 55.260 3.710 48.366 1.00 9.39 447 ASN X O 1
ATOM 7259 N N . ASN A 1 448 ? 56.434 1.800 48.537 1.00 9.12 448 ASN X N 1
ATOM 7260 C CA . ASN A 1 448 ? 55.563 1.016 47.673 1.00 9.44 448 ASN X CA 1
ATOM 7261 C C . ASN A 1 448 ? 55.462 -0.380 48.254 1.00 9.24 448 ASN X C 1
ATOM 7262 O O . ASN A 1 448 ? 56.499 -0.992 48.515 1.00 9.92 448 ASN X O 1
ATOM 7273 N N . VAL A 1 449 ? 54.259 -0.866 48.494 1.00 9.03 449 VAL X N 1
ATOM 7274 C CA . VAL A 1 449 ? 54.074 -2.176 49.118 1.00 9.17 449 VAL X CA 1
ATOM 7275 C C . VAL A 1 449 ? 54.818 -3.313 48.415 1.00 9.69 449 VAL X C 1
ATOM 7276 O O . VAL A 1 449 ? 55.068 -4.340 49.037 1.00 10.44 449 VAL X O 1
ATOM 7289 N N . LYS A 1 450 ? 55.159 -3.173 47.130 1.00 9.96 450 LYS X N 1
ATOM 7290 C CA . LYS A 1 450 ? 55.900 -4.217 46.452 1.00 10.50 450 LYS X CA 1
ATOM 7291 C C . LYS A 1 450 ? 57.330 -4.360 46.977 1.00 10.73 450 LYS X C 1
ATOM 7292 O O . LYS A 1 450 ? 57.924 -5.431 46.778 1.00 11.84 450 LYS X O 1
ATOM 7311 N N . VAL A 1 451 ? 57.884 -3.335 47.603 1.00 9.96 451 VAL X N 1
ATOM 7312 C CA . VAL A 1 451 ? 59.276 -3.304 48.054 1.00 9.96 451 VAL X CA 1
ATOM 7313 C C . VAL A 1 451 ? 59.247 -3.346 49.576 1.00 9.68 451 VAL X C 1
ATOM 7314 O O . VAL A 1 451 ? 58.584 -2.507 50.196 1.00 9.82 451 VAL X O 1
ATOM 7327 N N . PRO A 1 452 ? 60.005 -4.231 50.236 1.00 10.15 452 PRO X N 1
ATOM 7328 C CA . PRO A 1 452 ? 60.076 -4.166 51.712 1.00 10.40 452 PRO X CA 1
ATOM 7329 C C . PRO A 1 452 ? 60.363 -2.738 52.147 1.00 9.48 452 PRO X C 1
ATOM 7330 O O . PRO A 1 452 ? 61.337 -2.124 51.692 1.00 10.23 452 PRO X O 1
ATOM 7341 N N . GLN A 1 453 ? 59.550 -2.212 53.060 1.00 9.50 453 GLN X N 1
ATOM 7342 C CA . GLN A 1 453 ? 59.528 -0.764 53.276 1.00 9.04 453 GLN X CA 1
ATOM 7343 C C . GLN A 1 453 ? 60.905 -0.264 53.672 1.00 8.70 453 GLN X C 1
ATOM 7344 O O . GLN A 1 453 ? 61.481 -0.769 54.636 1.00 9.49 453 GLN X O 1
ATOM 7358 N N . ASP A 1 454 ? 61.394 0.724 52.950 1.00 9.28 454 ASP X N 1
ATOM 7359 C CA . ASP A 1 454 ? 62.624 1.478 53.178 1.00 9.44 454 ASP X CA 1
ATOM 7360 C C . ASP A 1 454 ? 63.860 0.765 52.653 1.00 9.35 454 ASP X C 1
ATOM 7361 O O . ASP A 1 454 ? 64.939 1.374 52.667 1.00 10.43 454 ASP X O 1
ATOM 7370 N N . GLN A 1 455 ? 63.747 -0.488 52.230 1.00 9.35 455 GLN X N 1
ATOM 7371 C CA . GLN A 1 455 ? 64.931 -1.278 51.919 1.00 10.19 455 GLN X CA 1
ATOM 7372 C C . GLN A 1 455 ? 65.737 -0.662 50.779 1.00 10.27 455 GLN X C 1
ATOM 7373 O O . GLN A 1 455 ? 66.977 -0.712 50.776 1.00 10.70 455 GLN X O 1
ATOM 7387 N N . ASN A 1 456 ? 65.072 -0.130 49.738 1.00 9.87 456 ASN X N 1
ATOM 7388 C CA . ASN A 1 456 ? 65.836 0.457 48.644 1.00 9.66 456 ASN X CA 1
ATOM 7389 C C . ASN A 1 456 ? 66.480 1.773 49.063 1.00 9.61 456 ASN X C 1
ATOM 7390 O O . ASN A 1 456 ? 67.670 2.015 48.795 1.00 10.21 456 ASN X O 1
ATOM 7401 N N . PHE A 1 457 ? 65.712 2.652 49.716 1.00 9.21 457 PHE X N 1
ATOM 7402 C CA . PHE A 1 457 ? 66.290 3.918 50.165 1.00 9.24 457 PHE X CA 1
ATOM 7403 C C . PHE A 1 457 ? 67.545 3.685 51.017 1.00 9.62 457 PHE X C 1
ATOM 7404 O O . PHE A 1 457 ? 68.582 4.322 50.811 1.00 10.06 457 PHE X O 1
ATOM 7421 N N . THR A 1 458 ? 67.463 2.789 52.016 1.00 9.65 458 THR X N 1
ATOM 7422 C CA . THR A 1 458 ? 68.611 2.665 52.913 1.00 10.05 458 THR X CA 1
ATOM 7423 C C . THR A 1 458 ? 69.769 1.941 52.249 1.00 9.92 458 THR X C 1
ATOM 7424 O O . THR A 1 458 ? 70.925 2.293 52.468 1.00 10.78 458 THR X O 1
ATOM 7435 N N . THR A 1 459 ? 69.488 0.919 51.451 1.00 10.06 459 THR X N 1
ATOM 7436 C CA . THR A 1 459 ? 70.564 0.193 50.785 1.00 10.30 459 THR X CA 1
ATOM 7437 C C . THR A 1 459 ? 71.326 1.110 49.829 1.00 10.15 459 THR X C 1
ATOM 7438 O O . THR A 1 459 ? 72.569 1.121 49.808 1.00 11.24 459 THR X O 1
ATOM 7449 N N . ILE A 1 460 ? 70.606 1.843 48.998 1.00 9.77 460 ILE X N 1
ATOM 7450 C CA . ILE A 1 460 ? 71.261 2.752 48.063 1.00 9.08 460 ILE X CA 1
ATOM 7451 C C . ILE A 1 460 ? 71.973 3.863 48.814 1.00 9.67 460 ILE X C 1
ATOM 7452 O O . ILE A 1 460 ? 73.139 4.164 48.525 1.00 10.68 460 ILE X O 1
ATOM 7468 N N . ALA A 1 461 ? 71.310 4.494 49.790 1.00 10.09 461 ALA X N 1
ATOM 7469 C CA . ALA A 1 461 ? 71.946 5.606 50.497 1.00 10.13 461 ALA X CA 1
ATOM 7470 C C . ALA A 1 461 ? 73.232 5.154 51.179 1.00 10.47 461 ALA X C 1
ATOM 7471 O O . ALA A 1 461 ? 74.238 5.859 51.134 1.00 10.69 461 ALA X O 1
ATOM 7478 N N . ARG A 1 462 ? 73.234 3.981 51.830 1.00 10.79 462 ARG X N 1
ATOM 7479 C CA A ARG A 1 462 ? 74.452 3.536 52.500 0.29 10.97 462 ARG X CA 1
ATOM 7480 C CA B ARG A 1 462 ? 74.450 3.519 52.503 0.71 10.95 462 ARG X CA 1
ATOM 7481 C C . ARG A 1 462 ? 75.621 3.428 51.524 1.00 11.11 462 ARG X C 1
ATOM 7482 O O . ARG A 1 462 ? 76.759 3.825 51.857 1.00 11.82 462 ARG X O 1
ATOM 7523 N N . LYS A 1 463 ? 75.397 2.867 50.340 1.00 11.30 463 LYS X N 1
ATOM 7524 C CA A LYS A 1 463 ? 76.473 2.721 49.364 0.34 12.27 463 LYS X CA 1
ATOM 7525 C CA B LYS A 1 463 ? 76.471 2.723 49.364 0.41 11.77 463 LYS X CA 1
ATOM 7526 C CA C LYS A 1 463 ? 76.482 2.713 49.340 0.25 11.33 463 LYS X CA 1
ATOM 7527 C C . LYS A 1 463 ? 76.960 4.082 48.849 1.00 11.94 463 LYS X C 1
ATOM 7528 O O . LYS A 1 463 ? 78.166 4.322 48.748 1.00 12.89 463 LYS X O 1
ATOM 7581 N N . LEU A 1 464 ? 76.032 5.004 48.593 1.00 10.83 464 LEU X N 1
ATOM 7582 C CA . LEU A 1 464 ? 76.414 6.329 48.113 1.00 11.09 464 LEU X CA 1
ATOM 7583 C C . LEU A 1 464 ? 77.181 7.115 49.167 1.00 10.47 464 LEU X C 1
ATOM 7584 O O . LEU A 1 464 ? 78.195 7.767 48.843 1.00 11.37 464 LEU X O 1
ATOM 7600 N N . LEU A 1 465 ? 76.733 7.060 50.422 1.00 10.64 465 LEU X N 1
ATOM 7601 C CA . LEU A 1 465 ? 77.407 7.808 51.489 1.00 10.82 465 LEU X CA 1
ATOM 7602 C C . LEU A 1 465 ? 78.843 7.313 51.676 1.00 11.21 465 LEU X C 1
ATOM 7603 O O . LEU A 1 465 ? 79.764 8.110 51.908 1.00 11.75 465 LEU X O 1
ATOM 7619 N N . LYS A 1 466 ? 79.055 6.006 51.590 1.00 11.83 466 LYS X N 1
ATOM 7620 C CA . LYS A 1 466 ? 80.400 5.469 51.716 1.00 13.03 466 LYS X CA 1
ATOM 7621 C C . LYS A 1 466 ? 81.295 5.895 50.582 1.00 13.19 466 LYS X C 1
ATOM 7622 O O . LYS A 1 466 ? 82.515 5.971 50.770 1.00 14.21 466 LYS X O 1
ATOM 7641 N N . GLN A 1 467 ? 80.720 6.223 49.432 1.00 12.65 467 GLN X N 1
ATOM 7642 C CA . GLN A 1 467 ? 81.435 6.741 48.276 1.00 12.82 467 GLN X CA 1
ATOM 7643 C C . GLN A 1 467 ? 81.450 8.253 48.198 1.00 11.79 467 GLN X C 1
ATOM 7644 O O . GLN A 1 467 ? 81.754 8.809 47.144 1.00 12.65 467 GLN X O 1
ATOM 7658 N N . ASN A 1 468 ? 81.207 8.926 49.312 1.00 11.15 468 ASN X N 1
ATOM 7659 C CA . ASN A 1 468 ? 81.353 10.378 49.466 1.00 11.67 468 ASN X CA 1
ATOM 7660 C C . ASN A 1 468 ? 80.303 11.175 48.691 1.00 11.14 468 ASN X C 1
ATOM 7661 O O . ASN A 1 468 ? 80.539 12.361 48.376 1.00 12.41 468 ASN X O 1
ATOM 7672 N N . VAL A 1 469 ? 79.146 10.583 48.425 1.00 11.12 469 VAL X N 1
ATOM 7673 C CA . VAL A 1 469 ? 78.071 11.338 47.797 1.00 10.68 469 VAL X CA 1
ATOM 7674 C C . VAL A 1 469 ? 77.327 12.178 48.832 1.00 10.72 469 VAL X C 1
ATOM 7675 O O . VAL A 1 469 ? 76.957 11.672 49.894 1.00 11.72 469 VAL X O 1
ATOM 7688 N N . LEU A 1 470 ? 77.112 13.459 48.526 1.00 10.64 470 LEU X N 1
ATOM 7689 C CA . LEU A 1 470 ? 76.243 14.299 49.344 1.00 10.39 470 LEU X CA 1
ATOM 7690 C C . LEU A 1 470 ? 74.797 13.925 49.032 1.00 10.47 470 LEU X C 1
ATOM 7691 O O . LEU A 1 470 ? 74.364 14.001 47.884 1.00 11.57 470 LEU X O 1
ATOM 7707 N N . VAL A 1 471 ? 74.070 13.465 50.030 1.00 10.01 471 VAL X N 1
ATOM 7708 C CA . VAL A 1 471 ? 72.717 12.967 49.872 1.00 9.37 471 VAL X CA 1
ATOM 7709 C C . VAL A 1 471 ? 71.731 13.949 50.484 1.00 9.27 471 VAL X C 1
ATOM 7710 O O . VAL A 1 471 ? 71.870 14.371 51.645 1.00 10.20 471 VAL X O 1
ATOM 7723 N N . VAL A 1 472 ? 70.732 14.318 49.678 1.00 9.28 472 VAL X N 1
ATOM 7724 C CA . VAL A 1 472 ? 69.616 15.153 50.094 1.00 9.45 472 VAL X CA 1
ATOM 7725 C C . VAL A 1 472 ? 68.333 14.348 49.863 1.00 9.36 472 VAL X C 1
ATOM 7726 O O . VAL A 1 472 ? 68.323 13.410 49.069 1.00 9.51 472 VAL X O 1
ATOM 7739 N N . ALA A 1 473 ? 67.275 14.695 50.587 1.00 8.96 473 ALA X N 1
ATOM 7740 C CA . ALA A 1 473 ? 66.064 13.884 50.521 1.00 8.69 473 ALA X CA 1
ATOM 7741 C C . ALA A 1 473 ? 64.848 14.714 50.784 1.00 8.33 473 ALA X C 1
ATOM 7742 O O . ALA A 1 473 ? 64.872 15.684 51.527 1.00 8.96 473 ALA X O 1
ATOM 7749 N N . THR A 1 474 ? 63.735 14.251 50.192 1.00 8.78 474 THR X N 1
ATOM 7750 C CA . THR A 1 474 ? 62.432 14.877 50.382 1.00 8.62 474 THR X CA 1
ATOM 7751 C C . THR A 1 474 ? 61.348 13.816 50.535 1.00 8.68 474 THR X C 1
ATOM 7752 O O . THR A 1 474 ? 61.554 12.628 50.263 1.00 8.98 474 THR X O 1
ATOM 7763 N N . GLY A 1 475 ? 60.168 14.253 50.965 1.00 9.18 475 GLY X N 1
ATOM 7764 C CA . GLY A 1 475 ? 58.995 13.384 50.949 1.00 9.58 475 GLY X CA 1
ATOM 7765 C C . GLY A 1 475 ? 59.191 12.164 51.813 1.00 9.67 475 GLY X C 1
ATOM 7766 O O . GLY A 1 475 ? 59.792 12.200 52.901 1.00 9.16 475 GLY X O 1
ATOM 7770 N N A CYS A 1 476 ? 58.637 11.055 51.365 0.77 10.03 476 CYS X N 1
ATOM 7771 N N B CYS A 1 476 ? 58.637 11.043 51.327 0.23 10.20 476 CYS X N 1
ATOM 7772 C CA A CYS A 1 476 ? 58.732 9.836 52.132 0.77 10.34 476 CYS X CA 1
ATOM 7773 C CA B CYS A 1 476 ? 58.755 9.790 52.052 0.23 10.75 476 CYS X CA 1
ATOM 7774 C C A CYS A 1 476 ? 60.070 9.124 51.897 0.77 9.94 476 CYS X C 1
ATOM 7775 C C B CYS A 1 476 ? 60.174 9.277 52.041 0.23 10.27 476 CYS X C 1
ATOM 7776 O O A CYS A 1 476 ? 60.387 8.188 52.615 0.77 10.38 476 CYS X O 1
ATOM 7777 O O B CYS A 1 476 ? 60.563 8.508 52.927 0.23 9.90 476 CYS X O 1
ATOM 7790 N N . GLY A 1 477 ? 60.939 9.623 51.010 1.00 10.26 477 GLY X N 1
ATOM 7791 C CA . GLY A 1 477 ? 62.334 9.215 50.994 1.00 11.08 477 GLY X CA 1
ATOM 7792 C C . GLY A 1 477 ? 63.074 9.804 52.175 1.00 9.88 477 GLY X C 1
ATOM 7793 O O . GLY A 1 477 ? 63.819 9.108 52.883 1.00 10.54 477 GLY X O 1
ATOM 7798 N N . ALA A 1 478 ? 62.853 11.087 52.425 1.00 9.40 478 ALA X N 1
ATOM 7799 C CA . ALA A 1 478 ? 63.318 11.698 53.679 1.00 9.28 478 ALA X CA 1
ATOM 7800 C C . ALA A 1 478 ? 62.733 10.961 54.875 1.00 9.33 478 ALA X C 1
ATOM 7801 O O . ALA A 1 478 ? 63.421 10.727 55.874 1.00 9.67 478 ALA X O 1
ATOM 7808 N N . GLY A 1 479 ? 61.441 10.571 54.809 1.00 9.11 479 GLY X N 1
ATOM 7809 C CA . GLY A 1 479 ? 60.838 9.823 55.893 1.00 9.83 479 GLY X CA 1
ATOM 7810 C C . GLY A 1 479 ? 61.535 8.508 56.189 1.00 9.51 479 GLY X C 1
ATOM 7811 O O . GLY A 1 479 ? 61.827 8.186 57.354 1.00 10.49 479 GLY X O 1
ATOM 7815 N N . ALA A 1 480 ? 61.823 7.740 55.137 1.00 9.72 480 ALA X N 1
ATOM 7816 C CA . ALA A 1 480 ? 62.548 6.476 55.298 1.00 10.49 480 ALA X CA 1
ATOM 7817 C C . ALA A 1 480 ? 63.904 6.720 55.936 1.00 10.27 480 ALA X C 1
ATOM 7818 O O . ALA A 1 480 ? 64.299 6.041 56.901 1.00 11.43 480 ALA X O 1
ATOM 7825 N N . LEU A 1 481 ? 64.650 7.664 55.404 1.00 9.84 481 LEU X N 1
ATOM 7826 C CA . LEU A 1 481 ? 65.990 7.909 55.900 1.00 9.73 481 LEU X CA 1
ATOM 7827 C C . LEU A 1 481 ? 65.951 8.423 57.333 1.00 9.85 481 LEU X C 1
ATOM 7828 O O . LEU A 1 481 ? 66.776 8.020 58.167 1.00 10.52 481 LEU X O 1
ATOM 7844 N N . MET A 1 482 ? 65.002 9.312 57.671 1.00 9.65 482 MET X N 1
ATOM 7845 C CA A MET A 1 482 ? 64.956 9.792 59.043 0.62 10.05 482 MET X CA 1
ATOM 7846 C CA B MET A 1 482 ? 64.859 9.807 59.042 0.38 10.21 482 MET X CA 1
ATOM 7847 C C . MET A 1 482 ? 64.653 8.660 60.019 1.00 9.90 482 MET X C 1
ATOM 7848 O O . MET A 1 482 ? 65.265 8.596 61.092 1.00 10.07 482 MET X O 1
ATOM 7875 N N . ARG A 1 483 ? 63.732 7.761 59.671 1.00 9.79 483 ARG X N 1
ATOM 7876 C CA . ARG A 1 483 ? 63.319 6.696 60.576 1.00 9.80 483 ARG X CA 1
ATOM 7877 C C . ARG A 1 483 ? 64.429 5.677 60.781 1.00 10.30 483 ARG X C 1
ATOM 7878 O O . ARG A 1 483 ? 64.374 4.905 61.737 1.00 11.76 483 ARG X O 1
ATOM 7899 N N . HIS A 1 484 ? 65.435 5.647 59.917 1.00 9.96 484 HIS X N 1
ATOM 7900 C CA . HIS A 1 484 ? 66.562 4.732 60.025 1.00 10.64 484 HIS X CA 1
ATOM 7901 C C . HIS A 1 484 ? 67.838 5.424 60.485 1.00 10.92 484 HIS X C 1
ATOM 7902 O O . HIS A 1 484 ? 68.924 4.823 60.427 1.00 11.89 484 HIS X O 1
ATOM 7916 N N . GLY A 1 485 ? 67.758 6.653 60.983 1.00 10.63 485 GLY X N 1
ATOM 7917 C CA . GLY A 1 485 ? 68.870 7.331 61.634 1.00 10.85 485 GLY X CA 1
ATOM 7918 C C . GLY A 1 485 ? 69.764 8.155 60.734 1.00 10.53 485 GLY X C 1
ATOM 7919 O O . GLY A 1 485 ? 70.797 8.662 61.196 1.00 11.69 485 GLY X O 1
ATOM 7923 N N . PHE A 1 486 ? 69.392 8.326 59.470 1.00 10.01 486 PHE X N 1
ATOM 7924 C CA . PHE A 1 486 ? 70.249 9.034 58.518 1.00 9.93 486 PHE X CA 1
ATOM 7925 C C . PHE A 1 486 ? 70.241 10.552 58.707 1.00 10.24 486 PHE X C 1
ATOM 7926 O O . PHE A 1 486 ? 71.018 11.241 58.046 1.00 11.26 486 P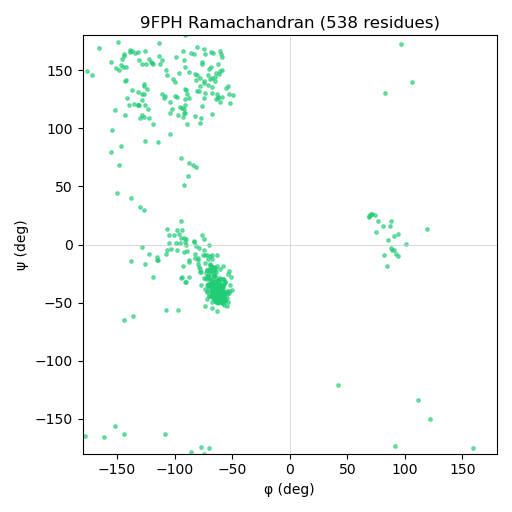HE X O 1
ATOM 7943 N N . MET A 1 487 ? 69.359 11.081 59.557 1.00 10.25 487 MET X N 1
ATOM 7944 C CA A MET A 1 487 ? 69.295 12.499 59.868 0.65 10.19 487 MET X CA 1
ATOM 7945 C CA B MET A 1 487 ? 69.363 12.507 59.846 0.35 10.42 487 MET X CA 1
ATOM 7946 C C . MET A 1 487 ? 69.842 12.799 61.263 1.00 10.89 487 MET X C 1
ATOM 7947 O O . MET A 1 487 ? 69.625 13.903 61.796 1.00 11.59 487 MET X O 1
ATOM 7974 N N . ASP A 1 488 ? 70.538 11.846 61.880 1.00 11.11 488 ASP X N 1
ATOM 7975 C CA . ASP A 1 488 ? 71.153 12.037 63.189 1.00 11.85 488 ASP X CA 1
ATOM 7976 C C . ASP A 1 488 ? 72.662 12.225 63.005 1.00 12.07 488 ASP X C 1
ATOM 7977 O O . ASP A 1 488 ? 73.338 11.294 62.557 1.00 12.06 488 ASP X O 1
ATOM 7986 N N . PRO A 1 489 ? 73.218 13.408 63.296 1.00 12.92 489 PRO X N 1
ATOM 7987 C CA . PRO A 1 489 ? 74.670 13.603 63.138 1.00 13.62 489 PRO X CA 1
ATOM 7988 C C . PRO A 1 489 ? 75.541 12.670 63.935 1.00 14.00 489 PRO X C 1
ATOM 7989 O O . PRO A 1 489 ? 76.696 12.466 63.550 1.00 14.88 489 PRO X O 1
ATOM 8000 N N . ALA A 1 490 ? 75.003 12.031 64.964 1.00 14.25 490 ALA X N 1
ATOM 8001 C CA . ALA A 1 490 ? 75.779 11.017 65.679 1.00 15.09 490 ALA X CA 1
ATOM 8002 C C . ALA A 1 490 ? 76.134 9.829 64.793 1.00 15.22 490 ALA X C 1
ATOM 8003 O O . ALA A 1 490 ? 77.008 9.042 65.179 1.00 16.56 490 ALA X O 1
ATOM 8010 N N . A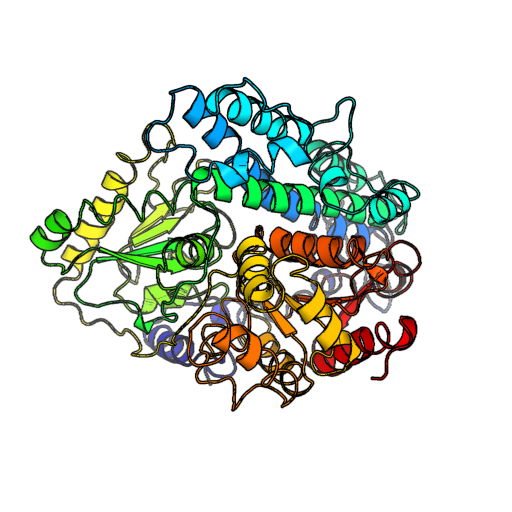SN A 1 491 ? 75.439 9.637 63.660 1.00 13.99 491 ASN X N 1
ATOM 8011 C CA . ASN A 1 491 ? 75.731 8.507 62.790 1.00 14.14 491 ASN X CA 1
ATOM 8012 C C . ASN A 1 491 ? 76.664 8.829 61.628 1.00 13.18 491 ASN X C 1
ATOM 8013 O O . ASN A 1 491 ? 76.866 7.974 60.740 1.00 13.82 491 ASN X O 1
ATOM 8024 N N . VAL A 1 492 ? 77.265 10.027 61.602 1.00 13.56 492 VAL X N 1
ATOM 8025 C CA . VAL A 1 492 ? 78.145 10.391 60.492 1.00 13.79 492 VAL X CA 1
ATOM 8026 C C . VAL A 1 492 ? 79.342 9.454 60.403 1.00 14.79 492 VAL X C 1
ATOM 8027 O O . VAL A 1 492 ? 79.729 9.023 59.311 1.00 14.92 492 VAL X O 1
ATOM 8040 N N . ASP A 1 493 ? 79.975 9.156 61.544 1.00 16.12 493 ASP X N 1
ATOM 8041 C CA A ASP A 1 493 ? 81.170 8.311 61.533 0.62 18.21 493 ASP X CA 1
ATOM 8042 C CA B ASP A 1 493 ? 81.177 8.339 61.470 0.38 17.26 493 ASP X CA 1
ATOM 8043 C C . ASP A 1 493 ? 80.869 6.951 60.924 1.00 17.50 493 ASP X C 1
ATOM 8044 O O . ASP A 1 493 ? 81.661 6.387 60.145 1.00 18.77 493 ASP X O 1
ATOM 8061 N N . GLU A 1 494 ? 79.738 6.383 61.304 1.00 16.30 494 GLU X N 1
ATOM 8062 C CA A GLU A 1 494 ? 79.372 5.062 60.815 0.97 17.41 494 GLU X CA 1
ATOM 8063 C CA B GLU A 1 494 ? 79.390 5.053 60.817 0.03 16.58 494 GLU X CA 1
ATOM 8064 C C . GLU A 1 494 ? 79.029 5.070 59.334 1.00 16.56 494 GLU X C 1
ATOM 8065 O O . GLU A 1 494 ? 79.375 4.134 58.591 1.00 17.67 494 GLU X O 1
ATOM 8088 N N . LEU A 1 495 ? 78.301 6.088 58.887 1.00 14.98 495 LEU X N 1
ATOM 8089 C CA . LEU A 1 495 ? 77.690 6.019 57.566 1.00 14.32 495 LEU X CA 1
ATOM 8090 C C . LEU A 1 495 ? 78.527 6.660 56.472 1.00 13.91 495 LEU X C 1
ATOM 8091 O O . LEU A 1 495 ? 78.386 6.273 55.307 1.00 14.89 495 LEU X O 1
ATOM 8107 N N . CYS A 1 496 ? 79.345 7.671 56.766 1.00 14.12 496 CYS X N 1
ATOM 8108 C CA . CYS A 1 496 ? 79.895 8.510 55.709 1.00 14.01 496 CYS X CA 1
ATOM 8109 C C . CYS A 1 496 ? 81.338 8.145 55.380 1.00 14.50 496 CYS X C 1
ATOM 8110 O O . CYS A 1 496 ? 82.137 7.856 56.262 1.00 14.94 496 CYS X O 1
ATOM 8118 N N . GLY A 1 497 ? 81.686 8.200 54.092 1.00 14.31 497 GLY X N 1
ATOM 8119 C CA . GLY A 1 497 ? 83.079 8.117 53.689 1.00 14.63 497 GLY X CA 1
ATOM 8120 C C . GLY A 1 497 ? 83.890 9.238 54.307 1.00 14.82 497 GLY X C 1
ATOM 8121 O O . GLY A 1 497 ? 83.362 10.260 54.747 1.00 14.44 497 GLY X O 1
ATOM 8125 N N . ASP A 1 498 ? 85.216 9.092 54.289 1.00 15.84 498 ASP X N 1
ATOM 8126 C CA . ASP A 1 498 ? 86.071 10.043 54.989 1.00 17.36 498 ASP X CA 1
ATOM 8127 C C . ASP A 1 498 ? 85.991 11.445 54.382 1.00 16.20 498 ASP X C 1
ATOM 8128 O O . ASP A 1 498 ? 86.020 12.431 55.121 1.00 15.68 498 ASP X O 1
ATOM 8137 N N . GLY A 1 499 ? 85.886 11.554 53.054 1.00 16.05 499 GLY X N 1
ATOM 8138 C CA . GLY A 1 499 ? 85.809 12.861 52.432 1.00 15.32 499 GLY X CA 1
ATOM 8139 C C . GLY A 1 499 ? 84.518 13.577 52.772 1.00 14.23 499 GLY X C 1
ATOM 8140 O O . GLY A 1 499 ? 84.532 14.759 53.141 1.00 14.31 499 GLY X O 1
ATOM 8144 N N . LEU A 1 500 ? 83.386 12.865 52.703 1.00 13.72 500 LEU X N 1
ATOM 8145 C CA . LEU A 1 500 ? 82.109 13.450 53.048 1.00 13.45 500 LEU X CA 1
ATOM 8146 C C . LEU A 1 500 ? 82.055 13.793 54.516 1.00 13.50 500 LEU X C 1
ATOM 8147 O O . LEU A 1 500 ? 81.584 14.870 54.893 1.00 13.75 500 LEU X O 1
ATOM 8163 N N . LYS A 1 501 ? 82.574 12.929 55.384 1.00 13.69 501 LYS X N 1
ATOM 8164 C CA A LYS A 1 501 ? 82.646 13.264 56.798 0.43 14.56 501 LYS X CA 1
ATOM 8165 C CA B LYS A 1 501 ? 82.626 13.277 56.792 0.57 13.99 501 LYS X CA 1
ATOM 8166 C C . LYS A 1 501 ? 83.428 14.555 57.010 1.00 14.27 501 LYS X C 1
ATOM 8167 O O . LYS A 1 501 ? 83.023 15.418 57.818 1.00 14.23 501 LYS X O 1
ATOM 8204 N N . ALA A 1 502 ? 84.559 14.707 56.304 1.00 14.13 502 ALA X N 1
ATOM 8205 C CA . ALA A 1 502 ? 85.368 15.904 56.481 1.00 14.61 502 ALA X CA 1
ATOM 8206 C C . ALA A 1 502 ? 84.556 17.149 56.129 1.00 14.15 502 ALA X C 1
ATOM 8207 O O . ALA A 1 502 ? 84.636 18.171 56.836 1.00 14.75 502 ALA X O 1
ATOM 8214 N N A VAL A 1 503 ? 83.758 17.093 55.066 0.78 14.03 503 VAL X N 1
ATOM 8215 N N B VAL A 1 503 ? 83.821 17.108 55.022 0.22 14.03 503 VAL X N 1
ATOM 8216 C CA A VAL A 1 503 ? 83.016 18.309 54.619 0.78 14.37 503 VAL X CA 1
ATOM 8217 C CA B VAL A 1 503 ? 83.058 18.290 54.618 0.22 13.95 503 VAL X CA 1
ATOM 8218 C C A VAL A 1 503 ? 81.869 18.554 55.569 0.78 13.41 503 VAL X C 1
ATOM 8219 C C B VAL A 1 503 ? 81.889 18.549 55.578 0.22 13.36 503 VAL X C 1
ATOM 8220 O O A VAL A 1 503 ? 81.621 19.699 55.953 0.78 13.17 503 VAL X O 1
ATOM 8221 O O B VAL A 1 503 ? 81.674 19.689 55.998 0.22 13.25 503 VAL X O 1
ATOM 8246 N N . LEU A 1 504 ? 81.114 17.510 55.941 1.00 13.01 504 LEU X N 1
ATOM 8247 C CA . LEU A 1 504 ? 79.994 17.722 56.855 1.00 13.03 504 LEU X CA 1
ATOM 8248 C C . LEU A 1 504 ? 80.494 18.285 58.181 1.00 13.26 504 LEU X C 1
ATOM 8249 O O . LEU A 1 504 ? 79.814 19.094 58.813 1.00 13.53 504 LEU X O 1
ATOM 8265 N N . THR A 1 505 ? 81.685 17.843 58.620 1.00 13.22 505 THR X N 1
ATOM 8266 C CA . THR A 1 505 ? 82.301 18.326 59.857 1.00 14.08 505 THR X CA 1
ATOM 8267 C C . THR A 1 505 ? 82.769 19.750 59.708 1.00 14.70 505 THR X C 1
ATOM 8268 O O . THR A 1 505 ? 82.531 20.563 60.604 1.00 15.61 505 THR X O 1
ATOM 8279 N N . ALA A 1 506 ? 83.416 20.089 58.589 1.00 15.10 506 ALA X N 1
ATOM 8280 C CA . ALA A 1 506 ? 83.872 21.469 58.405 1.00 15.03 506 ALA X CA 1
ATOM 8281 C C . ALA A 1 506 ? 82.693 22.431 58.398 1.00 14.30 506 ALA X C 1
ATOM 8282 O O . ALA A 1 506 ? 82.753 23.506 59.002 1.00 14.95 506 ALA X O 1
ATOM 8289 N N . ILE A 1 507 ? 81.608 22.079 57.694 1.00 13.98 507 ILE X N 1
ATOM 8290 C CA . ILE A 1 507 ? 80.458 22.974 57.672 1.00 14.06 507 ILE X CA 1
ATOM 8291 C C . ILE A 1 507 ? 79.861 23.082 59.056 1.00 14.35 507 ILE X C 1
ATOM 8292 O O . ILE A 1 507 ? 79.555 24.173 59.540 1.00 14.96 507 ILE X O 1
ATOM 8308 N N . GLY A 1 508 ? 79.633 21.944 59.699 1.00 14.48 508 GLY X N 1
ATOM 8309 C CA . GLY A 1 508 ? 79.033 21.965 61.030 1.00 15.50 508 GLY X CA 1
ATOM 8310 C C . GLY A 1 508 ? 79.851 22.748 62.050 1.00 15.84 508 GLY X C 1
ATOM 8311 O O . GLY A 1 508 ? 79.311 23.559 62.810 1.00 16.55 508 GLY X O 1
ATOM 8315 N N . GLU A 1 509 ? 81.168 22.557 62.056 1.00 17.33 509 GLU X N 1
ATOM 8316 C CA . GLU A 1 509 ? 81.999 23.289 62.995 1.00 19.86 509 GLU X CA 1
ATOM 8317 C C . GLU A 1 509 ? 81.956 24.777 62.727 1.00 18.67 509 GLU X C 1
ATOM 8318 O O . GLU A 1 509 ? 81.953 25.569 63.669 1.00 19.33 509 GLU X O 1
ATOM 8330 N N . ALA A 1 510 ? 81.845 25.184 61.458 1.00 19.01 510 ALA X N 1
ATOM 8331 C CA . ALA A 1 510 ? 81.774 26.592 61.126 1.00 19.33 510 ALA X CA 1
ATOM 8332 C C . ALA A 1 510 ? 80.440 27.189 61.524 1.00 19.40 510 ALA X C 1
ATOM 8333 O O . ALA A 1 510 ? 80.332 28.412 61.656 1.00 20.01 510 ALA X O 1
ATOM 8340 N N . ASN A 1 511 ? 79.414 26.347 61.678 1.00 18.99 511 ASN X N 1
ATOM 8341 C CA . ASN A 1 511 ? 78.090 26.740 62.136 1.00 18.01 511 ASN X CA 1
ATOM 8342 C C . ASN A 1 511 ? 77.956 26.648 63.645 1.00 20.05 511 ASN X C 1
ATOM 8343 O O . ASN A 1 511 ? 76.846 26.764 64.162 1.00 20.35 511 ASN X O 1
ATOM 8354 N N A GLY A 1 512 ? 79.060 26.477 64.360 0.05 21.66 512 GLY X N 1
ATOM 8355 N N B GLY A 1 512 ? 79.067 26.419 64.362 0.95 21.20 512 GLY X N 1
ATOM 8356 C CA A GLY A 1 512 ? 79.007 26.430 65.807 0.05 22.74 512 GLY X CA 1
ATOM 8357 C CA B GLY A 1 512 ? 79.065 26.406 65.787 0.95 22.59 512 GLY X CA 1
ATOM 8358 C C A GLY A 1 512 ? 78.314 25.217 66.377 0.05 23.33 512 GLY X C 1
ATOM 8359 C C B GLY A 1 512 ? 78.534 25.152 66.428 0.95 23.24 512 GLY X C 1
ATOM 8360 O O A GLY A 1 512 ? 77.701 25.312 67.447 0.05 23.62 512 GLY X O 1
ATOM 8361 O O B GLY A 1 512 ? 78.316 25.148 67.638 0.95 24.14 512 GLY X O 1
ATOM 8368 N N . LEU A 1 513 ? 78.333 24.088 65.668 1.00 23.17 513 LEU X N 1
ATOM 8369 C CA . LEU A 1 513 ? 77.727 22.887 66.217 1.00 24.48 513 LEU X CA 1
ATOM 8370 C C . LEU A 1 513 ? 78.658 22.015 67.044 1.00 26.48 513 LEU X C 1
ATOM 8371 O O . LEU A 1 513 ? 78.180 21.128 67.761 1.00 27.30 513 LEU X O 1
ATOM 8387 N N A GLY A 1 514 ? 79.964 22.229 66.932 0.05 27.16 514 GLY X N 1
ATOM 8388 N N B GLY A 1 514 ? 79.967 22.207 66.938 0.95 26.34 514 GLY X N 1
ATOM 8389 C CA A GLY A 1 514 ? 80.945 21.356 67.539 0.05 27.04 514 GLY X CA 1
ATOM 8390 C CA B GLY A 1 514 ? 80.866 21.281 67.611 0.95 27.04 514 GLY X CA 1
ATOM 8391 C C A GLY A 1 514 ? 80.954 19.949 66.965 0.05 26.42 514 GLY X C 1
ATOM 8392 C C B GLY A 1 514 ? 80.802 19.878 67.046 0.95 26.61 514 GLY X C 1
ATOM 8393 O O A GLY A 1 514 ? 81.571 19.049 67.530 0.05 26.71 514 GLY X O 1
ATOM 8394 O O B GLY A 1 514 ? 81.208 18.901 67.728 0.95 27.39 514 GLY X O 1
ATOM 8401 N N . GLY A 1 515 ? 80.287 19.751 65.835 1.00 25.08 515 GLY X N 1
ATOM 8402 C CA . GLY A 1 515 ? 80.101 18.467 65.225 1.00 22.51 515 GLY X CA 1
ATOM 8403 C C . GLY A 1 515 ? 79.564 18.704 63.835 1.00 20.13 515 GLY X C 1
ATOM 8404 O O . GLY A 1 515 ? 79.399 19.832 63.375 1.00 20.21 515 GLY X O 1
ATOM 8409 N N . PRO A 1 516 ? 79.292 17.618 63.138 1.00 18.32 516 PRO X N 1
ATOM 8410 C CA . PRO A 1 516 ? 78.890 17.721 61.739 1.00 16.67 516 PRO X CA 1
ATOM 8411 C C . PRO A 1 516 ? 77.412 18.022 61.509 1.00 14.51 516 PRO X C 1
ATOM 8412 O O . PRO A 1 516 ? 76.537 17.823 62.362 1.00 15.20 516 PRO X O 1
ATOM 8423 N N . LEU A 1 517 ? 77.158 18.436 60.265 1.00 13.60 517 LEU X N 1
ATOM 8424 C CA . LEU A 1 517 ? 75.812 18.305 59.681 1.00 13.08 517 LEU X CA 1
ATOM 8425 C C . LEU A 1 517 ? 75.411 16.834 59.681 1.00 12.79 517 LEU X C 1
ATOM 8426 O O . LEU A 1 517 ? 76.269 15.945 59.774 1.00 13.20 517 LEU X O 1
ATOM 8442 N N . PRO A 1 518 ? 74.109 16.549 59.547 1.00 12.11 518 PRO X N 1
ATOM 8443 C CA . PRO A 1 518 ? 73.691 15.155 59.497 1.00 12.21 518 PRO X CA 1
ATOM 8444 C C . PRO A 1 518 ? 74.131 14.441 58.235 1.00 11.42 518 PRO X C 1
ATOM 8445 O O . PRO A 1 518 ? 74.481 15.070 57.245 1.00 11.74 518 PRO X O 1
ATOM 8456 N N . PRO A 1 519 ? 74.056 13.115 58.238 1.00 11.45 519 PRO X N 1
ATOM 8457 C CA . PRO A 1 519 ? 74.475 12.352 57.049 1.00 11.84 519 PRO X CA 1
ATOM 8458 C C . PRO A 1 519 ? 73.708 12.699 55.780 1.00 11.63 519 PRO X C 1
ATOM 8459 O O . PRO A 1 519 ? 74.249 12.547 54.685 1.00 12.92 519 PRO X O 1
ATOM 8470 N N . VAL A 1 520 ? 72.413 12.986 55.926 1.00 10.68 520 VAL X N 1
ATOM 8471 C CA . VAL A 1 520 ? 71.490 13.297 54.831 1.00 10.59 520 VAL X CA 1
ATOM 8472 C C . VAL A 1 520 ? 70.825 14.611 55.177 1.00 9.82 520 VAL X C 1
ATOM 8473 O O . VAL A 1 520 ? 70.387 14.809 56.316 1.00 10.62 520 VAL X O 1
ATOM 8486 N N . LEU A 1 521 ? 70.710 15.492 54.174 1.00 9.65 521 LEU X N 1
ATOM 8487 C CA . LEU A 1 521 ? 70.043 16.773 54.352 1.00 9.50 521 LEU X CA 1
ATOM 8488 C C . LEU A 1 521 ? 68.585 16.702 53.915 1.00 9.28 521 LEU X C 1
ATOM 8489 O O . LEU A 1 521 ? 68.291 16.428 52.730 1.00 10.02 521 LEU X O 1
ATOM 8505 N N . HIS A 1 522 ? 67.695 16.938 54.856 1.00 9.11 522 HIS X N 1
ATOM 8506 C CA . HIS A 1 522 ? 66.251 16.905 54.617 1.00 9.18 522 HIS X CA 1
ATOM 8507 C C . HIS A 1 522 ? 65.815 18.241 54.023 1.00 9.26 522 HIS X C 1
ATOM 8508 O O . HIS A 1 522 ? 65.830 19.272 54.711 1.00 9.87 522 HIS X O 1
ATOM 8522 N N . MET A 1 523 ? 65.419 18.228 52.739 1.00 9.01 523 MET X N 1
ATOM 8523 C CA . MET A 1 523 ? 65.037 19.430 52.024 1.00 9.35 523 MET X CA 1
ATOM 8524 C C . MET A 1 523 ? 63.511 19.619 51.968 1.00 9.29 523 MET X C 1
ATOM 8525 O O . MET A 1 523 ? 63.045 20.621 51.412 1.00 10.71 523 MET X O 1
ATOM 8539 N N . GLY A 1 524 ? 62.718 18.715 52.572 1.00 9.17 524 GLY X N 1
ATOM 8540 C CA . GLY A 1 524 ? 61.324 18.998 52.839 1.00 9.22 524 GLY X CA 1
ATOM 8541 C C . GLY A 1 524 ? 60.335 18.025 52.206 1.00 8.84 524 GLY X C 1
ATOM 8542 O O . GLY A 1 524 ? 60.601 16.829 52.059 1.00 8.97 524 GLY X O 1
ATOM 8546 N N . SER A 1 525 ? 59.162 18.553 51.901 1.00 8.94 525 SER X N 1
ATOM 8547 C CA . SER A 1 525 ? 58.055 17.791 51.345 1.00 8.89 525 SER X CA 1
ATOM 8548 C C . SER A 1 525 ? 58.311 17.472 49.874 1.00 8.75 525 SER X C 1
ATOM 8549 O O . SER A 1 525 ? 59.290 17.893 49.259 1.00 9.01 525 SER X O 1
ATOM 8557 N N . CYS A 1 526 ? 57.353 16.780 49.283 1.00 9.34 526 CYS X N 1
ATOM 8558 C CA A CYS A 1 526 ? 57.503 16.493 47.802 0.87 9.63 526 CYS X CA 1
ATOM 8559 C CA B CYS A 1 526 ? 57.435 16.524 47.840 0.13 9.91 526 CYS X CA 1
ATOM 8560 C C . CYS A 1 526 ? 57.477 17.753 46.880 1.00 9.53 526 CYS X C 1
ATOM 8561 O O . CYS A 1 526 ? 58.280 17.892 45.878 1.00 9.19 526 CYS X O 1
ATOM 8574 N N . VAL A 1 527 ? 56.626 18.749 47.201 1.00 8.95 527 VAL X N 1
ATOM 8575 C CA . VAL A 1 527 ? 56.726 19.975 46.416 1.00 8.71 527 VAL X CA 1
ATOM 8576 C C . VAL A 1 527 ? 58.108 20.594 46.580 1.00 8.26 527 VAL X C 1
ATOM 8577 O O . VAL A 1 527 ? 58.636 21.208 45.648 1.00 8.83 527 VAL X O 1
ATOM 8590 N N . ASP A 1 528 ? 58.712 20.416 47.760 1.00 8.94 528 ASP X N 1
ATOM 8591 C CA . ASP A 1 528 ? 60.047 20.893 48.070 1.00 8.70 528 ASP X CA 1
ATOM 8592 C C . ASP A 1 528 ? 61.136 20.136 47.330 1.00 8.55 528 ASP X C 1
ATOM 8593 O O . ASP A 1 528 ? 62.307 20.565 47.450 1.00 8.86 528 ASP X O 1
ATOM 8602 N N . ASN A 1 529 ? 60.850 19.135 46.502 1.00 8.36 529 ASN X N 1
ATOM 8603 C CA . ASN A 1 529 ? 61.807 18.790 45.470 1.00 8.73 529 ASN X CA 1
ATOM 8604 C C . ASN A 1 529 ? 62.213 20.042 44.675 1.00 8.73 529 ASN X C 1
ATOM 8605 O O . ASN A 1 529 ? 63.309 20.113 44.102 1.00 8.96 529 ASN X O 1
ATOM 8616 N N . SER A 1 530 ? 61.313 21.041 44.600 1.00 8.72 530 SER X N 1
ATOM 8617 C CA . SER A 1 530 ? 61.673 22.291 43.936 1.00 8.85 530 SER X CA 1
ATOM 8618 C C . SER A 1 530 ? 62.874 22.984 44.608 1.00 8.78 530 SER X C 1
ATOM 8619 O O . SER A 1 530 ? 63.579 23.722 43.925 1.00 9.60 530 SER X O 1
ATOM 8627 N N . ARG A 1 531 ? 63.065 22.791 45.902 1.00 8.63 531 ARG X N 1
ATOM 8628 C CA . ARG A 1 531 ? 64.232 23.361 46.579 1.00 8.78 531 ARG X CA 1
ATOM 8629 C C . ARG A 1 531 ? 65.509 22.736 46.025 1.00 9.24 531 ARG X C 1
ATOM 8630 O O . ARG A 1 531 ? 66.533 23.418 45.847 1.00 10.02 531 ARG X O 1
ATOM 8651 N N . ALA A 1 532 ? 65.500 21.431 45.774 1.00 9.57 532 ALA X N 1
ATOM 8652 C CA . ALA A 1 532 ? 66.651 20.799 45.139 1.00 10.22 532 ALA X CA 1
ATOM 8653 C C . ALA A 1 532 ? 66.916 21.373 43.755 1.00 9.98 532 ALA X C 1
ATOM 8654 O O . ALA A 1 532 ? 68.065 21.597 43.389 1.00 10.69 532 ALA X O 1
ATOM 8661 N N . VAL A 1 533 ? 65.853 21.663 42.990 1.00 9.96 533 VAL X N 1
ATOM 8662 C CA . VAL A 1 533 ? 66.023 22.352 41.711 1.00 10.66 533 VAL X CA 1
ATOM 8663 C C . VAL A 1 533 ? 66.699 23.692 41.910 1.00 10.49 533 VAL X C 1
ATOM 8664 O O . VAL A 1 533 ? 67.614 24.050 41.168 1.00 11.10 533 VAL X O 1
ATOM 8677 N N . ALA A 1 534 ? 66.224 24.471 42.879 1.00 10.14 534 ALA X N 1
ATOM 8678 C CA . ALA A 1 534 ? 66.845 25.778 43.133 1.00 10.04 534 ALA X CA 1
ATOM 8679 C C . ALA A 1 534 ? 68.335 25.642 43.452 1.00 10.08 534 ALA X C 1
ATOM 8680 O O . ALA A 1 534 ? 69.137 26.441 42.964 1.00 11.02 534 ALA X O 1
ATOM 8687 N N . LEU A 1 535 ? 68.716 24.659 44.262 1.00 9.81 535 LEU X N 1
ATOM 8688 C CA . LEU A 1 535 ? 70.124 24.450 44.606 1.00 10.19 535 LEU X CA 1
ATOM 8689 C C . LEU A 1 535 ? 70.923 24.076 43.379 1.00 10.69 535 LEU X C 1
ATOM 8690 O O . LEU A 1 535 ? 71.999 24.628 43.126 1.00 11.87 535 LEU X O 1
ATOM 8706 N N . VAL A 1 536 ? 70.409 23.121 42.597 1.00 11.28 536 VAL X N 1
ATOM 8707 C CA . VAL A 1 536 ? 71.130 22.649 41.422 1.00 12.52 536 VAL X CA 1
ATOM 8708 C C . VAL A 1 536 ? 71.226 23.737 40.358 1.00 12.05 536 VAL X C 1
ATOM 8709 O O . VAL A 1 536 ? 72.279 23.902 39.699 1.00 12.83 536 VAL X O 1
ATOM 8722 N N . ALA A 1 537 ? 70.129 24.469 40.136 1.00 11.67 537 ALA X N 1
ATOM 8723 C CA . ALA A 1 537 ? 70.176 25.595 39.186 1.00 12.72 537 ALA X CA 1
ATOM 8724 C C . ALA A 1 537 ? 71.177 26.652 39.635 1.00 12.70 537 ALA X C 1
ATOM 8725 O O . ALA A 1 537 ? 71.891 27.235 38.810 1.00 14.15 537 ALA X O 1
ATOM 8732 N N . ALA A 1 538 ? 71.228 26.931 40.942 1.00 11.94 538 ALA X N 1
ATOM 8733 C CA . ALA A 1 538 ? 72.202 27.913 41.446 1.00 12.17 538 ALA X CA 1
ATOM 8734 C C . ALA A 1 538 ? 73.640 27.434 41.226 1.00 12.42 538 ALA X C 1
ATOM 8735 O O . ALA A 1 538 ? 74.505 28.229 40.838 1.00 13.62 538 ALA X O 1
ATOM 8742 N N . LEU A 1 539 ? 73.903 26.137 41.404 1.00 12.48 539 LEU X N 1
ATOM 8743 C CA . LEU A 1 539 ? 75.221 25.575 41.120 1.00 13.59 539 LEU X CA 1
ATOM 8744 C C . LEU A 1 539 ? 75.553 25.666 39.639 1.00 14.34 539 LEU X C 1
ATOM 8745 O O . LEU A 1 539 ? 76.656 26.086 39.265 1.00 15.16 539 LEU X O 1
ATOM 8761 N N . ALA A 1 540 ? 74.607 25.301 38.772 1.00 14.30 540 ALA X N 1
ATOM 8762 C CA . ALA A 1 540 ? 74.806 25.399 37.338 1.00 15.57 540 ALA X CA 1
ATOM 8763 C C . ALA A 1 540 ? 75.135 26.832 36.953 1.00 15.65 540 ALA X C 1
ATOM 8764 O O . ALA A 1 540 ? 76.082 27.075 36.190 1.00 16.58 540 ALA X O 1
ATOM 8771 N N . ASN A 1 541 ? 74.376 27.808 37.495 1.00 16.04 541 ASN X N 1
ATOM 8772 C CA A ASN A 1 541 ? 74.585 29.216 37.145 0.61 17.38 541 ASN X CA 1
ATOM 8773 C CA B ASN A 1 541 ? 74.615 29.188 37.110 0.39 17.04 541 ASN X CA 1
ATOM 8774 C C . ASN A 1 541 ? 75.953 29.693 37.633 1.00 16.79 541 ASN X C 1
ATOM 8775 O O . ASN A 1 541 ? 76.645 30.429 36.942 1.00 17.48 541 ASN X O 1
ATOM 8796 N N . ARG A 1 542 ? 76.362 29.258 38.824 1.00 15.52 542 ARG X N 1
ATOM 8797 C CA . ARG A 1 542 ? 77.654 29.665 39.394 1.00 14.85 542 ARG X CA 1
ATOM 8798 C C . ARG A 1 542 ? 78.795 29.133 38.549 1.00 15.52 542 ARG X C 1
ATOM 8799 O O . ARG A 1 542 ? 79.834 29.775 38.452 1.00 16.60 542 ARG X O 1
ATOM 8820 N N . LEU A 1 543 ? 78.630 27.949 37.974 1.00 16.04 543 LEU X N 1
ATOM 8821 C CA . LEU A 1 543 ? 79.620 27.303 37.136 1.00 16.48 543 LEU X CA 1
ATOM 8822 C C . LEU A 1 543 ? 79.547 27.692 35.677 1.00 16.28 543 LEU X C 1
ATOM 8823 O O . LEU A 1 543 ? 80.524 27.452 34.937 1.00 18.40 543 LEU X O 1
ATOM 8839 N N . GLY A 1 544 ? 78.452 28.306 35.221 1.00 16.25 544 GLY X N 1
ATOM 8840 C CA . GLY A 1 544 ? 78.307 28.620 33.817 1.00 16.15 544 GLY X CA 1
ATOM 8841 C C . GLY A 1 544 ? 78.093 27.420 32.932 1.00 15.26 544 GLY X C 1
ATOM 8842 O O . GLY A 1 544 ? 78.449 27.468 31.750 1.00 16.84 544 GLY X O 1
ATOM 8846 N N . VAL A 1 545 ? 77.530 26.339 33.472 1.00 14.89 545 VAL X N 1
ATOM 8847 C CA . VAL A 1 545 ? 77.200 25.155 32.677 1.00 14.93 545 VAL X CA 1
ATOM 8848 C C . VAL A 1 545 ? 75.734 24.826 32.892 1.00 14.59 545 VAL X C 1
ATOM 8849 O O . VAL A 1 545 ? 75.141 25.251 33.859 1.00 15.08 545 VAL X O 1
ATOM 8862 N N . ASP A 1 546 ? 75.182 23.959 32.047 1.00 14.43 546 ASP X N 1
ATOM 8863 C CA . ASP A 1 546 ? 73.807 23.499 32.197 1.00 14.27 546 ASP X CA 1
ATOM 8864 C C . ASP A 1 546 ? 73.762 22.298 33.155 1.00 13.12 546 ASP X C 1
ATOM 8865 O O . ASP A 1 546 ? 74.774 21.668 33.506 1.00 13.17 546 ASP X O 1
ATOM 8874 N N . LEU A 1 547 ? 72.553 22.008 33.601 1.00 12.86 547 LEU X N 1
ATOM 8875 C CA . LEU A 1 547 ? 72.317 21.009 34.640 1.00 12.55 547 LEU X CA 1
ATOM 8876 C C . LEU A 1 547 ? 72.756 19.615 34.210 1.00 12.40 547 LEU X C 1
ATOM 8877 O O . LEU A 1 547 ? 73.130 18.799 35.048 1.00 13.41 547 LEU X O 1
ATOM 8893 N N . ASP A 1 548 ? 72.674 19.313 32.935 1.00 12.05 548 ASP X N 1
ATOM 8894 C CA . ASP A 1 548 ? 73.072 18.022 32.417 1.00 12.26 548 ASP X CA 1
ATOM 8895 C C . ASP A 1 548 ? 74.567 17.815 32.339 1.00 12.49 548 ASP X C 1
ATOM 8896 O O . ASP A 1 548 ? 75.000 16.743 31.912 1.00 13.72 548 ASP X O 1
ATOM 8905 N N . ARG A 1 549 ? 75.366 18.763 32.835 1.00 11.86 549 ARG X N 1
ATOM 8906 C CA . ARG A 1 549 ? 76.797 18.541 33.002 1.00 12.20 549 ARG X CA 1
ATOM 8907 C C . ARG A 1 549 ? 77.167 18.368 34.469 1.00 12.26 549 ARG X C 1
ATOM 8908 O O . ARG A 1 549 ? 78.325 18.106 34.770 1.00 14.22 549 ARG X O 1
ATOM 8929 N N . LEU A 1 550 ? 76.232 18.521 35.388 1.00 11.86 550 LEU X N 1
ATOM 8930 C CA . LEU A 1 550 ? 76.569 18.438 36.795 1.00 11.94 550 LEU X CA 1
ATOM 8931 C C . LEU A 1 550 ? 76.520 17.008 37.324 1.00 11.20 550 LEU X C 1
ATOM 8932 O O . LEU A 1 550 ? 75.679 16.203 36.895 1.00 11.21 550 LEU X O 1
ATOM 8948 N N . PRO A 1 551 ? 77.364 16.669 38.306 1.00 11.06 551 PRO X N 1
ATOM 8949 C CA . PRO A 1 551 ? 77.341 15.325 38.930 1.00 11.11 551 PRO X CA 1
ATOM 8950 C C . PRO A 1 551 ? 76.258 15.216 39.993 1.00 10.79 551 PRO X C 1
ATOM 8951 O O . PRO A 1 551 ? 76.521 15.120 41.200 1.00 11.40 551 PRO X O 1
ATOM 8962 N N . VAL A 1 552 ? 75.001 15.289 39.510 1.00 10.28 552 VAL X N 1
ATOM 8963 C CA . VAL A 1 552 ? 73.793 15.303 40.320 1.00 9.53 552 VAL X CA 1
ATOM 8964 C C . VAL A 1 552 ? 72.835 14.291 39.719 1.00 9.81 552 VAL X C 1
ATOM 8965 O O . VAL A 1 552 ? 72.611 14.308 38.516 1.00 10.96 552 VAL X O 1
ATOM 8978 N N . VAL A 1 553 ? 72.283 13.439 40.567 1.00 9.73 553 VAL X N 1
ATOM 8979 C CA . VAL A 1 553 ? 71.343 12.399 40.180 1.00 9.14 553 VAL X CA 1
ATOM 8980 C C . VAL A 1 553 ? 70.166 12.403 41.152 1.00 9.12 553 VAL X C 1
ATOM 8981 O O . VAL A 1 553 ? 70.238 12.978 42.239 1.00 9.59 553 VAL X O 1
ATOM 8994 N N . ALA A 1 554 ? 69.074 11.730 40.766 1.00 9.33 554 ALA X N 1
ATOM 8995 C CA . ALA A 1 554 ? 67.905 11.559 41.600 1.00 9.57 554 ALA X CA 1
ATOM 8996 C C . ALA A 1 554 ? 67.541 10.088 41.655 1.00 8.66 554 ALA X C 1
ATOM 8997 O O . ALA A 1 554 ? 67.816 9.350 40.716 1.00 9.89 554 ALA X O 1
ATOM 9004 N N . SER A 1 555 ? 66.859 9.691 42.721 1.00 9.00 555 SER X N 1
ATOM 9005 C CA . SER A 1 555 ? 66.381 8.337 42.910 1.00 9.09 555 SER X CA 1
ATOM 9006 C C . SER A 1 555 ? 65.021 8.339 43.584 1.00 8.76 555 SER X C 1
ATOM 9007 O O . SER A 1 555 ? 64.882 8.681 44.773 1.00 9.46 555 SER X O 1
ATOM 9015 N N . ALA A 1 556 ? 64.007 7.930 42.832 1.00 9.01 556 ALA X N 1
ATOM 9016 C CA . ALA A 1 556 ? 62.654 7.637 43.344 1.00 9.15 556 ALA X CA 1
ATOM 9017 C C . ALA A 1 556 ? 62.621 6.144 43.624 1.00 8.54 556 ALA X C 1
ATOM 9018 O O . ALA A 1 556 ? 62.112 5.318 42.861 1.00 9.05 556 ALA X O 1
ATOM 9025 N N . ALA A 1 557 ? 63.295 5.760 44.725 1.00 8.78 557 ALA X N 1
ATOM 9026 C CA . ALA A 1 557 ? 63.708 4.384 44.927 1.00 9.43 557 ALA X CA 1
ATOM 9027 C C . ALA A 1 557 ? 62.573 3.415 45.186 1.00 9.03 557 ALA X C 1
ATOM 9028 O O . ALA A 1 557 ? 62.758 2.206 44.990 1.00 9.32 557 ALA X O 1
ATOM 9035 N N . GLU A 1 558 ? 61.431 3.910 45.668 1.00 8.48 558 GLU X N 1
ATOM 9036 C CA . GLU A 1 558 ? 60.290 3.085 46.060 1.00 8.68 558 GLU X CA 1
ATOM 9037 C C . GLU A 1 558 ? 58.979 3.730 45.588 1.00 8.76 558 GLU X C 1
ATOM 9038 O O . GLU A 1 558 ? 57.952 3.687 46.261 1.00 9.46 558 GLU X O 1
ATOM 9050 N N . ALA A 1 559 ? 58.999 4.294 44.376 1.00 8.89 559 ALA X N 1
ATOM 9051 C CA . ALA A 1 559 ? 57.932 5.179 43.918 1.00 8.93 559 ALA X CA 1
ATOM 9052 C C . ALA A 1 559 ? 56.551 4.495 43.866 1.00 8.61 559 ALA X C 1
ATOM 9053 O O . ALA A 1 559 ? 56.443 3.304 43.555 1.00 9.25 559 ALA X O 1
ATOM 9060 N N . MET A 1 560 ? 55.496 5.287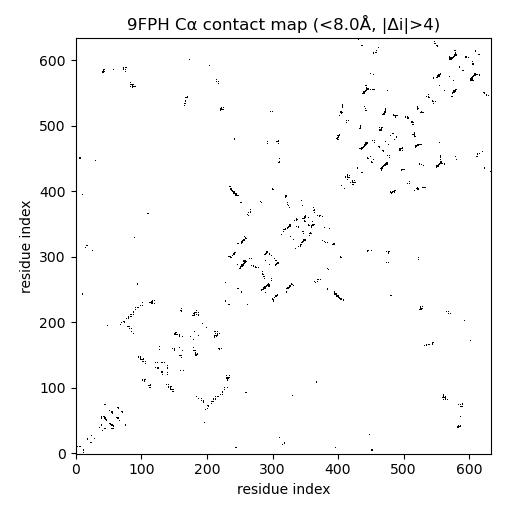 44.090 1.00 8.51 560 MET X N 1
ATOM 9061 C CA . MET A 1 560 ? 54.111 4.808 44.102 1.00 8.94 560 MET X CA 1
ATOM 9062 C C . MET A 1 560 ? 53.226 5.773 43.347 1.00 8.36 560 MET X C 1
ATOM 9063 O O . MET A 1 560 ? 52.500 5.343 42.422 1.00 9.13 560 MET X O 1
ATOM 9077 N N . HIS A 1 561 ? 53.107 7.003 43.755 1.00 8.26 561 HIS X N 1
ATOM 9078 C CA . HIS A 1 561 ? 52.026 7.874 43.312 1.00 8.04 561 HIS X CA 1
ATOM 9079 C C . HIS A 1 561 ? 52.271 8.383 41.887 1.00 8.01 561 HIS X C 1
ATOM 9080 O O . HIS A 1 561 ? 53.404 8.508 41.425 1.00 8.67 561 HIS X O 1
ATOM 9094 N N . GLU A 1 562 ? 51.174 8.748 41.181 1.00 8.16 562 GLU X N 1
ATOM 9095 C CA . GLU A 1 562 ? 51.327 9.495 39.920 1.00 8.20 562 GLU X CA 1
ATOM 9096 C C . GLU A 1 562 ? 52.209 10.724 40.090 1.00 8.28 562 GLU X C 1
ATOM 9097 O O . GLU A 1 562 ? 52.967 11.073 39.180 1.00 8.64 562 GLU X O 1
ATOM 9109 N N . LYS A 1 563 ? 52.123 11.356 41.260 1.00 8.19 563 LYS X N 1
ATOM 9110 C CA . LYS A 1 563 ? 53.008 12.502 41.535 1.00 8.28 563 LYS X CA 1
ATOM 9111 C C . LYS A 1 563 ? 54.478 12.144 41.427 1.00 8.27 563 LYS X C 1
ATOM 9112 O O . LYS A 1 563 ? 55.275 13.002 41.016 1.00 9.01 563 LYS X O 1
ATOM 9131 N N . ALA A 1 564 ? 54.871 10.955 41.857 1.00 9.02 564 ALA X N 1
ATOM 9132 C CA . ALA A 1 564 ? 56.273 10.548 41.791 1.00 9.08 564 ALA X CA 1
ATOM 9133 C C . ALA A 1 564 ? 56.709 10.310 40.357 1.00 8.87 564 ALA X C 1
ATOM 9134 O O . ALA A 1 564 ? 57.857 10.557 39.979 1.00 9.94 564 ALA X O 1
ATOM 9141 N N . VAL A 1 565 ? 55.788 9.815 39.512 1.00 8.84 565 VAL X N 1
ATOM 9142 C CA . VAL A 1 565 ? 56.068 9.689 38.083 1.00 8.93 565 VAL X CA 1
ATOM 9143 C C . VAL A 1 565 ? 56.282 11.059 37.457 1.00 8.81 565 VAL X C 1
ATOM 9144 O O . VAL A 1 565 ? 57.235 11.264 36.689 1.00 9.21 565 VAL X O 1
ATOM 9157 N N . ALA A 1 566 ? 55.450 12.047 37.821 1.00 8.69 566 ALA X N 1
ATOM 9158 C CA . ALA A 1 566 ? 55.623 13.395 37.304 1.00 8.47 566 ALA X CA 1
ATOM 9159 C C . ALA A 1 566 ? 56.975 13.974 37.743 1.00 8.63 566 ALA X C 1
ATOM 9160 O O . ALA A 1 566 ? 57.693 14.543 36.910 1.00 8.61 566 ALA X O 1
ATOM 9167 N N . ILE A 1 567 ? 57.332 13.817 39.024 1.00 8.85 567 ILE X N 1
ATOM 9168 C CA . ILE A 1 567 ? 58.610 14.332 39.533 1.00 8.87 567 ILE X CA 1
ATOM 9169 C C . ILE A 1 567 ? 59.775 13.656 38.808 1.00 8.43 567 ILE X C 1
ATOM 9170 O O . ILE A 1 567 ? 60.720 14.317 38.373 1.00 9.06 567 ILE X O 1
ATOM 9186 N N . GLY A 1 568 ? 59.736 12.326 38.666 1.00 8.54 568 GLY X N 1
ATOM 9187 C CA . GLY A 1 568 ? 60.820 11.679 37.983 1.00 8.90 568 GLY X CA 1
ATOM 9188 C C . GLY A 1 568 ? 60.976 12.184 36.567 1.00 8.61 568 GLY X C 1
ATOM 9189 O O . GLY A 1 568 ? 62.091 12.342 36.047 1.00 9.39 568 GLY X O 1
ATOM 9193 N N . THR A 1 569 ? 59.843 12.404 35.907 1.00 8.57 569 THR X N 1
ATOM 9194 C CA . THR A 1 569 ? 59.861 12.877 34.531 1.00 8.68 569 THR X CA 1
ATOM 9195 C C . THR A 1 569 ? 60.436 14.289 34.419 1.00 8.85 569 THR X C 1
ATOM 9196 O O . THR A 1 569 ? 61.217 14.556 33.496 1.00 8.86 569 THR X O 1
ATOM 9207 N N . TRP A 1 570 ? 60.096 15.197 35.336 1.00 8.43 570 TRP X N 1
ATOM 9208 C CA . TRP A 1 570 ? 60.711 16.519 35.235 1.00 8.61 570 TRP X CA 1
ATOM 9209 C C . TRP A 1 570 ? 62.184 16.485 35.642 1.00 8.71 570 TRP X C 1
ATOM 9210 O O . TRP A 1 570 ? 62.976 17.284 35.129 1.00 9.32 570 TRP X O 1
ATOM 9231 N N . ALA A 1 571 ? 62.581 15.574 36.524 1.00 8.92 571 ALA X N 1
ATOM 9232 C CA . ALA A 1 571 ? 64.005 15.435 36.843 1.00 9.00 571 ALA X CA 1
ATOM 9233 C C . ALA A 1 571 ? 64.791 15.074 35.583 1.00 9.12 571 ALA X C 1
ATOM 9234 O O . ALA A 1 571 ? 65.843 15.665 35.295 1.00 9.89 571 ALA X O 1
ATOM 9241 N N . VAL A 1 572 ? 64.244 14.163 34.780 1.00 9.03 572 VAL X N 1
ATOM 9242 C CA . VAL A 1 572 ? 64.845 13.818 33.499 1.00 8.99 572 VAL X CA 1
ATOM 9243 C C . VAL A 1 572 ? 64.851 15.035 32.577 1.00 9.56 572 VAL X C 1
ATOM 9244 O O . VAL A 1 572 ? 65.829 15.306 31.864 1.00 10.01 572 VAL X O 1
ATOM 9257 N N . THR A 1 573 ? 63.716 15.752 32.529 1.00 9.40 573 THR X N 1
ATOM 9258 C CA . THR A 1 573 ? 63.573 16.879 31.605 1.00 9.53 573 THR X CA 1
ATOM 9259 C C . THR A 1 573 ? 64.545 18.008 31.902 1.00 9.71 573 THR X C 1
ATOM 9260 O O . THR A 1 573 ? 65.012 18.674 30.982 1.00 10.08 573 THR X O 1
ATOM 9271 N N . ILE A 1 574 ? 64.859 18.238 33.173 1.00 9.69 574 ILE X N 1
ATOM 9272 C CA . ILE A 1 574 ? 65.785 19.316 33.528 1.00 9.81 574 ILE X CA 1
ATOM 9273 C C . ILE A 1 574 ? 67.235 18.895 33.374 1.00 10.20 574 ILE X C 1
ATOM 9274 O O . ILE A 1 574 ? 68.124 19.748 33.522 1.00 11.40 574 ILE X O 1
ATOM 9290 N N . GLY A 1 575 ? 67.491 17.610 33.115 1.00 10.35 575 GLY X N 1
ATOM 9291 C CA . GLY A 1 575 ? 68.837 17.134 32.778 1.00 10.39 575 GLY X CA 1
ATOM 9292 C C . GLY A 1 575 ? 69.453 16.109 33.697 1.00 10.28 575 GLY X C 1
ATOM 9293 O O . GLY A 1 575 ? 70.658 15.880 33.559 1.00 11.44 575 GLY X O 1
ATOM 9297 N N . LEU A 1 576 ? 68.707 15.477 34.604 1.00 9.98 576 LEU X N 1
ATOM 9298 C CA . LEU A 1 576 ? 69.283 14.562 35.585 1.00 10.16 576 LEU X CA 1
ATOM 9299 C C . LEU A 1 576 ? 69.139 13.092 35.200 1.00 9.56 576 LEU X C 1
ATOM 9300 O O . LEU A 1 576 ? 68.063 12.647 34.782 1.00 10.23 576 LEU X O 1
ATOM 9316 N N . PRO A 1 577 ? 70.177 12.293 35.440 1.00 9.64 577 PRO X N 1
ATOM 9317 C CA . PRO A 1 577 ? 69.999 10.834 35.525 1.00 9.55 577 PRO X CA 1
ATOM 9318 C C . PRO A 1 577 ? 69.108 10.549 36.710 1.00 9.22 577 PRO X C 1
ATOM 9319 O O . PRO A 1 577 ? 69.375 10.985 37.813 1.00 9.86 577 PRO X O 1
ATOM 9330 N N . THR A 1 578 ? 68.015 9.816 36.462 1.00 9.27 578 THR X N 1
ATOM 9331 C CA . THR A 1 578 ? 66.905 9.660 37.425 1.00 9.10 578 THR X CA 1
ATOM 9332 C C . THR A 1 578 ? 66.579 8.173 37.582 1.00 8.83 578 THR X C 1
ATOM 9333 O O . THR A 1 578 ? 66.012 7.555 36.670 1.00 9.49 578 THR X O 1
ATOM 9344 N N . HIS A 1 579 ? 66.915 7.621 38.741 1.00 9.32 579 HIS X N 1
ATOM 9345 C CA . HIS A 1 579 ? 66.605 6.224 39.034 1.00 8.99 579 HIS X CA 1
ATOM 9346 C C . HIS A 1 579 ? 65.158 6.095 39.498 1.00 8.82 579 HIS X C 1
ATOM 9347 O O . HIS A 1 579 ? 64.681 6.935 40.274 1.00 9.26 579 HIS X O 1
ATOM 9361 N N . ILE A 1 580 ? 64.489 5.034 39.072 1.00 8.98 580 ILE X N 1
ATOM 9362 C CA . ILE A 1 580 ? 63.213 4.603 39.642 1.00 9.07 580 ILE X CA 1
ATOM 9363 C C . ILE A 1 580 ? 63.364 3.128 40.025 1.00 8.63 580 ILE X C 1
ATOM 9364 O O . ILE A 1 580 ? 63.862 2.319 39.240 1.00 9.59 580 ILE X O 1
ATOM 9380 N N . GLY A 1 581 ? 62.997 2.800 41.269 1.00 9.02 581 GLY X N 1
ATOM 9381 C CA . GLY A 1 581 ? 63.240 1.502 41.851 1.00 9.49 581 GLY X CA 1
ATOM 9382 C C . GLY A 1 581 ? 62.056 0.564 41.854 1.00 9.85 581 GLY X C 1
ATOM 9383 O O . GLY A 1 581 ? 62.113 -0.499 42.462 1.00 10.71 581 GLY X O 1
ATOM 9387 N N . VAL A 1 582 ? 60.973 0.944 41.188 1.00 10.15 582 VAL X N 1
ATOM 9388 C CA A VAL A 1 582 ? 59.792 0.131 40.922 0.31 10.82 582 VAL X CA 1
ATOM 9389 C CA B VAL A 1 582 ? 59.849 0.058 40.908 0.69 10.45 582 VAL X CA 1
ATOM 9390 C C . VAL A 1 582 ? 59.621 0.155 39.403 1.00 11.79 582 VAL X C 1
ATOM 9391 O O . VAL A 1 582 ? 60.070 1.077 38.739 1.00 13.80 582 VAL X O 1
ATOM 9416 N N . LEU A 1 583 ? 58.917 -0.816 38.862 1.00 12.36 583 LEU X N 1
ATOM 9417 C CA A LEU A 1 583 ? 58.662 -0.801 37.428 0.67 14.26 583 LEU X CA 1
ATOM 9418 C CA B LEU A 1 583 ? 58.654 -0.818 37.420 0.33 13.45 583 LEU X CA 1
ATOM 9419 C C . LEU A 1 583 ? 57.489 0.110 37.079 1.00 13.25 583 LEU X C 1
ATOM 9420 O O . LEU A 1 583 ? 56.356 -0.170 37.487 1.00 14.03 583 LEU X O 1
ATOM 9451 N N . PRO A 1 584 ? 57.706 1.196 36.329 1.00 14.12 584 PRO X N 1
ATOM 9452 C CA . PRO A 1 584 ? 56.566 1.910 35.768 1.00 14.45 584 PRO X CA 1
ATOM 9453 C C . PRO A 1 584 ? 56.003 1.085 34.630 1.00 12.91 584 PRO X C 1
ATOM 9454 O O . PRO A 1 584 ? 56.699 0.197 34.128 1.00 12.61 584 PRO X O 1
ATOM 9465 N N . PRO A 1 585 ? 54.792 1.361 34.174 1.00 12.83 585 PRO X N 1
ATOM 9466 C CA . PRO A 1 585 ? 54.123 0.450 33.201 1.00 12.25 585 PRO X CA 1
ATOM 9467 C C . PRO A 1 585 ? 54.565 0.772 31.784 1.00 10.46 585 PRO X C 1
ATOM 9468 O O . PRO A 1 585 ? 53.788 1.246 30.939 1.00 10.81 585 PRO X O 1
ATOM 9479 N N . ILE A 1 586 ? 55.844 0.491 31.521 1.00 10.88 586 ILE X N 1
ATOM 9480 C CA . ILE A 1 586 ? 56.451 0.831 30.242 1.00 11.67 586 ILE X CA 1
ATOM 9481 C C . ILE A 1 586 ? 57.094 -0.340 29.552 1.00 12.48 586 ILE X C 1
ATOM 9482 O O . ILE A 1 586 ? 57.427 -0.221 28.355 1.00 13.49 586 ILE X O 1
ATOM 9498 N N . THR A 1 587 ? 57.354 -1.440 30.261 1.00 12.52 587 THR X N 1
ATOM 9499 C CA . THR A 1 587 ? 58.190 -2.472 29.669 1.00 13.71 587 THR X CA 1
ATOM 9500 C C . THR A 1 587 ? 57.513 -3.230 28.547 1.00 12.49 587 THR X C 1
ATOM 9501 O O . THR A 1 587 ? 58.206 -3.885 27.753 1.00 13.11 587 THR X O 1
ATOM 9512 N N . GLY A 1 588 ? 56.188 -3.075 28.394 1.00 11.81 588 GLY X N 1
ATOM 9513 C CA . GLY A 1 588 ? 55.503 -3.653 27.259 1.00 11.80 588 GLY X CA 1
ATOM 9514 C C . GLY A 1 588 ? 55.828 -2.994 25.919 1.00 11.98 588 GLY X C 1
ATOM 9515 O O . GLY A 1 588 ? 55.433 -3.518 24.873 1.00 14.10 588 GLY X O 1
ATOM 9519 N N . SER A 1 589 ? 56.526 -1.865 25.910 1.00 11.34 589 SER X N 1
ATOM 9520 C CA . SER A 1 589 ? 56.987 -1.264 24.671 1.00 11.44 589 SER X CA 1
ATOM 9521 C C . SER A 1 589 ? 58.486 -1.008 24.739 1.00 11.45 589 SER X C 1
ATOM 9522 O O . SER A 1 589 ? 58.942 -0.096 25.446 1.00 11.06 589 SER X O 1
ATOM 9530 N N . LEU A 1 590 ? 59.262 -1.764 23.982 1.00 11.92 590 LEU X N 1
ATOM 9531 C CA . LEU A 1 590 ? 60.700 -1.507 23.924 1.00 11.92 590 LEU X CA 1
ATOM 9532 C C . LEU A 1 590 ? 60.973 -0.128 23.340 1.00 11.70 590 LEU X C 1
ATOM 9533 O O . LEU A 1 590 ? 61.790 0.586 23.921 1.00 11.73 590 LEU X O 1
ATOM 9549 N N . PRO A 1 591 ? 60.307 0.327 22.269 1.00 11.55 591 PRO X N 1
ATOM 9550 C CA . PRO A 1 591 ? 60.581 1.689 21.775 1.00 11.97 591 PRO X CA 1
ATOM 9551 C C . PRO A 1 591 ? 60.348 2.758 22.832 1.00 11.60 591 PRO X C 1
ATOM 9552 O O . PRO A 1 591 ? 61.165 3.686 22.952 1.00 12.12 591 PRO X O 1
ATOM 9563 N N . VAL A 1 592 ? 59.277 2.663 23.633 1.00 11.20 592 VAL X N 1
ATOM 9564 C CA . VAL A 1 592 ? 59.065 3.663 24.674 1.00 10.67 592 VAL X CA 1
ATOM 9565 C C . VAL A 1 592 ? 60.153 3.578 25.738 1.00 10.78 592 VAL X C 1
ATOM 9566 O O . VAL A 1 592 ? 60.698 4.594 26.194 1.00 11.10 592 VAL X O 1
ATOM 9579 N N . THR A 1 593 ? 60.484 2.367 26.176 1.00 11.16 593 THR X N 1
ATOM 9580 C CA . THR A 1 593 ? 61.559 2.192 27.160 1.00 12.09 593 THR X CA 1
ATOM 9581 C C . THR A 1 593 ? 62.862 2.792 26.659 1.00 11.78 593 THR X C 1
ATOM 9582 O O . THR A 1 593 ? 63.571 3.443 27.425 1.00 12.48 593 THR X O 1
ATOM 9593 N N . GLN A 1 594 ? 63.197 2.553 25.390 1.00 12.05 594 GLN X N 1
ATOM 9594 C CA A GLN A 1 594 ? 64.419 3.088 24.790 0.53 12.95 594 GLN X CA 1
ATOM 9595 C CA B GLN A 1 594 ? 64.431 3.088 24.825 0.47 12.18 594 GLN X CA 1
ATOM 9596 C C . GLN A 1 594 ? 64.419 4.611 24.763 1.00 12.18 594 GLN X C 1
ATOM 9597 O O . GLN A 1 594 ? 65.467 5.234 25.011 1.00 12.88 594 GLN X O 1
ATOM 9624 N N . ILE A 1 595 ? 63.273 5.230 24.475 1.00 11.45 595 ILE X N 1
ATOM 9625 C CA . ILE A 1 595 ? 63.227 6.683 24.553 1.00 11.13 595 ILE X CA 1
ATOM 9626 C C . ILE A 1 595 ? 63.514 7.155 25.987 1.00 10.98 595 ILE X C 1
ATOM 9627 O O . ILE A 1 595 ? 64.338 8.060 26.209 1.00 11.90 595 ILE X O 1
ATOM 9643 N N . LEU A 1 596 ? 62.821 6.593 26.966 1.00 10.45 596 LEU X N 1
ATOM 9644 C CA . LEU A 1 596 ? 62.877 7.103 28.323 1.00 10.55 596 LEU X CA 1
ATOM 9645 C C . LEU A 1 596 ? 64.210 6.841 29.003 1.00 10.92 596 LEU X C 1
ATOM 9646 O O . LEU A 1 596 ? 64.587 7.590 29.900 1.00 11.04 596 LEU X O 1
ATOM 9662 N N . THR A 1 597 ? 64.931 5.793 28.588 1.00 11.40 597 THR X N 1
ATOM 9663 C CA . THR A 1 597 ? 66.172 5.381 29.237 1.00 12.66 597 THR X CA 1
ATOM 9664 C C . THR A 1 597 ? 67.408 5.699 28.403 1.00 13.56 597 THR X C 1
ATOM 9665 O O . THR A 1 597 ? 68.523 5.570 28.911 1.00 16.07 597 THR X O 1
ATOM 9676 N N . SER A 1 598 ? 67.261 6.133 27.166 1.00 13.24 598 SER X N 1
ATOM 9677 C CA . SER A 1 598 ? 68.385 6.318 26.268 1.00 13.42 598 SER X CA 1
ATOM 9678 C C . SER A 1 598 ? 68.212 7.517 25.351 1.00 13.33 598 SER X C 1
ATOM 9679 O O . SER A 1 598 ? 68.992 8.474 25.456 1.00 14.94 598 SER X O 1
ATOM 9687 N N . SER A 1 599 ? 67.225 7.509 24.446 1.00 13.08 599 SER X N 1
ATOM 9688 C CA A SER A 1 599 ? 67.319 8.572 23.461 0.63 13.21 599 SER X CA 1
ATOM 9689 C CA B SER A 1 599 ? 67.139 8.543 23.416 0.37 12.98 599 SER X CA 1
ATOM 9690 C C . SER A 1 599 ? 66.882 9.928 24.003 1.00 12.80 599 SER X C 1
ATOM 9691 O O . SER A 1 599 ? 67.313 10.953 23.428 1.00 13.62 599 SER X O 1
ATOM 9706 N N . VAL A 1 600 ? 66.147 10.001 25.126 1.00 12.22 600 VAL X N 1
ATOM 9707 C CA . VAL A 1 600 ? 65.882 11.302 25.743 1.00 12.45 600 VAL X CA 1
ATOM 9708 C C . VAL A 1 600 ? 67.172 12.017 26.158 1.00 12.73 600 VAL X C 1
ATOM 9709 O O . VAL A 1 600 ? 67.196 13.253 26.259 1.00 13.91 600 VAL X O 1
ATOM 9722 N N . LYS A 1 601 ? 68.281 11.290 26.341 1.00 13.32 601 LYS X N 1
ATOM 9723 C CA A LYS A 1 601 ? 69.557 11.942 26.625 0.35 14.59 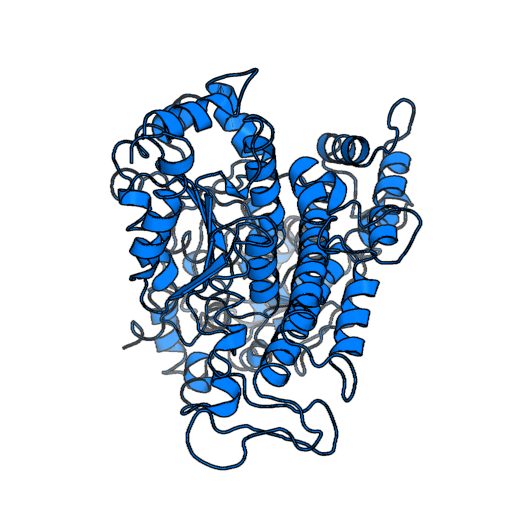601 LYS X CA 1
ATOM 9724 C CA B LYS A 1 601 ? 69.556 11.949 26.628 0.65 14.14 601 LYS X CA 1
ATOM 9725 C C . LYS A 1 601 ? 69.879 12.986 25.561 1.00 14.24 601 LYS X C 1
ATOM 9726 O O . LYS A 1 601 ? 70.463 14.037 25.865 1.00 15.22 601 LYS X O 1
ATOM 9763 N N . ASP A 1 602 ? 69.500 12.727 24.306 1.00 14.47 602 ASP X N 1
ATOM 9764 C CA . ASP A 1 602 ? 69.819 13.618 23.201 1.00 16.21 602 ASP X CA 1
ATOM 9765 C C . ASP A 1 602 ? 68.882 14.821 23.134 1.00 15.99 602 ASP X C 1
ATOM 9766 O O . ASP A 1 602 ? 69.157 15.769 22.389 1.00 18.66 602 ASP X O 1
ATOM 9775 N N . ILE A 1 603 ? 67.807 14.787 23.898 1.00 14.72 603 ILE X N 1
ATOM 9776 C CA . ILE A 1 603 ? 66.829 15.858 23.959 1.00 14.39 603 ILE X CA 1
ATOM 9777 C C . ILE A 1 603 ? 67.118 16.743 25.155 1.00 13.49 603 ILE X C 1
ATOM 9778 O O . ILE A 1 603 ? 67.313 17.955 25.032 1.00 14.53 603 ILE X O 1
ATOM 9794 N N . THR A 1 604 ? 67.155 16.154 26.343 1.00 12.40 604 THR X N 1
ATOM 9795 C CA . THR A 1 604 ? 67.273 16.943 27.570 1.00 11.72 604 THR X CA 1
ATOM 9796 C C . THR A 1 604 ? 68.581 16.730 28.331 1.00 11.45 604 THR X C 1
ATOM 9797 O O . THR A 1 604 ? 68.855 17.477 29.277 1.00 12.04 604 THR X O 1
ATOM 9808 N N . GLY A 1 605 ? 69.337 15.698 27.995 1.00 11.38 605 GLY X N 1
ATOM 9809 C CA . GLY A 1 605 ? 70.505 15.314 28.746 1.00 11.93 605 GLY X CA 1
ATOM 9810 C C . GLY A 1 605 ? 70.260 14.427 29.938 1.00 11.31 605 GLY X C 1
ATOM 9811 O O . GLY A 1 605 ? 71.225 13.882 30.475 1.00 12.91 605 GLY X O 1
ATOM 9815 N N . GLY A 1 606 ? 69.036 14.356 30.444 1.00 10.43 606 GLY X N 1
ATOM 9816 C CA . GLY A 1 606 ? 68.676 13.439 31.500 1.00 10.26 606 GLY X CA 1
ATOM 9817 C C . GLY A 1 606 ? 68.181 12.121 30.919 1.00 10.35 606 GLY X C 1
ATOM 9818 O O . GLY A 1 606 ? 68.105 11.968 29.701 1.00 11.20 606 GLY X O 1
ATOM 9822 N N . TYR A 1 607 ? 67.824 11.201 31.810 1.00 9.98 607 TYR X N 1
ATOM 9823 C CA . TYR A 1 607 ? 67.403 9.862 31.380 1.00 10.12 607 TYR X CA 1
ATOM 9824 C C . TYR A 1 607 ? 66.963 9.083 32.604 1.00 10.09 607 TYR X C 1
ATOM 9825 O O . TYR A 1 607 ? 67.491 9.278 33.698 1.00 10.14 607 TYR X O 1
ATOM 9843 N N . PHE A 1 608 ? 66.006 8.175 32.427 1.00 9.88 608 PHE X N 1
ATOM 9844 C CA . PHE A 1 608 ? 65.632 7.255 33.482 1.00 9.49 608 PHE X CA 1
ATOM 9845 C C . PHE A 1 608 ? 66.601 6.084 33.562 1.00 9.64 608 PHE X C 1
ATOM 9846 O O . PHE A 1 608 ? 67.085 5.569 32.541 1.00 10.62 608 PHE X O 1
ATOM 9863 N N . ILE A 1 609 ? 66.811 5.620 34.794 1.00 9.87 609 ILE X N 1
ATOM 9864 C CA . ILE A 1 609 ? 67.511 4.388 35.132 1.00 10.10 609 ILE X CA 1
ATOM 9865 C C . ILE A 1 609 ? 66.506 3.512 35.867 1.00 10.06 609 ILE X C 1
ATOM 9866 O O . ILE A 1 609 ? 66.174 3.779 37.028 1.00 10.66 609 ILE X O 1
ATOM 9882 N N . VAL A 1 610 ? 65.969 2.488 35.192 1.00 10.25 610 VAL X N 1
ATOM 9883 C CA . VAL A 1 610 ? 64.978 1.601 35.798 1.00 10.90 610 VAL X CA 1
ATOM 9884 C C . VAL A 1 610 ? 65.745 0.436 36.408 1.00 11.16 610 VAL X C 1
ATOM 9885 O O . VAL A 1 610 ? 66.352 -0.338 35.673 1.00 12.93 610 VAL X O 1
ATOM 9898 N N . GLU A 1 611 ? 65.759 0.299 37.729 1.00 10.50 611 GLU X N 1
ATOM 9899 C CA . GLU A 1 611 ? 66.511 -0.805 38.341 1.00 10.75 611 GLU X CA 1
ATOM 9900 C C . GLU A 1 611 ? 65.883 -1.192 39.667 1.00 10.05 611 GLU X C 1
ATOM 9901 O O . GLU A 1 611 ? 65.904 -0.410 40.634 1.00 10.09 611 GLU X O 1
ATOM 9913 N N . LEU A 1 612 ? 65.368 -2.408 39.735 1.00 10.11 612 LEU X N 1
ATOM 9914 C CA A LEU A 1 612 ? 64.670 -2.935 40.897 0.33 10.66 612 LEU X CA 1
ATOM 9915 C CA B LEU A 1 612 ? 64.675 -2.858 40.933 0.67 10.31 612 LEU X CA 1
ATOM 9916 C C . LEU A 1 612 ? 65.622 -3.427 41.987 1.00 10.55 612 LEU X C 1
ATOM 9917 O O . LEU A 1 612 ? 65.218 -3.513 43.159 1.00 11.76 612 LEU X O 1
ATOM 9948 N N . ASP A 1 613 ? 66.841 -3.813 41.631 1.00 10.13 613 ASP X N 1
ATOM 9949 C CA A ASP A 1 613 ? 67.773 -4.336 42.621 0.81 10.54 613 ASP X CA 1
ATOM 9950 C CA B ASP A 1 613 ? 67.784 -4.337 42.615 0.19 10.18 613 ASP X CA 1
ATOM 9951 C C . ASP A 1 613 ? 68.543 -3.160 43.205 1.00 9.85 613 ASP X C 1
ATOM 9952 O O . ASP A 1 613 ? 69.272 -2.484 42.462 1.00 10.34 613 ASP X O 1
ATOM 9969 N N . PRO A 1 614 ? 68.442 -2.853 44.507 1.00 10.06 614 PRO X N 1
ATOM 9970 C CA . PRO A 1 614 ? 69.012 -1.589 45.001 1.00 10.40 614 PRO X CA 1
ATOM 9971 C C . PRO A 1 614 ? 70.547 -1.581 45.024 1.00 10.23 614 PRO X C 1
ATOM 9972 O O . PRO A 1 614 ? 71.117 -0.556 44.823 1.00 11.00 614 PRO X O 1
ATOM 9983 N N . GLU A 1 615 ? 71.184 -2.719 45.289 0.83 9.22 615 GLU X N 1
ATOM 9984 C CA B GLU A 1 615 ? 72.707 -2.619 45.206 0.33 14.93 615 GLU X CA 1
ATOM 9985 C CA C GLU A 1 615 ? 72.645 -2.701 45.203 0.67 11.11 615 GLU X CA 1
ATOM 9986 C C . GLU A 1 615 ? 73.166 -2.366 43.732 0.83 10.08 615 GLU X C 1
ATOM 9987 O O . GLU A 1 615 ? 74.022 -1.485 43.482 0.83 10.51 615 GLU X O 1
ATOM 10008 N N . THR A 1 616 ? 72.411 -2.873 42.753 1.00 11.01 616 THR X N 1
ATOM 10009 C CA . THR A 1 616 ? 72.725 -2.586 41.323 1.00 11.07 616 THR X CA 1
ATOM 10010 C C . THR A 1 616 ? 72.374 -1.130 41.017 1.00 10.56 616 THR X C 1
ATOM 10011 O O . THR A 1 616 ? 73.098 -0.458 40.261 1.00 11.76 616 THR X O 1
ATOM 10022 N N . ALA A 1 617 ? 71.262 -0.649 41.551 1.00 10.62 617 ALA X N 1
ATOM 10023 C CA . ALA A 1 617 ? 70.874 0.738 41.346 1.00 10.45 617 ALA X CA 1
ATOM 10024 C C . ALA A 1 617 ? 71.933 1.691 41.864 1.00 10.42 617 ALA X C 1
ATOM 10025 O O . ALA A 1 617 ? 72.257 2.690 41.214 1.00 10.47 617 ALA X O 1
ATOM 10032 N N . ALA A 1 618 ? 72.489 1.382 43.036 1.00 10.63 618 ALA X N 1
ATOM 10033 C CA . ALA A 1 618 ? 73.546 2.220 43.577 1.00 11.43 618 ALA X CA 1
ATOM 10034 C C . ALA A 1 618 ? 74.753 2.256 42.657 1.00 11.07 618 ALA X C 1
ATOM 10035 O O . ALA A 1 618 ? 75.327 3.318 42.422 1.00 11.29 618 ALA X O 1
ATOM 10042 N N . ASP A 1 619 ? 75.139 1.096 42.107 1.00 11.27 619 ASP X N 1
ATOM 10043 C CA . ASP A 1 619 ? 76.260 1.071 41.179 1.00 12.37 619 ASP X CA 1
ATOM 10044 C C . ASP A 1 619 ? 75.950 1.927 39.942 1.00 11.98 619 ASP X C 1
ATOM 10045 O O . ASP A 1 619 ? 76.823 2.650 39.423 1.00 12.93 619 ASP X O 1
ATOM 10054 N N . LYS A 1 620 ? 74.718 1.833 39.425 1.00 11.92 620 LYS X N 1
ATOM 10055 C CA . LYS A 1 620 ? 74.343 2.602 38.248 1.00 11.68 620 LYS X CA 1
ATOM 10056 C C . LYS A 1 620 ? 74.314 4.098 38.526 1.00 11.69 620 LYS X C 1
ATOM 10057 O O . LYS A 1 620 ? 74.697 4.913 37.665 1.00 12.21 620 LYS X O 1
ATOM 10076 N N . LEU A 1 621 ? 73.852 4.490 39.713 1.00 11.10 621 LEU X N 1
ATOM 10077 C CA . LEU A 1 621 ? 73.836 5.897 40.104 1.00 10.79 621 LEU X CA 1
ATOM 10078 C C . LEU A 1 621 ? 75.260 6.429 40.255 1.00 10.68 621 LEU X C 1
ATOM 10079 O O . LEU A 1 621 ? 75.559 7.541 39.817 1.00 11.23 621 LEU X O 1
ATOM 10095 N N . LEU A 1 622 ? 76.158 5.632 40.847 1.00 11.37 622 LEU X N 1
ATOM 10096 C CA . LEU A 1 622 ? 77.538 6.043 40.971 1.00 12.37 622 LEU X CA 1
ATOM 10097 C C . LEU A 1 622 ? 78.165 6.169 39.605 1.00 12.17 622 LEU X C 1
ATOM 10098 O O . LEU A 1 622 ? 78.964 7.092 39.368 1.00 12.26 622 LEU X O 1
ATOM 10114 N N . ALA A 1 623 ? 77.904 5.211 38.702 1.00 12.53 623 ALA X N 1
ATOM 10115 C CA . ALA A 1 623 ? 78.420 5.334 37.342 1.00 13.39 623 ALA X CA 1
ATOM 10116 C C . ALA A 1 623 ? 77.941 6.620 36.681 1.00 12.73 623 ALA X C 1
ATOM 10117 O O . ALA A 1 623 ? 78.713 7.280 35.970 1.00 13.67 623 ALA X O 1
ATOM 10124 N N . ALA A 1 624 ? 76.663 6.963 36.843 1.00 11.83 624 ALA X N 1
ATOM 10125 C CA . ALA A 1 624 ? 76.152 8.213 36.276 1.00 12.30 624 ALA X CA 1
ATOM 10126 C C . ALA A 1 624 ? 76.856 9.432 36.852 1.00 12.35 624 ALA X C 1
ATOM 10127 O O . ALA A 1 624 ? 77.216 10.359 36.106 1.00 13.17 624 ALA X O 1
ATOM 10134 N N . ILE A 1 625 ? 77.039 9.467 38.165 1.00 11.84 625 ILE X N 1
ATOM 10135 C CA . ILE A 1 625 ? 77.779 10.569 38.788 1.00 11.38 625 ILE X CA 1
ATOM 10136 C C . ILE A 1 625 ? 79.185 10.656 38.222 1.00 11.76 625 ILE X C 1
ATOM 10137 O O . ILE A 1 625 ? 79.685 11.737 37.897 1.00 12.11 625 ILE X O 1
ATOM 10153 N N . ASN A 1 626 ? 79.862 9.512 38.157 1.00 11.92 626 ASN X N 1
ATOM 10154 C CA . ASN A 1 626 ? 81.251 9.489 37.734 1.00 12.79 626 ASN X CA 1
ATOM 10155 C C . ASN A 1 626 ? 81.408 9.852 36.272 1.00 13.02 626 ASN X C 1
ATOM 10156 O O . ASN A 1 626 ? 82.393 10.473 35.892 1.00 13.58 626 ASN X O 1
ATOM 10167 N N . GLU A 1 627 ? 80.436 9.492 35.438 1.00 13.26 627 GLU X N 1
ATOM 10168 C CA A GLU A 1 627 ? 80.445 9.925 34.048 0.46 14.14 627 GLU X CA 1
ATOM 10169 C CA B GLU A 1 627 ? 80.447 9.926 34.052 0.54 13.64 627 GLU X CA 1
ATOM 10170 C C . GLU A 1 627 ? 80.343 11.444 33.965 1.00 13.25 627 GLU X C 1
ATOM 10171 O O . GLU A 1 627 ? 81.034 12.074 33.142 1.00 13.97 627 GLU X O 1
ATOM 10194 N N . ARG A 1 628 ? 79.520 12.050 34.813 1.00 12.17 628 ARG X N 1
ATOM 10195 C CA A ARG A 1 628 ? 79.447 13.504 34.833 0.66 12.10 628 ARG X CA 1
ATOM 10196 C CA B ARG A 1 628 ? 79.444 13.506 34.845 0.34 12.11 628 ARG X CA 1
ATOM 10197 C C . ARG A 1 628 ? 80.757 14.118 35.328 1.00 12.14 628 ARG X C 1
ATOM 10198 O O . ARG A 1 628 ? 81.251 15.097 34.739 1.00 12.37 628 ARG X O 1
ATOM 10239 N N . ARG A 1 629 ? 81.384 13.534 36.369 1.00 12.19 629 ARG X N 1
ATOM 10240 C CA . ARG A 1 629 ? 82.699 14.028 36.793 1.00 12.44 629 ARG X CA 1
ATOM 10241 C C . ARG A 1 629 ? 83.682 13.980 35.647 1.00 13.28 629 ARG X C 1
ATOM 10242 O O . ARG A 1 629 ? 84.414 14.950 35.395 1.00 13.54 629 ARG X O 1
ATOM 10263 N N . ALA A 1 630 ? 83.722 12.857 34.916 1.00 13.62 630 ALA X N 1
ATOM 10264 C CA . ALA A 1 630 ? 84.665 12.722 33.803 1.00 14.77 630 ALA X CA 1
ATOM 10265 C C . ALA A 1 630 ? 84.406 13.767 32.725 1.00 15.13 630 ALA X C 1
ATOM 10266 O O . ALA A 1 630 ? 85.346 14.318 32.131 1.00 16.28 630 ALA X O 1
ATOM 10273 N N . GLY A 1 631 ? 83.139 14.063 32.457 1.00 15.02 631 GLY X N 1
ATOM 10274 C CA . GLY A 1 631 ? 82.803 15.064 31.462 1.00 15.94 631 GLY X CA 1
ATOM 10275 C C . GLY A 1 631 ? 83.214 16.471 31.837 1.00 16.67 631 GLY X C 1
ATOM 10276 O O . GLY A 1 631 ? 83.432 17.299 30.942 1.00 18.47 631 GLY X O 1
ATOM 10280 N N . LEU A 1 632 ? 83.410 16.738 33.129 1.00 15.43 632 LEU X N 1
ATOM 10281 C CA . LEU A 1 632 ? 83.957 17.988 33.641 1.00 16.75 632 LEU X CA 1
ATOM 10282 C C . LEU A 1 632 ? 85.467 17.956 33.784 1.00 18.19 632 LEU X C 1
ATOM 10283 O O . LEU A 1 632 ? 86.058 18.954 34.225 1.00 19.32 632 LEU X O 1
ATOM 10299 N N . GLY A 1 633 ? 86.104 16.852 33.404 1.00 17.09 633 GLY X N 1
ATOM 10300 C CA . GLY A 1 633 ? 87.549 16.729 33.533 1.00 17.82 633 GLY X CA 1
ATOM 10301 C C . GLY A 1 633 ? 88.035 16.457 34.927 1.00 17.64 633 GLY X C 1
ATOM 10302 O O . GLY A 1 633 ? 89.212 16.693 35.209 1.00 19.70 633 GLY X O 1
ATOM 10306 N N . LEU A 1 634 ? 87.198 15.967 35.789 1.00 16.51 634 LEU X N 1
ATOM 10307 C CA . LEU A 1 634 ? 87.534 15.707 37.177 1.00 16.61 634 LEU X CA 1
ATOM 10308 C C . LEU A 1 634 ? 87.937 14.257 37.388 1.00 18.40 634 LEU X C 1
ATOM 10309 O O . LEU A 1 634 ? 87.412 13.361 36.728 1.00 18.68 634 LEU X O 1
ATOM 10325 N N . PRO A 1 635 ? 88.839 13.995 38.327 1.00 19.61 635 PRO X N 1
ATOM 10326 C CA . PRO A 1 635 ? 89.115 12.616 38.741 1.00 20.05 635 PRO X CA 1
ATOM 10327 C C . PRO A 1 635 ? 87.872 11.994 39.344 1.00 19.01 635 PRO X C 1
ATOM 10328 O O . PRO A 1 635 ? 87.019 12.691 39.892 1.00 17.88 635 PRO X O 1
ATOM 10339 N N . TRP A 1 636 ? 87.817 10.666 39.284 1.00 19.59 636 TRP X N 1
ATOM 10340 C CA . TRP A 1 636 ? 86.686 9.952 39.895 1.00 21.32 636 TRP X CA 1
ATOM 10341 C C . TRP A 1 636 ? 87.119 8.553 40.321 1.00 23.26 636 TRP X C 1
ATOM 10342 O O . TRP A 1 636 ? 88.271 8.163 40.048 1.00 24.95 636 TRP X O 1
#

Nearest PDB structures (foldseek):
  7zxj-assembly1_X-2  TM=1.001E+00  e=0.000E+00  Carboxydothermus hydrogenoformans Z-2901
  7zx6-assembly1_X  TM=1.001E+00  e=0.000E+00  Carboxydothermus hydrogenoformans Z-2901
  7zxx-assembly1_X-2  TM=1.001E+00  e=0.000E+00  Carboxydothermus hydrogenoformans Z-2901
  7zxc-assembly1_X  TM=1.001E+00  e=0.000E+00  Carboxydothermus hydrogenoformans Z-2901
  7zy1-assembly1_X  TM=1.001E+00  e=0.000E+00  Carboxydothermus hydrogenoformans Z-2901

Sequence (634 aa):
RQNNLLKKSTDDRRAVQQMLDKAKKREGIQTVWDRYEEAMKPQCGFGETGLCCRHCLQGPCRINPFGDEEPKVVGICGATAEEVIVARGLDRSSSIAAGAAGHSGHAKHHLLAHTLKKAVQGKAASYMIKDRTKLHSSIAKRLGIPTEGGQKDEDIALEVAKKAALADFHEKDDTPVLWVTTVLPPSRVKVLSSAHGLIPAGIDHEIAEIMHRTSMMGCCDADAQQNLLLGGLRCSLADLAGCYMGTDLADILFGTPAPVVVTESNLGVLKADAVNVAVHGGHHNNPPVVLLSSDDIIVSVSSKEMMENEARAAGATGINVVGICCCCTTGNEVLMRHGIPACCTHSVSQEMAMITGALDAMILDDYQCIQPSVATTIAECCTGTTVITTMMEMMSKITGATHVNNFFAEEAAVEENNAKQILRLAIDTFKRRKGKPVEIPNIKTKKVVAGFSTEAIINALSKLNANDPLKPLIDNVVNGNIIRGVCLFAGCNNVKVPQDQNFTTIARRKKKLLKQNVLVVATGCCGAGALMMRHGFMMDPANVDDEELCGDGLKKAVVLTAIGEANGGLGGGPLPPVLHMGSCCVDNSRAVALVAALANNRLGVDLDRLPVVASAAEAMHEKAVAIGTWAVTIGLPTHIGVVLLPPITGSLPVTQQILTSSSVKKDITGGYFIVELLDDPEETAADKLLAAINEERRRAGLGLPW